Protein AF-0000000069219561 (afdb_homodimer)

Solvent-accessible surface area (backbone atoms only — not comparable to full-atom values): 21579 Å² total; per-residue (Å²): 126,46,79,62,83,64,63,60,85,69,63,13,55,80,47,65,57,76,80,41,62,76,44,89,68,19,61,52,51,43,51,46,55,61,60,39,46,59,56,27,44,49,47,54,52,51,40,43,75,38,62,53,59,65,92,72,40,39,38,33,32,30,65,45,24,65,68,34,46,64,49,60,55,43,66,86,46,90,51,44,51,41,28,22,32,42,69,91,49,77,87,30,58,66,54,23,40,51,29,66,48,52,64,34,58,43,55,70,90,48,86,71,64,63,57,64,28,58,25,32,32,41,38,31,56,57,42,65,69,60,41,57,79,75,42,71,62,65,64,38,51,50,48,50,58,41,32,36,14,54,69,12,37,44,37,38,35,33,45,45,72,51,42,51,52,51,50,52,56,42,47,74,69,58,35,43,76,64,34,74,49,75,58,96,72,30,19,39,38,28,32,32,38,45,80,79,67,80,80,125,128,46,78,62,82,66,62,59,86,70,63,13,55,82,47,64,58,78,81,39,62,75,45,90,67,20,60,53,52,42,50,45,54,60,58,40,46,59,54,27,44,50,48,54,51,51,40,43,75,39,62,53,58,64,91,73,39,39,39,32,31,29,66,46,25,63,68,33,47,66,48,60,54,42,66,88,47,92,50,46,50,43,26,23,32,40,69,90,50,78,88,30,57,63,55,23,40,52,30,68,49,55,64,34,58,43,54,68,91,47,85,73,63,61,58,65,29,58,26,31,33,41,38,31,57,57,41,65,70,61,42,57,82,76,41,70,62,66,67,40,51,50,48,51,57,41,33,37,16,55,69,14,37,43,37,39,36,32,45,44,71,49,44,52,51,52,50,54,55,42,46,74,70,57,34,43,78,63,33,76,49,74,58,96,71,30,21,41,39,28,32,33,37,46,78,80,67,79,80,127

Organism: Vicia faba (NCBI:txid3906)

Nearest PDB structures (foldseek):
  7wts-assembly1_q  TM=7.576E-01  e=7.199E-08  Homo sapiens
  4qtt-assembly2_D  TM=7.786E-01  e=1.592E-07  Saccharomyces cerevisiae S288C
  6g4w-assembly1_q  TM=7.509E-01  e=1.498E-07  Homo sapiens
  4qtt-assembly1_B  TM=7.188E-01  e=5.738E-07  Saccharomyces cerevisiae S288C
  4qtu-assembly1_B  TM=7.251E-01  e=8.798E-07  Saccharomyces cerevisiae S288C

Radius of gyration: 21.6 Å; Cα contacts (8 Å, |Δi|>4): 759; chains: 2; bounding box: 61×61×47 Å

pLDDT: mean 89.12, std 13.08, range [35.28, 98.75]

Sequence (400 aa):
RGAKWPEVWPQRLQKAPYWLNDAEGDNYQLKILQRIVFRWKNAVYELKVMGVDWPNVRNAMDMRATYGGFAAALKDLPLWVFNVVNVDAVDTLPIIYERGLVGMYHDWCESFSTYPRTYDLLHADSLFSNLKTRCKLIPVIAEVDRILRPGGHLTVRDELSVIDEVENLIKSLNWEITSKTSKNQEGLLCAKKSFWRPDSRGAKWPEVWPQRLQKAPYWLNDAEGDNYQLKILQRIVFRWKNAVYELKVMGVDWPNVRNAMDMRATYGGFAAALKDLPLWVFNVVNVDAVDTLPIIYERGLVGMYHDWCESFSTYPRTYDLLHADSLFSNLKTRCKLIPVIAEVDRILRPGGHLTVRDELSVIDEVENLIKSLNWEITSKTSKNQEGLLCAKKSFWRPDS

Secondary structure (DSSP, 8-state):
---SPPPPTTGGGGSPPHHHHTSTTHHHHHHHHHHHHHHHHHHHHHHHHHT--GGG--EEEESS-TTTHHHHHTTTSS-EEEEEEETTS---HHHHHHTT-EEEEE-TTS--SS-SS-EEEEEEES-HHHHTTTS-HHHHHHHHHHHEEEEEEEEEEEEHHHHHHHHHHHHHTT-EEEEEEEETTEEEEEEE--------/--SSPPPPTTGGGGSPPHHHHTSTTHHHHHHHHHHHHHHHHHHHHHHHHHT--GGG--EEEESS-TTTHHHHHTTTSS-EEEEEEETTS---HHHHHHTT-EEEEE-TTS--SS-SS-EEEEEEES-HHHHTTTS-HHHHHHHHHHHEEEEEEEEEEEEHHHHHHHHHHHHHTT-EEEEEEEETTEEEEEEE--------

Structure (mmCIF, N/CA/C/O backbone):
data_AF-0000000069219561-model_v1
#
loop_
_entity.id
_entity.type
_entity.pdbx_description
1 polymer Methyltransferase
#
loop_
_atom_site.group_PDB
_atom_site.id
_atom_site.type_symbol
_atom_site.label_atom_id
_atom_site.label_alt_id
_atom_site.label_comp_id
_atom_site.label_asym_id
_atom_site.label_entity_id
_atom_site.label_seq_id
_atom_site.pdbx_PDB_ins_code
_atom_site.Cartn_x
_atom_site.Cartn_y
_atom_site.Cartn_z
_atom_site.occupancy
_atom_site.B_iso_or_equiv
_atom_site.auth_seq_id
_atom_site.auth_comp_id
_atom_site.auth_asym_id
_atom_site.auth_atom_id
_atom_site.pdbx_PDB_model_num
ATOM 1 N N . ARG A 1 1 ? -20.531 -4.141 -4.906 1 75.62 1 ARG A N 1
ATOM 2 C CA . ARG A 1 1 ? -19.297 -3.373 -5.062 1 75.62 1 ARG A CA 1
ATOM 3 C C . ARG A 1 1 ? -18.203 -4.219 -5.703 1 75.62 1 ARG A C 1
ATOM 5 O O . ARG A 1 1 ? -18.062 -5.402 -5.383 1 75.62 1 ARG A O 1
ATOM 12 N N . GLY A 1 2 ? -17.609 -3.656 -6.645 1 66.44 2 GLY A N 1
ATOM 13 C CA . GLY A 1 2 ? -16.5 -4.324 -7.309 1 66.44 2 GLY A CA 1
ATOM 14 C C . GLY A 1 2 ? -16.953 -5.355 -8.328 1 66.44 2 GLY A C 1
ATOM 15 O O . GLY A 1 2 ? -16.141 -6.129 -8.836 1 66.44 2 GLY A O 1
ATOM 16 N N . ALA A 1 3 ? -18.219 -5.41 -8.602 1 71.94 3 ALA A N 1
ATOM 17 C CA . ALA A 1 3 ? -18.734 -6.41 -9.531 1 71.94 3 ALA A CA 1
ATOM 18 C C . ALA A 1 3 ? -18.469 -6.004 -10.977 1 71.94 3 ALA A C 1
ATOM 20 O O . ALA A 1 3 ? -18.328 -6.859 -11.852 1 71.94 3 ALA A O 1
ATOM 21 N N . LYS A 1 4 ? -18.469 -4.656 -11.109 1 78.94 4 LYS A N 1
ATOM 22 C CA . LYS A 1 4 ? -18.172 -4.129 -12.438 1 78.94 4 LYS A CA 1
ATOM 23 C C . LYS A 1 4 ? -16.75 -3.572 -12.492 1 78.94 4 LYS A C 1
ATOM 25 O O . LYS A 1 4 ? -16.281 -2.947 -11.539 1 78.94 4 LYS A O 1
ATOM 30 N N . TRP A 1 5 ? -16.234 -3.857 -13.68 1 80.81 5 TRP A N 1
ATOM 31 C CA . TRP A 1 5 ? -14.883 -3.334 -13.867 1 80.81 5 TRP A CA 1
ATOM 32 C C . TRP A 1 5 ? -14.898 -1.811 -13.938 1 80.81 5 TRP A C 1
ATOM 34 O O . TRP A 1 5 ? -15.773 -1.219 -14.578 1 80.81 5 TRP A O 1
ATOM 44 N N . PRO A 1 6 ? -13.922 -1.305 -13.312 1 78.81 6 PRO A N 1
ATOM 45 C CA . PRO A 1 6 ? -13.867 0.158 -13.367 1 78.81 6 PRO A CA 1
ATOM 46 C C . PRO A 1 6 ? -13.367 0.673 -14.719 1 78.81 6 PRO A C 1
ATOM 48 O O . PRO A 1 6 ? -12.891 -0.11 -15.547 1 78.81 6 PRO A O 1
ATOM 51 N N . GLU A 1 7 ? -13.516 1.97 -14.891 1 79.56 7 GLU A N 1
ATOM 52 C CA . GLU A 1 7 ? -12.945 2.629 -16.062 1 79.56 7 GLU A CA 1
ATOM 53 C C . GLU A 1 7 ? -11.422 2.492 -16.078 1 79.56 7 GLU A C 1
ATOM 55 O O . GLU A 1 7 ? -10.812 2.186 -15.055 1 79.56 7 GLU A O 1
ATOM 60 N N . VAL A 1 8 ? -10.852 2.717 -17.297 1 81.38 8 VAL A N 1
ATOM 61 C CA . VAL A 1 8 ? -9.406 2.619 -17.469 1 81.38 8 VAL A CA 1
ATOM 62 C C . VAL A 1 8 ? -8.727 3.814 -16.812 1 81.38 8 VAL A C 1
ATOM 64 O O . VAL A 1 8 ? -9.273 4.918 -16.781 1 81.38 8 VAL A O 1
ATOM 67 N N . TRP A 1 9 ? -7.555 3.688 -16.312 1 85.31 9 TRP A N 1
ATOM 68 C CA . TRP A 1 9 ? -6.754 4.762 -15.734 1 85.31 9 TRP A CA 1
ATOM 69 C C . TRP A 1 9 ? -6.254 5.711 -16.812 1 85.31 9 TRP A C 1
ATOM 71 O O . TRP A 1 9 ? -5.84 5.27 -17.891 1 85.31 9 TRP A O 1
ATOM 81 N N . PRO A 1 10 ? -6.355 6.934 -16.5 1 86.81 10 PRO A N 1
ATOM 82 C CA . PRO A 1 10 ? -6.641 7.648 -15.258 1 86.81 10 PRO A CA 1
ATOM 83 C C . PRO A 1 10 ? -8.086 8.141 -15.18 1 86.81 10 PRO A C 1
ATOM 85 O O . PRO A 1 10 ? -8.445 8.852 -14.242 1 86.81 10 PRO A O 1
ATOM 88 N N . GLN A 1 11 ? -8.852 7.68 -16.141 1 83.38 11 GLN A N 1
ATOM 89 C CA . GLN A 1 11 ? -10.219 8.188 -16.188 1 83.38 11 GLN A CA 1
ATOM 90 C C . GLN A 1 11 ? -10.977 7.852 -14.914 1 83.38 11 GLN A C 1
ATOM 92 O O . GLN A 1 11 ? -11.836 8.617 -14.484 1 83.38 11 GLN A O 1
ATOM 97 N N . ARG A 1 12 ? -10.633 6.809 -14.344 1 84.06 12 ARG A N 1
ATOM 98 C CA . ARG A 1 12 ? -11.375 6.328 -13.188 1 84.06 12 ARG A CA 1
ATOM 99 C C . ARG A 1 12 ? -11.086 7.18 -11.953 1 84.06 12 ARG A C 1
ATOM 101 O O . ARG A 1 12 ? -11.82 7.121 -10.961 1 84.06 12 ARG A O 1
ATOM 108 N N . LEU A 1 13 ? -10.102 7.961 -12.008 1 82.62 13 LEU A N 1
ATOM 109 C CA . LEU A 1 13 ? -9.695 8.742 -10.844 1 82.62 13 LEU A CA 1
ATOM 110 C C . LEU A 1 13 ? -10.758 9.781 -10.484 1 82.62 13 LEU A C 1
ATOM 112 O O . LEU A 1 13 ? -10.961 10.078 -9.305 1 82.62 13 LEU A O 1
ATOM 116 N N . GLN A 1 14 ? -11.461 10.242 -11.445 1 77.75 14 GLN A N 1
ATOM 117 C CA . GLN A 1 14 ? -12.398 11.344 -11.227 1 77.75 14 GLN A CA 1
ATOM 118 C C . GLN A 1 14 ? -13.836 10.883 -11.375 1 77.75 14 GLN A C 1
ATOM 120 O O . GLN A 1 14 ? -14.773 11.672 -11.242 1 77.75 14 GLN A O 1
ATOM 125 N N . LYS A 1 15 ? -13.961 9.586 -11.555 1 75.81 15 LYS A N 1
ATOM 126 C CA . LYS A 1 15 ? -15.305 9.062 -11.781 1 75.81 15 LYS A CA 1
ATOM 127 C C . LYS A 1 15 ? -15.875 8.43 -10.516 1 75.81 15 LYS A C 1
ATOM 129 O O . LYS A 1 15 ? -15.164 7.73 -9.789 1 75.81 15 LYS A O 1
ATOM 134 N N . ALA A 1 16 ? -17.156 8.695 -10.336 1 73.5 16 ALA A N 1
ATOM 135 C CA . ALA A 1 16 ? -17.828 8.039 -9.219 1 73.5 16 ALA A CA 1
ATOM 136 C C . ALA A 1 16 ? -18.047 6.559 -9.508 1 73.5 16 ALA A C 1
ATOM 138 O O . ALA A 1 16 ? -18.391 6.18 -10.633 1 73.5 16 ALA A O 1
ATOM 139 N N . PRO A 1 17 ? -17.859 5.828 -8.477 1 76 17 PRO A N 1
ATOM 140 C CA . PRO A 1 17 ? -18.188 4.414 -8.68 1 76 17 PRO A CA 1
ATOM 141 C C . PRO A 1 17 ? -19.625 4.188 -9.109 1 76 17 PRO A C 1
ATOM 143 O O . PRO A 1 17 ? -20.531 4.93 -8.688 1 76 17 PRO A O 1
ATOM 146 N N . TYR A 1 18 ? -19.875 3.201 -9.828 1 73.62 18 TYR A N 1
ATOM 147 C CA . TYR A 1 18 ? -21.172 2.934 -10.43 1 73.62 18 TYR A CA 1
ATOM 148 C C . TYR A 1 18 ? -22.219 2.67 -9.352 1 73.62 18 TYR A C 1
ATOM 150 O O . TYR A 1 18 ? -23.406 2.947 -9.555 1 73.62 18 TYR A O 1
ATOM 158 N N . TRP A 1 19 ? -21.828 2.135 -8.242 1 74.25 19 TRP A N 1
ATOM 159 C CA . TRP A 1 19 ? -22.781 1.731 -7.215 1 74.25 19 TRP A CA 1
ATOM 160 C C . TRP A 1 19 ? -23.172 2.918 -6.344 1 74.25 19 TRP A C 1
ATOM 162 O O . TRP A 1 19 ? -24.078 2.811 -5.512 1 74.25 19 TRP A O 1
ATOM 172 N N . LEU A 1 20 ? -22.531 3.986 -6.414 1 70.5 20 LEU A N 1
ATOM 173 C CA . LEU A 1 20 ? -22.906 5.211 -5.711 1 70.5 20 LEU A CA 1
ATOM 174 C C . LEU A 1 20 ? -24.031 5.93 -6.434 1 70.5 20 LEU A C 1
ATOM 176 O O . LEU A 1 20 ? -24.781 6.691 -5.816 1 70.5 20 LEU A O 1
ATOM 180 N N . ASN A 1 21 ? -24.25 5.879 -7.77 1 59.97 21 ASN A N 1
ATOM 181 C CA . ASN A 1 21 ? -25.25 6.582 -8.555 1 59.97 21 ASN A CA 1
ATOM 182 C C . ASN A 1 21 ? -26.672 6.164 -8.164 1 59.97 21 ASN A C 1
ATOM 184 O O . ASN A 1 21 ? -27.594 6.965 -8.242 1 59.97 21 ASN A O 1
ATOM 188 N N . ASP A 1 22 ? -26.953 4.992 -7.914 1 55.59 22 ASP A N 1
ATOM 189 C CA . ASP A 1 22 ? -28.344 4.574 -7.73 1 55.59 22 ASP A CA 1
ATOM 190 C C . ASP A 1 22 ? -28.922 5.129 -6.426 1 55.59 22 ASP A C 1
ATOM 192 O O . ASP A 1 22 ? -30.125 5.082 -6.207 1 55.59 22 ASP A O 1
ATOM 196 N N . ALA A 1 23 ? -28.156 5.273 -5.43 1 45.19 23 ALA A N 1
ATOM 197 C CA . ALA A 1 23 ? -28.844 5.695 -4.211 1 45.19 23 ALA A CA 1
ATOM 198 C C . ALA A 1 23 ? -29.016 7.211 -4.176 1 45.19 23 ALA A C 1
ATOM 200 O O . ALA A 1 23 ? -28.125 7.949 -4.625 1 45.19 23 ALA A O 1
ATOM 201 N N . GLU A 1 24 ? -30.156 7.84 -4.113 1 48.5 24 GLU A N 1
ATOM 202 C CA . GLU A 1 24 ? -30.484 9.25 -3.953 1 48.5 24 GLU A CA 1
ATOM 203 C C . GLU A 1 24 ? -29.297 10.039 -3.412 1 48.5 24 GLU A C 1
ATOM 205 O O . GLU A 1 24 ? -29.078 11.18 -3.812 1 48.5 24 GLU A O 1
ATOM 210 N N . GLY A 1 25 ? -28.484 9.648 -2.572 1 45.16 25 GLY A N 1
ATOM 211 C CA . GLY A 1 25 ? -27.328 10.117 -1.821 1 45.16 25 GLY A CA 1
ATOM 212 C C . GLY A 1 25 ? -26.062 10.148 -2.645 1 45.16 25 GLY A C 1
ATOM 213 O O . GLY A 1 25 ? -25.016 10.625 -2.174 1 45.16 25 GLY A O 1
ATOM 214 N N . ASP A 1 26 ? -25.906 9.516 -3.789 1 51.53 26 ASP A N 1
ATOM 215 C CA . ASP A 1 26 ? -24.766 9.211 -4.656 1 51.53 26 ASP A CA 1
ATOM 216 C C . ASP A 1 26 ? -24.312 10.453 -5.426 1 51.53 26 ASP A C 1
ATOM 218 O O . ASP A 1 26 ? -23.109 10.703 -5.555 1 51.53 26 ASP A O 1
ATOM 222 N N . ASN A 1 27 ? -25.406 11.258 -5.871 1 54.5 27 ASN A N 1
ATOM 223 C CA . ASN A 1 27 ? -25.062 12.57 -6.422 1 54.5 27 ASN A CA 1
ATOM 224 C C . ASN A 1 27 ? -24.281 13.414 -5.422 1 54.5 27 ASN A C 1
ATOM 226 O O . ASN A 1 27 ? -23.391 14.18 -5.809 1 54.5 27 ASN A O 1
ATOM 230 N N . TYR A 1 28 ? -24.578 13.023 -4.34 1 56.97 28 TYR A N 1
ATOM 231 C CA . TYR A 1 28 ? -23.953 13.82 -3.299 1 56.97 28 TYR A CA 1
ATOM 232 C C . TYR A 1 28 ? -22.469 13.461 -3.154 1 56.97 28 TYR A C 1
ATOM 234 O O . TYR A 1 28 ? -21.625 14.344 -3.07 1 56.97 28 TYR A O 1
ATOM 242 N N . GLN A 1 29 ? -22.156 12.109 -3.332 1 60.25 29 GLN A N 1
ATOM 243 C CA . GLN A 1 29 ? -20.766 11.727 -3.15 1 60.25 29 GLN A CA 1
ATOM 244 C C . GLN A 1 29 ? -19.922 12.141 -4.344 1 60.25 29 GLN A C 1
ATOM 246 O O . GLN A 1 29 ? -18.781 12.578 -4.18 1 60.25 29 GLN A O 1
ATOM 251 N N . LEU A 1 30 ? -20.547 12.055 -5.484 1 60.31 30 LEU A N 1
ATOM 252 C CA . LEU A 1 30 ? -19.844 12.516 -6.668 1 60.31 30 LEU A CA 1
ATOM 253 C C . LEU A 1 30 ? -19.562 14.016 -6.582 1 60.31 30 LEU A C 1
ATOM 255 O O . LEU A 1 30 ? -18.484 14.477 -6.957 1 60.31 30 LEU A O 1
ATOM 259 N N . LYS A 1 31 ? -20.609 14.664 -6.164 1 63.28 31 LYS A N 1
ATOM 260 C CA . LYS A 1 31 ? -20.453 16.109 -6.023 1 63.28 31 LYS A CA 1
ATOM 261 C C . LYS A 1 31 ? -19.391 16.453 -4.992 1 63.28 31 LYS A C 1
ATOM 263 O O . LYS A 1 31 ? -18.625 17.406 -5.172 1 63.28 31 LYS A O 1
ATOM 268 N N . ILE A 1 32 ? -19.297 15.531 -4.109 1 66.5 32 ILE A N 1
ATOM 269 C CA . ILE A 1 32 ? -18.297 15.75 -3.08 1 66.5 32 ILE A CA 1
ATOM 270 C C . ILE A 1 32 ? -16.891 15.539 -3.67 1 66.5 32 ILE A C 1
ATOM 272 O O . ILE A 1 32 ? -16 16.359 -3.459 1 66.5 32 ILE A O 1
ATOM 276 N N . LEU A 1 33 ? -16.875 14.453 -4.52 1 69.44 33 LEU A N 1
ATOM 277 C CA . LEU A 1 33 ? -15.57 14.148 -5.086 1 69.44 33 LEU A CA 1
ATOM 278 C C . LEU A 1 33 ? -15.086 15.289 -5.98 1 69.44 33 LEU A C 1
ATOM 280 O O . LEU A 1 33 ? -13.906 15.656 -5.938 1 69.44 33 LEU A O 1
ATOM 284 N N . GLN A 1 34 ? -16.031 15.812 -6.66 1 67.38 34 GLN A N 1
ATOM 285 C CA . GLN A 1 34 ? -15.664 16.875 -7.59 1 67.38 34 GLN A CA 1
ATOM 286 C C . GLN A 1 34 ? -15.328 18.156 -6.848 1 67.38 34 GLN A C 1
ATOM 288 O O . GLN A 1 34 ? -14.414 18.891 -7.234 1 67.38 34 GLN A O 1
ATOM 293 N N . ARG A 1 35 ? -16.047 18.375 -5.82 1 68.44 35 ARG A N 1
ATOM 294 C CA . ARG A 1 35 ? -15.852 19.609 -5.066 1 68.44 35 ARG A CA 1
ATOM 295 C C . ARG A 1 35 ? -14.531 19.594 -4.305 1 68.44 35 ARG A C 1
ATOM 297 O O . ARG A 1 35 ? -13.875 20.625 -4.152 1 68.44 35 ARG A O 1
ATOM 304 N N . ILE A 1 36 ? -14.172 18.344 -4.16 1 75.5 36 ILE A N 1
ATOM 305 C CA . ILE A 1 36 ? -13.039 18.281 -3.242 1 75.5 36 ILE A CA 1
ATOM 306 C C . ILE A 1 36 ? -11.734 18.281 -4.031 1 75.5 36 ILE A C 1
ATOM 308 O O . ILE A 1 36 ? -10.664 18.531 -3.479 1 75.5 36 ILE A O 1
ATOM 312 N N . VAL A 1 37 ? -11.898 18.172 -5.336 1 76.62 37 VAL A N 1
ATOM 313 C CA . VAL A 1 37 ? -10.688 18.109 -6.152 1 76.62 37 VAL A CA 1
ATOM 314 C C . VAL A 1 37 ? -9.891 19.391 -6.016 1 76.62 37 VAL A C 1
ATOM 316 O O . VAL A 1 37 ? -8.68 19.359 -5.777 1 76.62 37 VAL A O 1
ATOM 319 N N . PHE A 1 38 ? -10.562 20.531 -6.098 1 80.75 38 PHE A N 1
ATOM 320 C CA . PHE A 1 38 ? -9.883 21.828 -6.039 1 80.75 38 PHE A CA 1
ATOM 321 C C . PHE A 1 38 ? -9.297 22.062 -4.652 1 80.75 38 PHE A C 1
ATOM 323 O O . PHE A 1 38 ? -8.18 22.562 -4.523 1 80.75 38 PHE A O 1
ATOM 330 N N . ARG A 1 39 ? -10.016 21.641 -3.752 1 86 39 ARG A N 1
ATOM 331 C CA . ARG A 1 39 ? -9.539 21.812 -2.383 1 86 39 ARG A CA 1
ATOM 332 C C . ARG A 1 39 ? -8.211 21.094 -2.168 1 86 39 ARG A C 1
ATOM 334 O O . ARG A 1 39 ? -7.293 21.641 -1.56 1 86 39 ARG A O 1
ATOM 341 N N . TRP A 1 40 ? -8.078 19.969 -2.738 1 90.81 40 TRP A N 1
ATOM 342 C CA . TRP A 1 40 ? -6.875 19.172 -2.506 1 90.81 40 TRP A CA 1
ATOM 343 C C . TRP A 1 40 ? -5.715 19.688 -3.355 1 90.81 40 TRP A C 1
ATOM 345 O O . TRP A 1 40 ? -4.559 19.641 -2.934 1 90.81 40 TRP A O 1
ATOM 355 N N . LYS A 1 41 ? -6.031 20.188 -4.527 1 89 41 LYS A N 1
ATOM 356 C CA . LYS A 1 41 ? -4.977 20.828 -5.316 1 89 41 LYS A CA 1
ATOM 357 C C . LYS A 1 41 ? -4.383 22.016 -4.582 1 89 41 LYS A C 1
ATOM 359 O O . LYS A 1 41 ? -3.164 22.203 -4.559 1 89 41 LYS A O 1
ATOM 364 N N . ASN A 1 42 ? -5.242 22.734 -3.984 1 90.62 42 ASN A N 1
ATOM 365 C CA . ASN A 1 42 ? -4.785 23.875 -3.186 1 90.62 42 ASN A CA 1
ATOM 366 C C . ASN A 1 42 ? -3.984 23.406 -1.971 1 90.62 42 ASN A C 1
ATOM 368 O O . ASN A 1 42 ? -2.986 24.031 -1.61 1 90.62 42 ASN A O 1
ATOM 372 N N . ALA A 1 43 ? -4.43 22.359 -1.413 1 91.31 43 ALA A N 1
ATOM 373 C CA . ALA A 1 43 ? -3.727 21.812 -0.25 1 91.31 43 ALA A CA 1
ATOM 374 C C . ALA A 1 43 ? -2.299 21.422 -0.608 1 91.31 43 ALA A C 1
ATOM 376 O O . ALA A 1 43 ? -1.364 21.672 0.15 1 91.31 43 ALA A O 1
ATOM 377 N N . VAL A 1 44 ? -2.152 20.828 -1.782 1 94.12 44 VAL A N 1
ATOM 378 C CA . VAL A 1 44 ? -0.836 20.391 -2.232 1 94.12 44 VAL A CA 1
ATOM 379 C C . VAL A 1 44 ? 0.065 21.609 -2.453 1 94.12 44 VAL A C 1
ATOM 381 O O . VAL A 1 44 ? 1.236 21.594 -2.066 1 94.12 44 VAL A O 1
ATOM 384 N N . TYR A 1 45 ? -0.534 22.641 -2.973 1 93.31 45 TYR A N 1
ATOM 385 C CA . TYR A 1 45 ? 0.205 23.875 -3.166 1 93.31 45 TYR A CA 1
ATOM 386 C C . TYR A 1 45 ? 0.603 24.484 -1.827 1 93.31 45 TYR A C 1
ATOM 388 O O . TYR A 1 45 ? 1.742 24.922 -1.651 1 93.31 45 TYR A O 1
ATOM 396 N N . GLU A 1 46 ? -0.318 24.5 -0.926 1 93.88 46 GLU A N 1
ATOM 397 C CA . GLU A 1 46 ? -0.054 25.047 0.405 1 93.88 46 GLU A CA 1
ATOM 398 C C . GLU A 1 46 ? 1.082 24.281 1.09 1 93.88 46 GLU A C 1
ATOM 400 O O . GLU A 1 46 ? 1.928 24.891 1.75 1 93.88 46 GLU A O 1
ATOM 405 N N . LEU A 1 47 ? 1.113 23.016 0.901 1 95.88 47 LEU A N 1
ATOM 406 C CA . LEU A 1 47 ? 2.154 22.203 1.522 1 95.88 47 LEU A CA 1
ATOM 407 C C . LEU A 1 47 ? 3.523 22.531 0.941 1 95.88 47 LEU A C 1
ATOM 409 O O . LEU A 1 47 ? 4.527 22.531 1.66 1 95.88 47 LEU A O 1
ATOM 413 N N . LYS A 1 48 ? 3.523 22.828 -0.293 1 94.69 48 LYS A N 1
ATOM 414 C CA . LYS A 1 48 ? 4.77 23.266 -0.917 1 94.69 48 LYS A CA 1
ATOM 415 C C . LYS A 1 48 ? 5.277 24.562 -0.286 1 94.69 48 LYS A C 1
ATOM 417 O O . LYS A 1 48 ? 6.461 24.672 0.052 1 94.69 48 LYS A O 1
ATOM 422 N N . VAL A 1 49 ? 4.402 25.453 -0.1 1 94.81 49 VAL A N 1
ATOM 423 C CA . VAL A 1 49 ? 4.734 26.75 0.485 1 94.81 49 VAL A CA 1
ATOM 424 C C . VAL A 1 49 ? 5.199 26.562 1.927 1 94.81 49 VAL A C 1
ATOM 426 O O . VAL A 1 49 ? 6.078 27.281 2.4 1 94.81 49 VAL A O 1
ATOM 429 N N . MET A 1 50 ? 4.742 25.531 2.539 1 95.19 50 MET A N 1
ATOM 430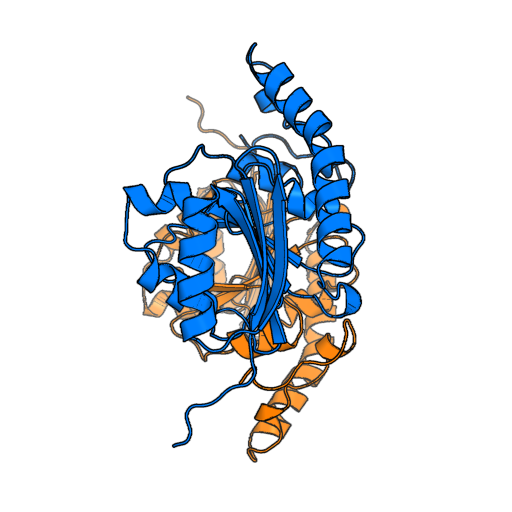 C CA . MET A 1 50 ? 5.023 25.297 3.955 1 95.19 50 MET A CA 1
ATOM 431 C C . MET A 1 50 ? 6.332 24.547 4.133 1 95.19 50 MET A C 1
ATOM 433 O O . MET A 1 50 ? 6.816 24.391 5.258 1 95.19 50 MET A O 1
ATOM 437 N N . GLY A 1 51 ? 6.824 23.984 3.018 1 93.75 51 GLY A N 1
ATOM 438 C CA . GLY A 1 51 ? 8.164 23.438 3.176 1 93.75 51 GLY A CA 1
ATOM 439 C C . GLY A 1 51 ? 8.305 22.016 2.664 1 93.75 51 GLY A C 1
ATOM 440 O O . GLY A 1 51 ? 9.391 21.438 2.695 1 93.75 51 GLY A O 1
ATOM 441 N N . VAL A 1 52 ? 7.223 21.422 2.189 1 95.81 52 VAL A N 1
ATOM 442 C CA . VAL A 1 52 ? 7.332 20.078 1.655 1 95.81 52 VAL A CA 1
ATOM 443 C C . VAL A 1 52 ? 8.094 20.094 0.333 1 95.81 52 VAL A C 1
ATOM 445 O O . VAL A 1 52 ? 7.719 20.812 -0.595 1 95.81 52 VAL A O 1
ATOM 448 N N . ASP A 1 53 ? 9.156 19.359 0.323 1 92.94 53 ASP A N 1
ATOM 449 C CA . ASP A 1 53 ? 9.984 19.266 -0.875 1 92.94 53 ASP A CA 1
ATOM 450 C C . ASP A 1 53 ? 9.531 18.109 -1.76 1 92.94 53 ASP A C 1
ATOM 452 O O . ASP A 1 53 ? 10.102 17.016 -1.706 1 92.94 53 ASP A O 1
ATOM 456 N N . TRP A 1 54 ? 8.641 18.375 -2.686 1 93.75 54 TRP A N 1
ATOM 457 C CA . TRP A 1 54 ? 7.945 17.344 -3.447 1 93.75 54 TRP A CA 1
ATOM 458 C C . TRP A 1 54 ? 8.938 16.516 -4.262 1 93.75 54 TRP A C 1
ATOM 460 O O . TRP A 1 54 ? 8.797 15.297 -4.359 1 93.75 54 TRP A O 1
ATOM 470 N N . PRO A 1 55 ? 10 17.078 -4.832 1 89.31 55 PRO A N 1
ATOM 471 C CA . PRO A 1 55 ? 10.938 16.281 -5.617 1 89.31 55 PRO A CA 1
ATOM 472 C C . PRO A 1 55 ? 11.602 15.18 -4.797 1 89.31 55 PRO A C 1
ATOM 474 O O . PRO A 1 55 ? 12.031 14.164 -5.352 1 89.31 55 PRO A O 1
ATOM 477 N N . ASN A 1 56 ? 11.539 15.352 -3.457 1 90.25 56 ASN A N 1
ATOM 478 C CA . ASN A 1 56 ? 12.211 14.383 -2.6 1 90.25 56 ASN A CA 1
ATOM 479 C C . ASN A 1 56 ? 11.211 13.414 -1.959 1 90.25 56 ASN A C 1
ATOM 481 O O . ASN A 1 56 ? 11.602 12.539 -1.191 1 90.25 56 ASN A O 1
ATOM 485 N N . VAL A 1 57 ? 9.984 13.594 -2.256 1 94.88 57 VAL A N 1
ATOM 486 C CA . VAL A 1 57 ? 8.953 12.703 -1.72 1 94.88 57 VAL A CA 1
ATOM 487 C C . VAL A 1 57 ? 8.672 11.578 -2.713 1 94.88 57 VAL A C 1
ATOM 489 O O . VAL A 1 57 ? 8.375 11.836 -3.881 1 94.88 57 VAL A O 1
ATOM 492 N N . ARG A 1 58 ? 8.852 10.375 -2.252 1 95.44 58 ARG A N 1
ATOM 493 C CA . ARG A 1 58 ? 8.523 9.211 -3.07 1 95.44 58 ARG A CA 1
ATOM 494 C C . ARG A 1 58 ? 7.426 8.375 -2.422 1 95.44 58 ARG A C 1
ATOM 496 O O . ARG A 1 58 ? 6.477 7.961 -3.09 1 95.44 58 ARG A O 1
ATOM 503 N N . ASN A 1 59 ? 7.598 8.18 -1.15 1 95.5 59 ASN A N 1
ATOM 504 C CA . ASN A 1 59 ? 6.645 7.398 -0.375 1 95.5 59 ASN A CA 1
ATOM 505 C C . ASN A 1 59 ? 5.863 8.273 0.604 1 95.5 59 ASN A C 1
ATOM 507 O O . ASN A 1 59 ? 6.387 8.656 1.651 1 95.5 59 ASN A O 1
ATOM 511 N N . ALA A 1 60 ? 4.625 8.547 0.262 1 97.81 60 ALA A N 1
ATOM 512 C CA . ALA A 1 60 ? 3.756 9.352 1.116 1 97.81 60 ALA A CA 1
ATOM 513 C C . ALA A 1 60 ? 2.617 8.508 1.688 1 97.81 60 ALA A C 1
ATOM 515 O O . ALA A 1 60 ? 2.262 7.469 1.13 1 97.81 60 ALA A O 1
ATOM 516 N N . MET A 1 61 ? 2.109 8.938 2.824 1 98.44 61 MET A N 1
ATOM 517 C CA . MET A 1 61 ? 0.928 8.312 3.416 1 98.44 61 MET A CA 1
ATOM 518 C C . MET A 1 61 ? -0.106 9.367 3.797 1 98.44 61 MET A C 1
ATOM 520 O O . MET A 1 61 ? 0.236 10.398 4.383 1 98.44 61 MET A O 1
ATOM 524 N N . ASP A 1 62 ? -1.313 9.188 3.326 1 98.5 62 ASP A N 1
ATOM 525 C CA . ASP A 1 62 ? -2.467 9.883 3.887 1 98.5 62 ASP A CA 1
ATOM 526 C C . ASP A 1 62 ? -3.064 9.102 5.055 1 98.5 62 ASP A C 1
ATOM 528 O O . ASP A 1 62 ? -3.738 8.094 4.855 1 98.5 62 ASP A O 1
ATOM 532 N N . MET A 1 63 ? -2.881 9.617 6.242 1 98.69 63 MET A N 1
ATOM 533 C CA . MET A 1 63 ? -3.189 8.867 7.453 1 98.69 63 MET A CA 1
ATOM 534 C C . MET A 1 63 ? -4.695 8.797 7.684 1 98.69 63 MET A C 1
ATOM 536 O O . MET A 1 63 ? -5.168 7.984 8.477 1 98.69 63 MET A O 1
ATOM 540 N N . ARG A 1 64 ? -5.395 9.617 7.035 1 98.19 64 ARG A N 1
ATOM 541 C CA . ARG A 1 64 ? -6.852 9.609 6.98 1 98.19 64 ARG A CA 1
ATOM 542 C C . ARG A 1 64 ? -7.348 10.023 5.598 1 98.19 64 ARG A C 1
ATOM 544 O O . ARG A 1 64 ? -7.59 11.211 5.352 1 98.19 64 ARG A O 1
ATOM 551 N N . ALA A 1 65 ? -7.586 9.094 4.754 1 96.06 65 ALA A N 1
ATOM 552 C CA . ALA A 1 65 ? -7.664 9.344 3.318 1 96.06 65 ALA A CA 1
ATOM 553 C C . ALA A 1 65 ? -9.086 9.688 2.9 1 96.06 65 ALA A C 1
ATOM 555 O O . ALA A 1 65 ? -9.305 10.289 1.844 1 96.06 65 ALA A O 1
ATOM 556 N N . THR A 1 66 ? -10.141 9.242 3.717 1 91.62 66 THR A N 1
ATOM 557 C CA . THR A 1 66 ? -11.539 9.398 3.328 1 91.62 66 THR A CA 1
ATOM 558 C C . THR A 1 66 ? -11.766 8.875 1.915 1 91.62 66 THR A C 1
ATOM 560 O O . THR A 1 66 ? -11.789 7.66 1.694 1 91.62 66 THR A O 1
ATOM 563 N N . TYR A 1 67 ? -11.781 9.797 0.876 1 89.31 67 TYR A N 1
ATOM 564 C CA . TYR A 1 67 ? -12.078 9.336 -0.476 1 89.31 67 TYR A CA 1
ATOM 565 C C . TYR A 1 67 ? -10.828 9.336 -1.34 1 89.31 67 TYR A C 1
ATOM 567 O O . TYR A 1 67 ? -10.891 9.078 -2.545 1 89.31 67 TYR A O 1
ATOM 575 N N . GLY A 1 68 ? -9.719 9.625 -0.825 1 93.44 68 GLY A N 1
ATOM 576 C CA . GLY A 1 68 ? -8.461 9.562 -1.56 1 93.44 68 GLY A CA 1
ATOM 577 C C . GLY A 1 68 ? -8.164 10.844 -2.324 1 93.44 68 GLY A C 1
ATOM 578 O O . GLY A 1 68 ? -7.422 10.82 -3.311 1 93.44 68 GLY A O 1
ATOM 579 N N . GLY A 1 69 ? -8.75 11.922 -1.901 1 91.81 69 GLY A N 1
ATOM 580 C CA . GLY A 1 69 ? -8.586 13.18 -2.607 1 91.81 69 GLY A CA 1
ATOM 581 C C . GLY A 1 69 ? -7.152 13.672 -2.623 1 91.81 69 GLY A C 1
ATOM 582 O O . GLY A 1 69 ? -6.676 14.18 -3.639 1 91.81 69 GLY A O 1
ATOM 583 N N . PHE A 1 70 ? -6.477 13.578 -1.483 1 95.38 70 PHE A N 1
ATOM 584 C CA . PHE A 1 70 ? -5.082 14 -1.385 1 95.38 70 PHE A CA 1
ATOM 585 C C . PHE A 1 70 ? -4.219 13.258 -2.402 1 95.38 70 PHE A C 1
ATOM 587 O O . PHE A 1 70 ? -3.445 13.883 -3.133 1 95.38 70 PHE A O 1
ATOM 594 N N . ALA A 1 71 ? -4.398 11.953 -2.502 1 95.5 71 ALA A N 1
ATOM 595 C CA . ALA A 1 71 ? -3.66 11.125 -3.451 1 95.5 71 ALA A CA 1
ATOM 596 C C . ALA A 1 71 ? -3.982 11.516 -4.891 1 95.5 71 ALA A C 1
ATOM 598 O O . ALA A 1 71 ? -3.084 11.625 -5.727 1 95.5 71 ALA A O 1
ATOM 599 N N . ALA A 1 72 ? -5.215 11.734 -5.133 1 92.44 72 ALA A N 1
ATOM 600 C CA . ALA A 1 72 ? -5.641 12.086 -6.48 1 92.44 72 ALA A CA 1
ATOM 601 C C . ALA A 1 72 ? -4.98 13.391 -6.938 1 92.44 72 ALA A C 1
ATOM 603 O O . ALA A 1 72 ? -4.602 13.523 -8.102 1 92.44 72 ALA A O 1
ATOM 604 N N . ALA A 1 73 ? -4.82 14.297 -6.051 1 93.5 73 ALA A N 1
ATOM 605 C CA . ALA A 1 73 ? -4.238 15.602 -6.375 1 93.5 73 ALA A CA 1
ATOM 606 C C . ALA A 1 73 ? -2.748 15.469 -6.684 1 93.5 73 ALA A C 1
ATOM 608 O O . ALA A 1 73 ? -2.158 16.359 -7.305 1 93.5 73 ALA A O 1
ATOM 609 N N . LEU A 1 74 ? -2.146 14.359 -6.266 1 94.69 74 LEU A N 1
ATOM 610 C CA . LEU A 1 74 ? -0.71 14.164 -6.426 1 94.69 74 LEU A CA 1
ATOM 611 C C . LEU A 1 74 ? -0.414 13.227 -7.59 1 94.69 74 LEU A C 1
ATOM 613 O O . LEU A 1 74 ? 0.728 12.797 -7.773 1 94.69 74 LEU A O 1
ATOM 617 N N . LYS A 1 75 ? -1.341 12.914 -8.422 1 90.5 75 LYS A N 1
ATOM 618 C CA . LYS A 1 75 ? -1.27 11.852 -9.422 1 90.5 75 LYS A CA 1
ATOM 619 C C . LYS A 1 75 ? -0.163 12.125 -10.438 1 90.5 75 LYS A C 1
ATOM 621 O O . LYS A 1 75 ? 0.4 11.195 -11.016 1 90.5 75 LYS A O 1
ATOM 626 N N . ASP A 1 76 ? 0.231 13.383 -10.625 1 91 76 ASP A N 1
ATOM 627 C CA . ASP A 1 76 ? 1.177 13.719 -11.688 1 91 76 ASP A CA 1
ATOM 628 C C . ASP A 1 76 ? 2.609 13.734 -11.156 1 91 76 ASP A C 1
ATOM 630 O O . ASP A 1 76 ? 3.559 13.914 -11.922 1 91 76 ASP A O 1
ATOM 634 N N . LEU A 1 77 ? 2.768 13.562 -9.875 1 92.19 77 LEU A N 1
ATOM 635 C CA . LEU A 1 77 ? 4.094 13.477 -9.273 1 92.19 77 LEU A CA 1
ATOM 636 C C . LEU A 1 77 ? 4.562 12.031 -9.203 1 92.19 77 LEU A C 1
ATOM 638 O O . LEU A 1 77 ? 3.748 11.109 -9.086 1 92.19 77 LEU A O 1
ATOM 642 N N . PRO A 1 78 ? 5.84 11.805 -9.328 1 90.88 78 PRO A N 1
ATOM 643 C CA . PRO A 1 78 ? 6.387 10.445 -9.297 1 90.88 78 PRO A CA 1
ATOM 644 C C . PRO A 1 78 ? 6.477 9.875 -7.887 1 90.88 78 PRO A C 1
ATOM 646 O O . PRO A 1 78 ? 7.551 9.438 -7.461 1 90.88 78 PRO A O 1
ATOM 649 N N . LEU A 1 79 ? 5.324 9.844 -7.18 1 93.44 79 LEU A N 1
ATOM 650 C CA . LEU A 1 79 ? 5.285 9.328 -5.816 1 93.44 79 LEU A CA 1
ATOM 651 C C . LEU A 1 79 ? 4.078 8.414 -5.613 1 93.44 79 LEU A C 1
ATOM 653 O O . LEU A 1 79 ? 3.166 8.398 -6.441 1 93.44 79 LEU A O 1
ATOM 657 N N . TRP A 1 80 ? 4.203 7.652 -4.504 1 91.88 80 TRP A N 1
ATOM 658 C CA . TRP A 1 80 ? 3.111 6.809 -4.031 1 91.88 80 TRP A CA 1
ATOM 659 C C . TRP A 1 80 ? 2.428 7.434 -2.82 1 91.88 80 TRP A C 1
ATOM 661 O O . TRP A 1 80 ? 3.092 7.98 -1.938 1 91.88 80 TRP A O 1
ATOM 671 N N . VAL A 1 81 ? 1.1 7.355 -2.893 1 96.56 81 VAL A N 1
ATOM 672 C CA . VAL A 1 81 ? 0.375 7.723 -1.68 1 96.56 81 VAL A CA 1
ATOM 673 C C . VAL A 1 81 ? -0.362 6.504 -1.13 1 96.56 81 VAL A C 1
ATOM 675 O O . VAL A 1 81 ? -1.211 5.926 -1.811 1 96.56 81 VAL A O 1
ATOM 678 N N . PHE A 1 82 ? 0.013 6.105 -0.029 1 97.38 82 PHE A N 1
ATOM 679 C CA . PHE A 1 82 ? -0.714 5.059 0.679 1 97.38 82 PHE A CA 1
ATOM 680 C C . PHE A 1 82 ? -1.88 5.648 1.465 1 97.38 82 PHE A C 1
ATOM 682 O O . PHE A 1 82 ? -1.681 6.477 2.354 1 97.38 82 PHE A O 1
ATOM 689 N N . ASN A 1 83 ? -3.084 5.215 1.105 1 97.44 83 ASN A N 1
ATOM 690 C CA . ASN A 1 83 ? -4.297 5.777 1.695 1 97.44 83 ASN A CA 1
ATOM 691 C C . ASN A 1 83 ? -4.801 4.922 2.855 1 97.44 83 ASN A C 1
ATOM 693 O O . ASN A 1 83 ? -5.207 3.777 2.658 1 97.44 83 ASN A O 1
ATOM 697 N N . VAL A 1 84 ? -4.852 5.535 4.023 1 98.12 84 VAL A N 1
ATOM 698 C CA . VAL A 1 84 ? -5.352 4.809 5.188 1 98.12 84 VAL A CA 1
ATOM 699 C C . VAL A 1 84 ? -6.801 5.199 5.457 1 98.12 84 VAL A C 1
ATOM 701 O O . VAL A 1 84 ? -7.117 6.383 5.598 1 98.12 84 VAL A O 1
ATOM 704 N N . VAL A 1 85 ? -7.66 4.219 5.41 1 96.94 85 VAL A N 1
ATOM 705 C CA . VAL A 1 85 ? -9.031 4.387 5.883 1 96.94 85 VAL A CA 1
ATOM 706 C C . VAL A 1 85 ? -9.141 3.9 7.324 1 96.94 85 VAL A C 1
ATOM 708 O O . VAL A 1 85 ? -8.906 2.723 7.609 1 96.94 85 VAL A O 1
ATOM 711 N N . ASN A 1 86 ? -9.5 4.812 8.188 1 96.56 86 ASN A N 1
ATOM 712 C CA . ASN A 1 86 ? -9.547 4.488 9.609 1 96.56 86 ASN A CA 1
ATOM 713 C C . ASN A 1 86 ? -10.695 3.539 9.922 1 96.56 86 ASN A C 1
ATOM 715 O O . ASN A 1 86 ? -11.797 3.691 9.391 1 96.56 86 ASN A O 1
ATOM 719 N N . VAL A 1 87 ? -10.492 2.621 10.82 1 93.81 87 VAL A N 1
ATOM 720 C CA . VAL A 1 87 ? -11.43 1.535 11.086 1 93.81 87 VAL A CA 1
ATOM 721 C C . VAL A 1 87 ? -12.695 2.092 11.742 1 93.81 87 VAL A C 1
ATOM 723 O O . VAL A 1 87 ? -13.742 1.447 11.727 1 93.81 87 VAL A O 1
ATOM 726 N N . ASP A 1 88 ? -12.625 3.27 12.352 1 92.5 88 ASP A N 1
ATOM 727 C CA . ASP A 1 88 ? -13.773 3.863 13.031 1 92.5 88 ASP A CA 1
ATOM 728 C C . ASP A 1 88 ? -14.477 4.875 12.133 1 92.5 88 ASP A C 1
ATOM 730 O O . ASP A 1 88 ? -15.344 5.625 12.594 1 92.5 88 ASP A O 1
ATOM 734 N N . ALA A 1 89 ? -14.133 4.895 10.875 1 92.31 89 ALA A N 1
ATOM 735 C CA . ALA A 1 89 ? -14.734 5.816 9.922 1 92.31 89 ALA A CA 1
ATOM 736 C C . ALA A 1 89 ? -15.602 5.066 8.914 1 92.31 89 ALA A C 1
ATOM 738 O O . ALA A 1 89 ? -15.68 3.836 8.938 1 92.31 89 ALA A O 1
ATOM 739 N N . VAL A 1 90 ? -16.25 5.875 8.125 1 90.06 90 VAL A N 1
ATOM 740 C CA . VAL A 1 90 ? -17.016 5.309 7.02 1 90.06 90 VAL A CA 1
ATOM 741 C C . VAL A 1 90 ? -16.094 4.516 6.102 1 90.06 90 VAL A C 1
ATOM 743 O O . VAL A 1 90 ? -14.969 4.949 5.82 1 90.06 90 VAL A O 1
ATOM 746 N N . ASP A 1 91 ? -16.641 3.445 5.641 1 91.88 91 ASP A N 1
ATOM 747 C CA . ASP A 1 91 ? -15.859 2.564 4.781 1 91.88 91 ASP A CA 1
ATOM 748 C C . ASP A 1 91 ? -15.758 3.127 3.367 1 91.88 91 ASP A C 1
ATOM 750 O O . ASP A 1 91 ? -16.594 2.826 2.512 1 91.88 91 ASP A O 1
ATOM 754 N N . THR A 1 92 ? -14.672 3.805 3.109 1 91.5 92 THR A N 1
ATOM 755 C CA . THR A 1 92 ? -14.5 4.449 1.812 1 91.5 92 THR A CA 1
ATOM 756 C C . THR A 1 92 ? -13.398 3.76 1.012 1 91.5 92 THR A C 1
ATOM 758 O O . THR A 1 92 ? -13.055 4.199 -0.088 1 91.5 92 THR A O 1
ATOM 761 N N . LEU A 1 93 ? -12.867 2.654 1.535 1 93.38 93 LEU A N 1
ATOM 762 C CA . LEU A 1 93 ? -11.773 1.961 0.864 1 93.38 93 LEU A CA 1
ATOM 763 C C . LEU A 1 93 ? -12.211 1.456 -0.507 1 93.38 93 LEU A C 1
ATOM 765 O O . LEU A 1 93 ? -11.445 1.524 -1.471 1 93.38 93 LEU A O 1
ATOM 769 N N . PRO A 1 94 ? -13.43 0.982 -0.669 1 89.94 94 PRO A N 1
ATOM 770 C CA . PRO A 1 94 ? -13.867 0.577 -2.008 1 89.94 94 PRO A CA 1
ATOM 771 C C . PRO A 1 94 ? -13.797 1.715 -3.021 1 89.94 94 PRO A C 1
ATOM 773 O O . PRO A 1 94 ? -13.453 1.487 -4.188 1 89.94 94 PRO A O 1
ATOM 776 N N . ILE A 1 95 ? -14.086 2.916 -2.568 1 88 95 ILE A N 1
ATOM 777 C CA . ILE A 1 95 ? -14.031 4.086 -3.438 1 88 95 ILE A CA 1
ATOM 778 C C . ILE A 1 95 ? -12.578 4.363 -3.832 1 88 95 ILE A C 1
ATOM 780 O O . ILE A 1 95 ? -12.289 4.648 -4.996 1 88 95 ILE A O 1
ATOM 784 N N . ILE A 1 96 ? -11.695 4.262 -2.918 1 91.94 96 ILE A N 1
ATOM 785 C CA . ILE A 1 96 ? -10.273 4.492 -3.156 1 91.94 96 ILE A CA 1
ATOM 786 C C . ILE A 1 96 ? -9.773 3.549 -4.246 1 91.94 96 ILE A C 1
ATOM 788 O O . ILE A 1 96 ? -9.125 3.98 -5.203 1 91.94 96 ILE A O 1
ATOM 792 N N . TYR A 1 97 ? -10.125 2.318 -4.199 1 90.75 97 TYR A N 1
ATOM 793 C CA . TYR A 1 97 ? -9.656 1.346 -5.176 1 90.75 97 TYR A CA 1
ATOM 794 C C . TYR A 1 97 ? -10.375 1.517 -6.508 1 90.75 97 TYR A C 1
ATOM 796 O O . TYR A 1 97 ? -9.781 1.32 -7.57 1 90.75 97 TYR A O 1
ATOM 804 N N . GLU A 1 98 ? -11.641 1.844 -6.441 1 88.44 98 GLU A N 1
ATOM 805 C CA . GLU A 1 98 ? -12.367 2.115 -7.68 1 88.44 98 GLU A CA 1
ATOM 806 C C . GLU A 1 98 ? -11.734 3.273 -8.445 1 88.44 98 GLU A C 1
ATOM 808 O O . GLU A 1 98 ? -11.758 3.295 -9.68 1 88.44 98 GLU A O 1
ATOM 813 N N . ARG A 1 99 ? -11.125 4.145 -7.73 1 88.69 99 ARG A N 1
ATOM 814 C CA . ARG A 1 99 ? -10.469 5.305 -8.328 1 88.69 99 ARG A CA 1
ATOM 815 C C . ARG A 1 99 ? -9.078 4.941 -8.836 1 88.69 99 ARG A C 1
ATOM 817 O O . ARG A 1 99 ? -8.398 5.777 -9.438 1 88.69 99 ARG A O 1
ATOM 824 N N . GLY A 1 100 ? -8.648 3.736 -8.57 1 90.81 100 GLY A N 1
ATOM 825 C CA . GLY A 1 100 ? -7.344 3.289 -9.031 1 90.81 100 GLY A CA 1
ATOM 826 C C . GLY A 1 100 ? -6.227 3.615 -8.062 1 90.81 100 GLY A C 1
ATOM 827 O O . GLY A 1 100 ? -5.051 3.611 -8.43 1 90.81 100 GLY A O 1
ATOM 828 N N . LEU A 1 101 ? -6.59 3.916 -6.816 1 93.56 101 LEU A N 1
ATOM 829 C CA . LEU A 1 101 ? -5.629 4.25 -5.773 1 93.56 101 LEU A CA 1
ATOM 830 C C . LEU A 1 101 ? -5.395 3.059 -4.848 1 93.56 101 LEU A C 1
ATOM 832 O O . LEU A 1 101 ? -5.984 1.992 -5.043 1 93.56 101 LEU A O 1
ATOM 836 N N . VAL A 1 102 ? -4.406 3.189 -3.949 1 93.62 102 VAL A N 1
ATOM 837 C CA . VAL A 1 102 ? -4.043 2.078 -3.076 1 93.62 102 VAL A CA 1
ATOM 838 C C . VAL A 1 102 ? -4.184 2.5 -1.615 1 93.62 102 VAL A C 1
ATOM 840 O O . VAL A 1 102 ? -3.971 3.668 -1.277 1 93.62 102 VAL A O 1
ATOM 843 N N . GLY A 1 103 ? -4.551 1.547 -0.821 1 95.56 103 GLY A N 1
ATOM 844 C CA . GLY A 1 103 ? -4.695 1.83 0.598 1 95.56 103 GLY A CA 1
ATOM 845 C C . GLY A 1 103 ? -5.09 0.612 1.411 1 95.56 103 GLY A C 1
ATOM 846 O O . GLY A 1 103 ? -5 -0.519 0.93 1 95.56 103 GLY A O 1
ATOM 847 N N . MET A 1 104 ? -5.434 0.895 2.684 1 95.94 104 MET A N 1
ATOM 848 C CA . MET A 1 104 ? -5.848 -0.171 3.592 1 95.94 104 MET A CA 1
ATOM 849 C C . MET A 1 104 ? -6.613 0.396 4.785 1 95.94 104 MET A C 1
ATOM 851 O O . MET A 1 104 ? -6.59 1.604 5.027 1 95.94 104 MET A O 1
ATOM 855 N N . TYR A 1 105 ? -7.262 -0.554 5.391 1 96.75 105 TYR A N 1
ATOM 856 C CA . TYR A 1 105 ? -7.82 -0.211 6.695 1 96.75 105 TYR A CA 1
ATOM 857 C C . TYR A 1 105 ? -6.742 -0.216 7.77 1 96.75 105 TYR A C 1
ATOM 859 O O . TYR A 1 105 ? -5.863 -1.081 7.773 1 96.75 105 TYR A O 1
ATOM 867 N N . HIS A 1 106 ? -6.883 0.754 8.695 1 97.31 106 HIS A N 1
ATOM 868 C CA . HIS A 1 106 ? -5.938 0.717 9.812 1 97.31 106 HIS A CA 1
ATOM 869 C C . HIS A 1 106 ? -6.488 1.455 11.023 1 97.31 106 HIS A C 1
ATOM 871 O O . HIS A 1 106 ? -7.191 2.459 10.883 1 97.31 106 HIS A O 1
ATOM 877 N N . ASP A 1 107 ? -6.219 0.906 12.141 1 97.56 107 ASP A N 1
ATOM 878 C CA . ASP A 1 107 ? -6.465 1.548 13.43 1 97.56 107 ASP A CA 1
ATOM 879 C C . ASP A 1 107 ? -5.195 2.207 13.969 1 97.56 107 ASP A C 1
ATOM 881 O O . ASP A 1 107 ? -4.273 1.521 14.414 1 97.56 107 ASP A O 1
ATOM 885 N N . TRP A 1 108 ? -5.152 3.48 14.062 1 97.69 108 TRP A N 1
ATOM 886 C CA . TRP A 1 108 ? -3.947 4.203 14.453 1 97.69 108 TRP A CA 1
ATOM 887 C C . TRP A 1 108 ? -3.684 4.051 15.953 1 97.69 108 TRP A C 1
ATOM 889 O O . TRP A 1 108 ? -2.619 4.43 16.438 1 97.69 108 TRP A O 1
ATOM 899 N N . CYS A 1 109 ? -4.609 3.475 16.656 1 97.38 109 CYS A N 1
ATOM 900 C CA . CYS A 1 109 ? -4.344 3.152 18.047 1 97.38 109 CYS A CA 1
ATOM 901 C C . CYS A 1 109 ? -3.43 1.938 18.172 1 97.38 109 CYS A C 1
ATOM 903 O O . CYS A 1 109 ? -3.039 1.552 19.266 1 97.38 109 CYS A O 1
ATOM 905 N N . GLU A 1 110 ? -3.098 1.381 16.969 1 96.12 110 GLU A N 1
ATOM 906 C CA . GLU A 1 110 ? -2.176 0.253 16.875 1 96.12 110 GLU A CA 1
ATOM 907 C C . GLU A 1 110 ? -0.993 0.583 15.961 1 96.12 110 GLU A C 1
ATOM 909 O O . GLU A 1 110 ? -1.044 1.54 15.188 1 96.12 110 GLU A O 1
ATOM 914 N N . SER A 1 111 ? 0.057 -0.249 16.094 1 95.31 111 SER A N 1
ATOM 915 C CA . SER A 1 111 ? 1.227 -0.057 15.242 1 95.31 111 SER A CA 1
ATOM 916 C C . SER A 1 111 ? 0.92 -0.414 13.789 1 95.31 111 SER A C 1
ATOM 918 O O . SER A 1 111 ? 0.155 -1.342 13.523 1 95.31 111 SER A O 1
ATOM 920 N N . PHE A 1 112 ? 1.508 0.302 12.945 1 95.38 112 PHE A N 1
ATOM 921 C CA . PHE A 1 112 ? 1.377 0.042 11.516 1 95.38 112 PHE A CA 1
ATOM 922 C C . PHE A 1 112 ? 2.367 -1.027 11.07 1 95.38 112 PHE A C 1
ATOM 924 O O . PHE A 1 112 ? 3.52 -1.035 11.5 1 95.38 112 PHE A O 1
ATOM 931 N N . SER A 1 113 ? 1.987 -1.93 10.141 1 91.88 113 SER A N 1
ATOM 932 C CA . SER A 1 113 ? 2.779 -3.09 9.75 1 91.88 113 SER A CA 1
ATOM 933 C C . SER A 1 113 ? 3.799 -2.727 8.68 1 91.88 113 SER A C 1
ATOM 935 O O . SER A 1 113 ? 3.844 -3.355 7.617 1 91.88 113 SER A O 1
ATOM 937 N N . THR A 1 114 ? 4.621 -1.77 9.086 1 94.31 114 THR A N 1
ATOM 938 C CA . THR A 1 114 ? 5.703 -1.397 8.18 1 94.31 114 THR A CA 1
ATOM 939 C C . THR A 1 114 ? 7.035 -1.344 8.922 1 94.31 114 THR A C 1
ATOM 941 O O . THR A 1 114 ? 7.098 -1.646 10.117 1 94.31 114 THR A O 1
ATOM 944 N N . TYR A 1 115 ? 8.07 -1.089 8.18 1 90.75 115 TYR A N 1
ATOM 945 C CA . TYR A 1 115 ? 9.406 -0.946 8.75 1 90.75 115 TYR A CA 1
ATOM 946 C C . TYR A 1 115 ? 9.656 0.49 9.195 1 90.75 115 TYR A C 1
ATOM 948 O O . TYR A 1 115 ? 9.047 1.425 8.672 1 90.75 115 TYR A O 1
ATOM 956 N N . PRO A 1 116 ? 10.523 0.72 10.203 1 93.06 116 PRO A N 1
ATOM 957 C CA . PRO A 1 116 ? 10.844 2.09 10.609 1 93.06 116 PRO A CA 1
ATOM 958 C C . PRO A 1 116 ? 11.461 2.912 9.484 1 93.06 116 PRO A C 1
ATOM 960 O O . PRO A 1 116 ? 12.18 2.369 8.641 1 93.06 116 PRO A O 1
ATOM 963 N N . ARG A 1 117 ? 11.148 4.203 9.453 1 92.81 117 ARG A N 1
ATOM 964 C CA . ARG A 1 117 ? 11.766 5.16 8.531 1 92.81 117 ARG A CA 1
ATOM 965 C C . ARG A 1 117 ? 11.438 4.812 7.086 1 92.81 117 ARG A C 1
ATOM 967 O O . ARG A 1 117 ? 12.328 4.77 6.234 1 92.81 117 ARG A O 1
ATOM 974 N N . THR A 1 118 ? 10.125 4.539 6.902 1 92.44 118 THR A N 1
ATOM 975 C CA . THR A 1 118 ? 9.609 4.07 5.617 1 92.44 118 THR A CA 1
ATOM 976 C C . THR A 1 118 ? 9.148 5.242 4.758 1 92.44 118 THR A C 1
ATOM 978 O O . THR A 1 118 ? 9.461 5.301 3.564 1 92.44 118 THR A O 1
ATOM 981 N N . TYR A 1 119 ? 8.531 6.223 5.312 1 96.19 119 TYR A N 1
ATOM 982 C CA . TYR A 1 119 ? 7.82 7.238 4.547 1 96.19 119 TYR A CA 1
ATOM 983 C C . TYR A 1 119 ? 8.578 8.555 4.547 1 96.19 119 TYR A C 1
ATOM 985 O O . TYR A 1 119 ? 9.234 8.898 5.535 1 96.19 119 TYR A O 1
ATOM 993 N N . ASP A 1 120 ? 8.359 9.281 3.445 1 96.69 120 ASP A N 1
ATOM 994 C CA . ASP A 1 120 ? 8.93 10.617 3.283 1 96.69 120 ASP A CA 1
ATOM 995 C C . ASP A 1 120 ? 7.965 11.695 3.781 1 96.69 120 ASP A C 1
ATOM 997 O O . ASP A 1 120 ? 8.391 12.781 4.18 1 96.69 120 ASP A O 1
ATOM 1001 N N . LEU A 1 121 ? 6.75 11.375 3.707 1 98 121 LEU A N 1
ATOM 1002 C CA . LEU A 1 121 ? 5.707 12.336 4.051 1 98 121 LEU A CA 1
ATOM 1003 C C . LEU A 1 121 ? 4.52 11.641 4.703 1 98 121 LEU A C 1
ATOM 1005 O O . LEU A 1 121 ? 4.027 10.625 4.191 1 98 121 LEU A O 1
ATOM 1009 N N . LEU A 1 122 ? 4.098 12.141 5.875 1 98.75 122 LEU A N 1
ATOM 1010 C CA . LEU A 1 122 ? 2.84 11.773 6.516 1 98.75 122 LEU A CA 1
ATOM 1011 C C . LEU A 1 122 ? 1.881 12.953 6.547 1 98.75 122 LEU A C 1
ATOM 1013 O O . LEU A 1 122 ? 2.244 14.047 6.996 1 98.75 122 LEU A O 1
ATOM 1017 N N . HIS A 1 123 ? 0.714 12.758 5.992 1 98.69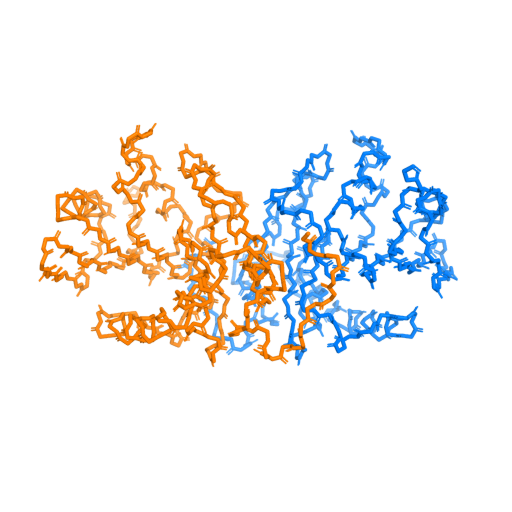 123 HIS A N 1
ATOM 1018 C CA . HIS A 1 123 ? -0.321 13.781 5.918 1 98.69 123 HIS A CA 1
ATOM 1019 C C . HIS A 1 123 ? -1.516 13.422 6.793 1 98.69 123 HIS A C 1
ATOM 1021 O O . HIS A 1 123 ? -2.094 12.344 6.652 1 98.69 123 HIS A O 1
ATOM 1027 N N . ALA A 1 124 ? -1.847 14.305 7.73 1 98.56 124 ALA A N 1
ATOM 1028 C CA . ALA A 1 124 ? -2.951 14.062 8.656 1 98.56 124 ALA A CA 1
ATOM 1029 C C . ALA A 1 124 ? -3.955 15.211 8.617 1 98.56 124 ALA A C 1
ATOM 1031 O O . ALA A 1 124 ? -3.695 16.281 9.164 1 98.56 124 ALA A O 1
ATOM 1032 N N . ASP A 1 125 ? -5.051 14.961 8.039 1 96.38 125 ASP A N 1
ATOM 1033 C CA . ASP A 1 125 ? -6.141 15.93 7.996 1 96.38 125 ASP A CA 1
ATOM 1034 C C . ASP A 1 125 ? -7.289 15.516 8.914 1 96.38 125 ASP A C 1
ATOM 1036 O O . ASP A 1 125 ? -8 14.555 8.625 1 96.38 125 ASP A O 1
ATOM 1040 N N . SER A 1 126 ? -7.512 16.234 10.016 1 96 126 SER A N 1
ATOM 1041 C CA . SER A 1 126 ? -8.562 15.984 11 1 96 126 SER A CA 1
ATOM 1042 C C . SER A 1 126 ? -8.469 14.57 11.555 1 96 126 SER A C 1
ATOM 1044 O O . SER A 1 126 ? -9.484 13.883 11.695 1 96 126 SER A O 1
ATOM 1046 N N . LEU A 1 127 ? -7.258 14.133 11.75 1 98.06 127 LEU A N 1
ATOM 1047 C CA . LEU A 1 127 ? -7.023 12.781 12.234 1 98.06 127 LEU A CA 1
ATOM 1048 C C . LEU A 1 127 ? -6.941 12.758 13.758 1 98.06 127 LEU A C 1
ATOM 1050 O O . LEU A 1 127 ? -7.66 11.992 14.406 1 98.06 127 LEU A O 1
ATOM 1054 N N . PHE A 1 128 ? -6.164 13.625 14.359 1 98.25 128 PHE A N 1
ATOM 1055 C CA . PHE A 1 128 ? -5.781 13.523 15.758 1 98.25 128 PHE A CA 1
ATOM 1056 C C . PHE A 1 128 ? -6.945 13.898 16.672 1 98.25 128 PHE A C 1
ATOM 1058 O O . PHE A 1 128 ? -7.109 13.32 17.75 1 98.25 128 PHE A O 1
ATOM 1065 N N . SER A 1 129 ? -7.738 14.836 16.266 1 97.12 129 SER A N 1
ATOM 1066 C CA . SER A 1 129 ? -8.922 15.18 17.047 1 97.12 129 SER A CA 1
ATOM 1067 C C . SER A 1 1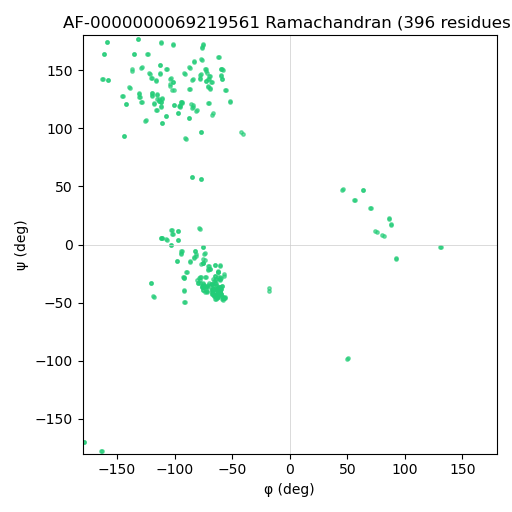29 ? -9.867 13.992 17.172 1 97.12 129 SER A C 1
ATOM 1069 O O . SER A 1 129 ? -10.477 13.781 18.219 1 97.12 129 SER A O 1
ATOM 1071 N N . ASN A 1 130 ? -9.938 13.211 16.078 1 95.56 130 ASN A N 1
ATOM 1072 C CA . ASN A 1 130 ? -10.773 12.016 16.078 1 95.56 130 ASN A CA 1
ATOM 1073 C C . ASN A 1 130 ? -10.18 10.914 16.953 1 95.56 130 ASN A C 1
ATOM 1075 O O . ASN A 1 130 ? -10.914 10.195 17.641 1 95.56 130 ASN A O 1
ATOM 1079 N N . LEU A 1 131 ? -8.914 10.789 16.984 1 96.75 131 LEU A N 1
ATOM 1080 C CA . LEU A 1 131 ? -8.242 9.719 17.703 1 96.75 131 LEU A CA 1
ATOM 1081 C C . LEU A 1 131 ? -8.289 9.961 19.219 1 96.75 131 LEU A C 1
ATOM 1083 O O . LEU A 1 131 ? -8.336 9.008 20 1 96.75 131 LEU A O 1
ATOM 1087 N N . LYS A 1 132 ? -8.359 11.172 19.594 1 95.06 132 LYS A N 1
ATOM 1088 C CA . LYS A 1 132 ? -8.312 11.531 21.016 1 95.06 132 LYS A CA 1
ATOM 1089 C C . LYS A 1 132 ? -9.492 10.938 21.766 1 95.06 132 LYS A C 1
ATOM 1091 O O . LYS A 1 132 ? -9.422 10.734 22.984 1 95.06 132 LYS A O 1
ATOM 1096 N N . THR A 1 133 ? -10.492 10.656 21.062 1 93.12 133 THR A N 1
ATOM 1097 C CA . THR A 1 133 ? -11.68 10.078 21.688 1 93.12 133 THR A CA 1
ATOM 1098 C C . THR A 1 133 ? -11.5 8.578 21.891 1 93.12 133 THR A C 1
ATOM 1100 O O . THR A 1 133 ? -12.266 7.949 22.641 1 93.12 133 THR A O 1
ATOM 1103 N N . ARG A 1 134 ? -10.477 8.047 21.328 1 95.88 134 ARG A N 1
ATOM 1104 C CA . ARG A 1 134 ? -10.352 6.598 21.312 1 95.88 134 ARG A CA 1
ATOM 1105 C C . ARG A 1 134 ? -9.07 6.152 22.016 1 95.88 134 ARG A C 1
ATOM 1107 O O . ARG A 1 134 ? -9.031 5.082 22.625 1 95.88 134 ARG A O 1
ATOM 1114 N N . CYS A 1 135 ? -8.008 6.957 21.922 1 97.5 135 CYS A N 1
ATOM 1115 C CA . CYS A 1 135 ? -6.734 6.586 22.531 1 97.5 135 CYS A CA 1
ATOM 1116 C C . CYS A 1 135 ? -5.863 7.816 22.766 1 97.5 135 CYS A C 1
ATOM 1118 O O . CYS A 1 135 ? -6.238 8.93 22.391 1 97.5 135 CYS A O 1
ATOM 1120 N N . LYS A 1 136 ? -4.688 7.555 23.453 1 97.12 136 LYS A N 1
ATOM 1121 C CA . LYS A 1 136 ? -3.754 8.641 23.75 1 97.12 136 LYS A CA 1
ATOM 1122 C C . LYS A 1 136 ? -2.943 9.008 22.516 1 97.12 136 LYS A C 1
ATOM 1124 O O . LYS A 1 136 ? -2.58 8.141 21.719 1 97.12 136 LYS A O 1
ATOM 1129 N N . LEU A 1 137 ? -2.621 10.266 22.391 1 97.44 137 LEU A N 1
ATOM 1130 C CA . LEU A 1 137 ? -1.912 10.742 21.219 1 97.44 137 LEU A CA 1
ATOM 1131 C C . LEU A 1 137 ? -0.434 10.383 21.281 1 97.44 137 LEU A C 1
ATOM 1133 O O . LEU A 1 137 ? 0.216 10.211 20.25 1 97.44 137 LEU A O 1
ATOM 1137 N N . ILE A 1 138 ? 0.098 10.25 22.453 1 97.88 138 ILE A N 1
ATOM 1138 C CA . ILE A 1 138 ? 1.533 10.039 22.609 1 97.88 138 ILE A CA 1
ATOM 1139 C C . ILE A 1 138 ? 1.955 8.773 21.875 1 97.88 138 ILE A C 1
ATOM 1141 O O . ILE A 1 138 ? 2.881 8.805 21.047 1 97.88 138 ILE A O 1
ATOM 1145 N N . PRO A 1 139 ? 1.247 7.656 22.031 1 98 139 PRO A N 1
ATOM 1146 C CA . PRO A 1 139 ? 1.643 6.473 21.266 1 98 139 PRO A CA 1
ATOM 1147 C C . PRO A 1 139 ? 1.483 6.664 19.75 1 98 139 PRO A C 1
ATOM 1149 O O . PRO A 1 139 ? 2.246 6.09 18.969 1 98 139 PRO A O 1
ATOM 1152 N N . VAL A 1 140 ? 0.539 7.395 19.359 1 98.44 140 VAL A N 1
ATOM 1153 C CA . VAL A 1 140 ? 0.33 7.648 17.938 1 98.44 140 VAL A CA 1
ATOM 1154 C C . VAL A 1 140 ? 1.501 8.453 17.375 1 98.44 140 VAL A C 1
ATOM 1156 O O . VAL A 1 140 ? 2.023 8.141 16.312 1 98.44 140 VAL A O 1
ATOM 1159 N N . ILE A 1 141 ? 1.932 9.445 18.125 1 98.44 141 ILE A N 1
ATOM 1160 C CA . ILE A 1 141 ? 3.049 10.281 17.688 1 98.44 141 ILE A CA 1
ATOM 1161 C C . ILE A 1 141 ? 4.336 9.461 17.688 1 98.44 141 ILE A C 1
ATOM 1163 O O . ILE A 1 141 ? 5.195 9.633 16.828 1 98.44 141 ILE A O 1
ATOM 1167 N N . ALA A 1 142 ? 4.426 8.562 18.609 1 97.88 142 ALA A N 1
ATOM 1168 C CA . ALA A 1 142 ? 5.566 7.648 18.609 1 97.88 142 ALA A CA 1
ATOM 1169 C C . ALA A 1 142 ? 5.586 6.801 17.344 1 97.88 142 ALA A C 1
ATOM 1171 O O . ALA A 1 142 ? 6.648 6.555 16.766 1 97.88 142 ALA A O 1
ATOM 1172 N N . GLU A 1 143 ? 4.43 6.383 16.938 1 98.31 143 GLU A N 1
ATOM 1173 C CA . GLU A 1 143 ? 4.316 5.602 15.711 1 98.31 143 GLU A CA 1
ATOM 1174 C C . GLU A 1 143 ? 4.652 6.441 14.484 1 98.31 143 GLU A C 1
ATOM 1176 O O . GLU A 1 143 ? 5.332 5.973 13.57 1 98.31 143 GLU A O 1
ATOM 1181 N N . VAL A 1 144 ? 4.188 7.664 14.492 1 98.44 144 VAL A N 1
ATOM 1182 C CA . VAL A 1 144 ? 4.527 8.602 13.43 1 98.44 144 VAL A CA 1
ATOM 1183 C C . VAL A 1 144 ? 6.043 8.773 13.352 1 98.44 144 VAL A C 1
ATOM 1185 O O . VAL A 1 144 ? 6.625 8.711 12.273 1 98.44 144 VAL A O 1
ATOM 1188 N N . ASP A 1 145 ? 6.645 8.945 14.484 1 97.62 145 ASP A N 1
ATOM 1189 C CA . ASP A 1 145 ? 8.102 9.07 14.555 1 97.62 145 ASP A CA 1
ATOM 1190 C C . ASP A 1 145 ? 8.781 7.809 14.031 1 97.62 145 ASP A C 1
ATOM 1192 O O . ASP A 1 145 ? 9.812 7.887 13.359 1 97.62 145 ASP A O 1
ATOM 1196 N N . ARG A 1 146 ? 8.219 6.707 14.32 1 96.94 146 ARG A N 1
ATOM 1197 C CA . ARG A 1 146 ? 8.812 5.434 13.922 1 96.94 146 ARG A CA 1
ATOM 1198 C C . ARG A 1 146 ? 8.789 5.273 12.406 1 96.94 146 ARG A C 1
ATOM 1200 O O . ARG A 1 146 ? 9.789 4.863 11.805 1 96.94 146 ARG A O 1
ATOM 1207 N N . ILE A 1 147 ? 7.746 5.668 11.742 1 97.06 147 ILE A N 1
ATOM 1208 C CA . ILE A 1 147 ? 7.582 5.258 10.352 1 97.06 147 ILE A CA 1
ATOM 1209 C C . ILE A 1 147 ? 8.055 6.375 9.422 1 97.06 147 ILE A C 1
ATOM 1211 O O . ILE A 1 147 ? 8.258 6.152 8.227 1 97.06 147 ILE A O 1
ATOM 1215 N N . LEU A 1 148 ? 8.242 7.559 9.977 1 97.12 148 LEU A N 1
ATOM 1216 C CA . LEU A 1 148 ? 8.75 8.672 9.172 1 97.12 148 LEU A CA 1
ATOM 1217 C C . LEU A 1 148 ? 10.273 8.672 9.148 1 97.12 148 LEU A C 1
ATOM 1219 O O . LEU A 1 148 ? 10.914 8.531 10.195 1 97.12 148 LEU A O 1
ATOM 1223 N N . ARG A 1 149 ? 10.82 8.836 7.984 1 94.56 149 ARG A N 1
ATOM 1224 C CA . ARG A 1 149 ? 12.273 8.914 7.859 1 94.56 149 ARG A CA 1
ATOM 1225 C C . ARG A 1 149 ? 12.797 10.25 8.383 1 94.56 149 ARG A C 1
ATOM 1227 O O . ARG A 1 149 ? 12.117 11.273 8.281 1 94.56 149 ARG A O 1
ATOM 1234 N N . PRO A 1 150 ? 14.078 10.203 8.891 1 94.19 150 PRO A N 1
ATOM 1235 C CA . PRO A 1 150 ? 14.703 11.5 9.156 1 94.19 150 PRO A CA 1
ATOM 1236 C C . PRO A 1 150 ? 14.727 12.406 7.918 1 94.19 150 PRO A C 1
ATOM 1238 O O . PRO A 1 150 ? 15.023 11.938 6.816 1 94.19 150 PRO A O 1
ATOM 1241 N N . GLY A 1 151 ? 14.344 13.617 8.086 1 94.31 151 GLY A N 1
ATOM 1242 C CA . GLY A 1 151 ? 14.266 14.547 6.965 1 94.31 151 GLY A CA 1
ATOM 1243 C C . GLY A 1 151 ? 12.891 14.57 6.312 1 94.31 151 GLY A C 1
ATOM 1244 O O . GLY A 1 151 ? 12.609 15.43 5.477 1 94.31 151 GLY A O 1
ATOM 1245 N N . GLY A 1 152 ? 12.078 13.531 6.727 1 96.62 152 GLY A N 1
ATOM 1246 C CA . GLY A 1 152 ? 10.719 13.5 6.219 1 96.62 152 GLY A CA 1
ATOM 1247 C C . GLY A 1 152 ? 9.812 14.523 6.871 1 96.62 152 GLY A C 1
ATOM 1248 O O . GLY A 1 152 ? 10.203 15.188 7.832 1 96.62 152 GLY A O 1
ATOM 1249 N N . HIS A 1 153 ? 8.57 14.664 6.34 1 98.06 153 HIS A N 1
ATOM 1250 C CA . HIS A 1 153 ? 7.672 15.711 6.828 1 98.06 153 HIS A CA 1
ATOM 1251 C C . HIS A 1 153 ? 6.383 15.109 7.379 1 98.06 153 HIS A C 1
ATOM 1253 O O . HIS A 1 153 ? 5.883 14.109 6.859 1 98.06 153 HIS A O 1
ATOM 1259 N N . LEU A 1 154 ? 5.895 15.734 8.445 1 98.75 154 LEU A N 1
ATOM 1260 C CA . LEU A 1 154 ? 4.527 15.555 8.922 1 98.75 154 LEU A CA 1
ATOM 1261 C C . LEU A 1 154 ? 3.707 16.828 8.703 1 98.75 154 LEU A C 1
ATOM 1263 O O . LEU A 1 154 ? 4.137 17.922 9.07 1 98.75 154 LEU A O 1
ATOM 1267 N N . THR A 1 155 ? 2.586 16.703 8.039 1 98.62 155 THR A N 1
ATOM 1268 C CA . THR A 1 155 ? 1.647 17.797 7.875 1 98.62 155 THR A CA 1
ATOM 1269 C C . THR A 1 155 ? 0.326 17.5 8.57 1 98.62 155 THR A C 1
ATOM 1271 O O . THR A 1 155 ? -0.234 16.406 8.406 1 98.62 155 THR A O 1
ATOM 1274 N N . VAL A 1 156 ? -0.131 18.453 9.414 1 98.5 156 VAL A N 1
ATOM 1275 C CA . VAL A 1 156 ? -1.332 18.234 10.219 1 98.5 156 VAL A CA 1
ATOM 1276 C C . VAL A 1 156 ? -2.295 19.406 10.031 1 98.5 156 VAL A C 1
ATOM 1278 O O . VAL A 1 156 ? -1.904 20.562 10.172 1 98.5 156 VAL A O 1
ATOM 1281 N N . ARG A 1 157 ? -3.475 19.125 9.609 1 97.06 157 ARG A N 1
ATOM 1282 C CA . ARG A 1 157 ? -4.594 20.062 9.664 1 97.06 157 ARG A CA 1
ATOM 1283 C C . ARG A 1 157 ? -5.652 19.594 10.656 1 97.06 157 ARG A C 1
ATOM 1285 O O . ARG A 1 157 ? -6.172 18.484 10.531 1 97.06 157 ARG A O 1
ATOM 1292 N N . ASP A 1 158 ? -5.914 20.375 11.68 1 98.06 158 ASP A N 1
ATOM 1293 C CA . ASP A 1 158 ? -6.801 19.969 12.766 1 98.06 158 ASP A CA 1
ATOM 1294 C C . ASP A 1 158 ? -7.258 21.156 13.594 1 98.06 158 ASP A C 1
ATOM 1296 O O . ASP A 1 158 ? -6.977 22.312 13.242 1 98.06 158 ASP A O 1
ATOM 1300 N N . GLU A 1 159 ? -7.996 20.906 14.602 1 97.38 159 GLU A N 1
ATOM 1301 C CA . GLU A 1 159 ? -8.383 21.938 15.555 1 97.38 159 GLU A CA 1
ATOM 1302 C C . GLU A 1 159 ? -7.16 22.562 16.219 1 97.38 159 GLU A C 1
ATOM 1304 O O . GLU A 1 159 ? -6.168 21.875 16.469 1 97.38 159 GLU A O 1
ATOM 1309 N N . LEU A 1 160 ? -7.293 23.812 16.594 1 96.94 160 LEU A N 1
ATOM 1310 C CA . LEU A 1 160 ? -6.16 24.562 17.125 1 96.94 160 LEU A CA 1
ATOM 1311 C C . LEU A 1 160 ? -5.602 23.891 18.375 1 96.94 160 LEU A C 1
ATOM 1313 O O . LEU A 1 160 ? -4.383 23.766 18.531 1 96.94 160 LEU A O 1
ATOM 1317 N N . SER A 1 161 ? -6.488 23.453 19.234 1 96 161 SER A N 1
ATOM 1318 C CA . SER A 1 161 ? -6.031 22.828 20.469 1 96 161 SER A CA 1
ATOM 1319 C C . SER A 1 161 ? -5.254 21.547 20.188 1 96 161 SER A C 1
ATOM 1321 O O . SER A 1 161 ? -4.273 21.25 20.875 1 96 161 SER A O 1
ATOM 1323 N N . VAL A 1 162 ? -5.676 20.844 19.188 1 97.69 162 VAL A N 1
ATOM 1324 C CA . VAL A 1 162 ? -5.02 19.594 18.797 1 97.69 162 VAL A CA 1
ATOM 1325 C C . VAL A 1 162 ? -3.672 19.906 18.156 1 97.69 162 VAL A C 1
ATOM 1327 O O . VAL A 1 162 ? -2.678 19.234 18.438 1 97.69 162 VAL A O 1
ATOM 1330 N N . ILE A 1 163 ? -3.619 20.922 17.359 1 98.19 163 ILE A N 1
ATOM 1331 C CA . ILE A 1 163 ? -2.377 21.328 16.719 1 98.19 163 ILE A CA 1
ATOM 1332 C C . ILE A 1 163 ? -1.338 21.672 17.781 1 98.19 163 ILE A C 1
ATOM 1334 O O . ILE A 1 163 ? -0.182 21.266 17.688 1 98.19 163 ILE A O 1
ATOM 1338 N N . ASP A 1 164 ? -1.785 22.359 18.766 1 97.56 164 ASP A N 1
ATOM 1339 C CA . ASP A 1 164 ? -0.881 22.75 19.844 1 97.56 164 ASP A CA 1
ATOM 1340 C C . ASP A 1 164 ? -0.338 21.516 20.562 1 97.56 164 ASP A C 1
ATOM 1342 O O . ASP A 1 164 ? 0.848 21.453 20.891 1 97.56 164 ASP A O 1
ATOM 1346 N N . GLU A 1 165 ? -1.22 20.625 20.766 1 98 165 GLU A N 1
ATOM 1347 C CA . GLU A 1 165 ? -0.814 19.391 21.453 1 98 165 GLU A CA 1
ATOM 1348 C C . GLU A 1 165 ? 0.188 18.609 20.609 1 98 165 GLU A C 1
ATOM 1350 O O . GLU A 1 165 ? 1.22 18.172 21.125 1 98 165 GLU A O 1
ATOM 1355 N N . VAL A 1 166 ? -0.099 18.453 19.344 1 98.56 166 VAL A N 1
ATOM 1356 C CA . VAL A 1 166 ? 0.787 17.734 18.438 1 98.56 166 VAL A CA 1
ATOM 1357 C C . VAL A 1 166 ? 2.129 18.453 18.344 1 98.56 166 VAL A C 1
ATOM 1359 O O . VAL A 1 166 ? 3.186 17.828 18.391 1 98.56 166 VAL A O 1
ATOM 1362 N N . GLU A 1 167 ? 2.061 19.734 18.219 1 98.44 167 GLU A N 1
ATOM 1363 C CA . GLU A 1 167 ? 3.277 20.547 18.141 1 98.44 167 GLU A CA 1
ATOM 1364 C C . GLU A 1 167 ? 4.176 20.312 19.344 1 98.44 167 GLU A C 1
ATOM 1366 O O . GLU A 1 167 ? 5.383 20.125 19.203 1 98.44 167 GLU A O 1
ATOM 1371 N N . ASN A 1 168 ? 3.596 20.312 20.484 1 98.25 168 ASN A N 1
ATOM 1372 C CA . ASN A 1 168 ? 4.355 20.109 21.719 1 98.25 168 ASN A CA 1
ATOM 1373 C C . ASN A 1 168 ? 5.016 18.734 21.734 1 98.25 168 ASN A C 1
ATOM 1375 O O . ASN A 1 168 ? 6.172 18.594 22.141 1 98.25 168 ASN A O 1
ATOM 1379 N N . LEU A 1 169 ? 4.309 17.75 21.312 1 98.12 169 LEU A N 1
ATOM 1380 C CA . LEU A 1 169 ? 4.832 16.391 21.281 1 98.12 169 LEU A CA 1
ATOM 1381 C C . LEU A 1 169 ? 5.992 16.266 20.312 1 98.12 169 LEU A C 1
ATOM 1383 O O . LEU A 1 169 ? 7.023 15.672 20.625 1 98.12 169 LEU A O 1
ATOM 1387 N N . ILE A 1 170 ? 5.867 16.859 19.156 1 97.25 170 ILE A N 1
ATOM 1388 C CA . ILE A 1 170 ? 6.906 16.688 18.141 1 97.25 170 ILE A CA 1
ATOM 1389 C C . ILE A 1 170 ? 8.125 17.531 18.5 1 97.25 170 ILE A C 1
ATOM 1391 O O . ILE A 1 170 ? 9.258 17.141 18.219 1 97.25 170 ILE A O 1
ATOM 1395 N N . LYS A 1 171 ? 7.938 18.672 19.125 1 96.81 171 LYS A N 1
ATOM 1396 C CA . LYS A 1 171 ? 9.055 19.453 19.625 1 96.81 171 LYS A CA 1
ATOM 1397 C C . LYS A 1 171 ? 9.859 18.672 20.656 1 96.81 171 LYS A C 1
ATOM 1399 O O . LYS A 1 171 ? 11.086 18.766 20.703 1 96.81 171 LYS A O 1
ATOM 1404 N N . SER A 1 172 ? 9.117 17.922 21.469 1 96.12 172 SER A N 1
ATOM 1405 C CA . SER A 1 172 ? 9.789 17.125 22.484 1 96.12 172 SER A CA 1
ATOM 1406 C C . SER A 1 172 ? 10.664 16.047 21.844 1 96.12 172 SER A C 1
ATOM 1408 O O . SER A 1 172 ? 11.555 15.5 22.484 1 96.12 172 SER A O 1
ATOM 1410 N N . LEU A 1 173 ? 10.422 15.773 20.625 1 95.69 173 LEU A N 1
ATOM 1411 C CA . LEU A 1 173 ? 11.211 14.805 19.859 1 95.69 173 LEU A CA 1
ATOM 1412 C C . LEU A 1 173 ? 12.289 15.508 19.031 1 95.69 173 LEU A C 1
ATOM 1414 O O . LEU A 1 173 ? 12.93 14.883 18.188 1 95.69 173 LEU A O 1
ATOM 1418 N N . ASN A 1 174 ? 12.391 16.781 19.188 1 95.38 174 ASN A N 1
ATOM 1419 C CA . ASN A 1 174 ? 13.406 17.625 18.562 1 95.38 174 ASN A CA 1
ATOM 1420 C C . ASN A 1 174 ? 13.18 17.75 17.062 1 95.38 174 ASN A C 1
ATOM 1422 O O . ASN A 1 174 ? 14.133 17.812 16.281 1 95.38 174 ASN A O 1
ATOM 1426 N N . TRP A 1 175 ? 11.93 17.703 16.672 1 97.38 175 TRP A N 1
ATOM 1427 C CA . TRP A 1 175 ? 11.609 17.984 15.281 1 97.38 175 TRP A CA 1
ATOM 1428 C C . TRP A 1 175 ? 11.664 19.484 15 1 97.38 175 TRP A C 1
ATOM 1430 O O . TRP A 1 175 ? 11.578 20.297 15.922 1 97.38 175 TRP A O 1
ATOM 1440 N N . GLU A 1 176 ? 11.82 19.812 13.742 1 96.62 176 GLU A N 1
ATOM 1441 C CA . GLU A 1 176 ? 11.773 21.203 13.297 1 96.62 176 GLU A CA 1
ATOM 1442 C C . GLU A 1 176 ? 10.375 21.594 12.82 1 96.62 176 GLU A C 1
ATOM 1444 O O . GLU A 1 176 ? 9.828 20.969 11.914 1 96.62 176 GLU A O 1
ATOM 1449 N N . ILE A 1 177 ? 9.867 22.609 13.445 1 97.5 177 ILE A N 1
ATOM 1450 C CA . ILE A 1 177 ? 8.617 23.156 12.93 1 97.5 177 ILE A CA 1
ATOM 1451 C C . ILE A 1 177 ? 8.914 24.094 11.75 1 97.5 177 ILE A C 1
ATOM 1453 O O . ILE A 1 177 ? 9.484 25.172 11.93 1 97.5 177 ILE A O 1
ATOM 1457 N N . THR A 1 178 ? 8.461 23.734 10.578 1 96.94 178 THR A N 1
ATOM 1458 C CA . THR A 1 178 ? 8.789 24.516 9.391 1 96.94 178 THR A CA 1
ATOM 1459 C C . THR A 1 178 ? 7.723 25.578 9.133 1 96.94 178 THR A C 1
ATOM 1461 O O . THR A 1 178 ? 8.008 26.625 8.539 1 96.94 178 THR A O 1
ATOM 1464 N N . SER A 1 179 ? 6.523 25.266 9.547 1 97.38 179 SER A N 1
ATOM 1465 C CA . SER A 1 179 ? 5.445 26.234 9.359 1 97.38 179 SER A CA 1
ATOM 1466 C C . SER A 1 179 ? 4.254 25.922 10.258 1 97.38 179 SER A C 1
ATOM 1468 O O . SER A 1 179 ? 3.986 24.75 10.547 1 97.38 179 SER A O 1
ATOM 1470 N N . LYS A 1 180 ? 3.633 26.891 10.758 1 97.12 180 LYS A N 1
ATOM 1471 C CA . LYS A 1 180 ? 2.379 26.797 11.5 1 97.12 180 LYS A CA 1
ATOM 1472 C C . LYS A 1 180 ? 1.461 27.969 11.18 1 97.12 180 LYS A C 1
ATOM 1474 O O . LYS A 1 180 ? 1.867 29.125 11.289 1 97.12 180 LYS A O 1
ATOM 1479 N N . THR A 1 181 ? 0.32 27.703 10.688 1 95.25 181 THR A N 1
ATOM 1480 C CA . THR A 1 181 ? -0.663 28.719 10.367 1 95.25 181 THR A CA 1
ATOM 1481 C C . THR A 1 181 ? -2.02 28.391 10.984 1 95.25 181 THR A C 1
ATOM 1483 O O . THR A 1 181 ? -2.256 27.25 11.391 1 95.25 181 THR A O 1
ATOM 1486 N N . SER A 1 182 ? -2.777 29.375 11.25 1 93 182 SER A N 1
ATOM 1487 C CA . SER A 1 182 ? -4.121 29.188 11.781 1 93 182 SER A CA 1
ATOM 1488 C C . SER A 1 182 ? -5.145 30.016 11.008 1 93 182 SER A C 1
ATOM 1490 O O . SER A 1 182 ? -4.852 31.141 10.586 1 93 182 SER A O 1
ATOM 1492 N N . LYS A 1 183 ? -6.234 29.297 10.609 1 87.25 183 LYS A N 1
ATOM 1493 C CA . LYS A 1 183 ? -7.375 29.969 9.984 1 87.25 183 LYS A CA 1
ATOM 1494 C C . LYS A 1 183 ? -8.695 29.391 10.492 1 87.25 183 LYS A C 1
ATOM 1496 O O . LYS A 1 183 ? -8.891 28.172 10.484 1 87.25 183 LYS A O 1
ATOM 1501 N N . ASN A 1 184 ? -9.773 30.234 10.867 1 87.25 184 ASN A N 1
ATOM 1502 C CA . ASN A 1 184 ? -11.125 29.844 11.242 1 87.25 184 ASN A CA 1
ATOM 1503 C C . ASN A 1 184 ? -11.109 28.688 12.234 1 87.25 184 ASN A C 1
ATOM 1505 O O . ASN A 1 184 ? -11.789 27.672 12.023 1 87.25 184 ASN A O 1
ATOM 1509 N N . GLN A 1 185 ? -10.359 28.688 13.25 1 89 185 GLN A N 1
ATOM 1510 C CA . GLN A 1 185 ? -10.297 27.719 14.344 1 89 185 GLN A CA 1
ATOM 1511 C C . GLN A 1 185 ? -9.617 26.422 13.898 1 89 185 GLN A C 1
ATOM 1513 O O . GLN A 1 185 ? -9.688 25.406 14.602 1 89 185 GLN A O 1
ATOM 1518 N N . GLU A 1 186 ? -9.008 26.422 12.773 1 94.19 186 GLU A N 1
ATOM 1519 C CA . GLU A 1 186 ? -8.203 25.297 12.297 1 94.19 186 GLU A CA 1
ATOM 1520 C C . GLU A 1 186 ? -6.738 25.703 12.164 1 94.19 186 GLU A C 1
ATOM 1522 O O . GLU A 1 186 ? -6.426 26.844 11.859 1 94.19 186 GLU A O 1
ATOM 1527 N N . GLY A 1 187 ? -5.91 24.781 12.523 1 96.5 187 GLY A N 1
ATOM 1528 C CA . GLY A 1 187 ? -4.48 24.984 12.352 1 96.5 187 GLY A CA 1
ATOM 1529 C C . GLY A 1 187 ? -3.865 24.062 11.328 1 96.5 187 GLY A C 1
ATOM 1530 O O . GLY A 1 187 ? -4.383 22.969 11.094 1 96.5 187 GLY A O 1
ATOM 1531 N N . LEU A 1 188 ? -2.885 24.578 10.672 1 96.81 188 LEU A N 1
ATOM 1532 C CA . LEU A 1 188 ? -2.037 23.797 9.789 1 96.81 188 LEU A CA 1
ATOM 1533 C C . LEU A 1 188 ? -0.591 23.797 10.266 1 96.81 188 LEU A C 1
ATOM 1535 O O . LEU A 1 188 ? -0.008 24.859 10.484 1 96.81 188 LEU A O 1
ATOM 1539 N N . LEU A 1 189 ? -0.104 22.609 10.523 1 98.25 189 LEU A N 1
ATOM 1540 C CA . LEU A 1 189 ? 1.245 22.438 11.047 1 98.25 189 LEU A CA 1
ATOM 1541 C C . LEU A 1 189 ? 2.096 21.609 10.086 1 98.25 189 LEU A C 1
ATOM 1543 O O . LEU A 1 189 ? 1.63 20.609 9.547 1 98.25 189 LEU A O 1
ATOM 1547 N N . CYS A 1 190 ? 3.227 22.062 9.734 1 98.44 190 CYS A N 1
ATOM 1548 C CA . CYS A 1 190 ? 4.23 21.312 8.992 1 98.44 190 CYS A CA 1
ATOM 1549 C C . CYS A 1 190 ? 5.52 21.188 9.789 1 98.44 190 CYS A C 1
ATOM 1551 O O . CYS A 1 190 ? 6.027 22.172 10.32 1 98.44 190 CYS A O 1
ATOM 1553 N N . ALA A 1 191 ? 6.016 20 9.891 1 98.31 191 ALA A N 1
ATOM 1554 C CA . ALA A 1 191 ? 7.234 19.734 10.656 1 98.31 191 ALA A CA 1
ATOM 1555 C C . ALA A 1 191 ? 8.156 18.781 9.898 1 98.31 191 ALA A C 1
ATOM 1557 O O . ALA A 1 191 ? 7.691 17.953 9.109 1 98.31 191 ALA A O 1
ATOM 1558 N N . LYS A 1 192 ? 9.414 18.906 10.117 1 97.31 192 LYS A N 1
ATOM 1559 C CA . LYS A 1 192 ? 10.445 18.062 9.539 1 97.31 192 LYS A CA 1
ATOM 1560 C C . LYS A 1 192 ? 11.164 17.25 10.625 1 97.31 192 LYS A C 1
ATOM 1562 O O . LYS A 1 192 ? 11.641 17.828 11.609 1 97.31 192 LYS A O 1
ATOM 1567 N N . LYS A 1 193 ? 11.18 15.953 10.438 1 96.38 193 LYS A N 1
ATOM 1568 C CA . LYS A 1 193 ? 11.859 15.086 11.406 1 96.38 193 LYS A CA 1
ATOM 1569 C C . LYS A 1 193 ? 13.367 15.273 11.352 1 96.38 193 LYS A C 1
ATOM 1571 O O . LYS A 1 193 ? 13.961 15.273 10.266 1 96.38 193 LYS A O 1
ATOM 1576 N N . SER A 1 194 ? 13.945 15.383 12.477 1 89.56 194 SER A N 1
ATOM 1577 C CA . SER A 1 194 ? 15.383 15.617 12.57 1 89.56 194 SER A CA 1
ATOM 1578 C C . SER A 1 194 ? 16.156 14.312 12.453 1 89.56 194 SER A C 1
ATOM 1580 O O . SER A 1 194 ? 15.602 13.234 12.617 1 89.56 194 SER A O 1
ATOM 1582 N N . PHE A 1 195 ? 17.406 14.367 12.086 1 78.75 195 PHE A N 1
ATOM 1583 C CA . PHE A 1 195 ? 18.344 13.25 12.117 1 78.75 195 PHE A CA 1
ATOM 1584 C C . PHE A 1 195 ? 18.859 13.023 13.531 1 78.75 195 PHE A C 1
ATOM 1586 O O . PHE A 1 195 ? 19.734 12.172 13.75 1 78.75 195 PHE A O 1
ATOM 1593 N N . TRP A 1 196 ? 18.344 13.508 14.5 1 63.56 196 TRP A N 1
ATOM 1594 C CA . TRP A 1 196 ? 18.828 13.586 15.875 1 63.56 196 TRP A CA 1
ATOM 1595 C C . TRP A 1 196 ? 18.891 12.203 16.516 1 63.56 196 TRP A C 1
ATOM 1597 O O . TRP A 1 196 ? 17.953 11.414 16.375 1 63.56 196 TRP A O 1
ATOM 1607 N N . ARG A 1 197 ? 20.094 11.648 16.812 1 59.38 197 ARG A N 1
ATOM 1608 C CA . ARG A 1 197 ? 20.25 10.461 17.641 1 59.38 197 ARG A CA 1
ATOM 1609 C C . ARG A 1 197 ? 20.656 10.836 19.062 1 59.38 197 ARG A C 1
ATOM 1611 O O . ARG A 1 197 ? 21.391 11.805 19.281 1 59.38 197 ARG A O 1
ATOM 1618 N N . PRO A 1 198 ? 19.922 10.188 20.125 1 47.59 198 PRO A N 1
ATOM 1619 C CA . PRO A 1 198 ? 20.391 10.516 21.469 1 47.59 198 PRO A CA 1
ATOM 1620 C C . PRO A 1 198 ? 21.891 10.305 21.641 1 47.59 198 PRO A C 1
ATOM 1622 O O . PRO A 1 198 ? 22.484 9.438 21 1 47.59 198 PRO A O 1
ATOM 1625 N N . ASP A 1 199 ? 22.5 11.289 22.016 1 40.84 199 ASP A N 1
ATOM 1626 C CA . ASP A 1 199 ? 23.875 11.07 22.453 1 40.84 199 ASP A CA 1
ATOM 1627 C C . ASP A 1 199 ? 23.984 9.805 23.297 1 40.84 199 ASP A C 1
ATOM 1629 O O . ASP A 1 199 ? 23.219 9.609 24.25 1 40.84 199 ASP A O 1
ATOM 1633 N N . SER A 1 200 ? 24.406 8.617 22.594 1 35.28 200 SER A N 1
ATOM 1634 C CA . SER A 1 200 ? 24.797 7.539 23.5 1 35.28 200 SER A CA 1
ATOM 1635 C C . SER A 1 200 ? 25.609 8.078 24.688 1 35.28 200 SER A C 1
ATOM 1637 O O . SER A 1 200 ? 26.375 9.031 24.531 1 35.28 200 SER A O 1
ATOM 1639 N N . ARG B 1 1 ? 19.516 1.518 8.961 1 76.69 1 ARG B N 1
ATOM 1640 C CA . ARG B 1 1 ? 18.609 1.473 7.816 1 76.69 1 ARG B CA 1
ATOM 1641 C C . ARG B 1 1 ? 17.703 2.699 7.785 1 76.69 1 ARG B C 1
ATOM 1643 O O . ARG B 1 1 ? 17.203 3.129 8.82 1 76.69 1 ARG B O 1
ATOM 1650 N N . GLY B 1 2 ? 17.672 3.299 6.68 1 66.69 2 GLY B N 1
ATOM 1651 C CA . GLY B 1 2 ? 16.797 4.441 6.488 1 66.69 2 GLY B CA 1
ATOM 1652 C C . GLY B 1 2 ? 17.375 5.738 7.027 1 66.69 2 GLY B C 1
ATOM 1653 O O . GLY B 1 2 ? 16.688 6.758 7.078 1 66.69 2 GLY B O 1
ATOM 1654 N N . ALA B 1 3 ? 18.625 5.684 7.445 1 73.62 3 ALA B N 1
ATOM 1655 C CA . ALA B 1 3 ? 19.25 6.871 8.023 1 73.62 3 ALA B CA 1
ATOM 1656 C C . ALA B 1 3 ? 19.672 7.855 6.938 1 73.62 3 ALA B C 1
ATOM 1658 O O . ALA B 1 3 ? 19.688 9.07 7.168 1 73.62 3 ALA B O 1
ATOM 1659 N N . LYS B 1 4 ? 20.047 7.227 5.816 1 79.75 4 LYS B N 1
ATOM 1660 C CA . LYS B 1 4 ? 20.406 8.055 4.668 1 79.75 4 LYS B CA 1
ATOM 1661 C C . LYS B 1 4 ? 19.281 8.086 3.633 1 79.75 4 LYS B C 1
ATOM 1663 O O . LYS B 1 4 ? 18.625 7.074 3.393 1 79.75 4 LYS B O 1
ATOM 1668 N N . TRP B 1 5 ? 19.219 9.297 3.098 1 80.94 5 TRP B N 1
ATOM 1669 C CA . TRP B 1 5 ? 18.203 9.445 2.057 1 80.94 5 TRP B CA 1
ATOM 1670 C C . TRP B 1 5 ? 18.578 8.625 0.823 1 80.94 5 TRP B C 1
ATOM 1672 O O . TRP B 1 5 ? 19.734 8.602 0.413 1 80.94 5 TRP B O 1
ATOM 1682 N N . PRO B 1 6 ? 17.562 8.047 0.32 1 78.75 6 PRO B N 1
ATOM 1683 C CA . PRO B 1 6 ? 17.859 7.27 -0.889 1 78.75 6 PRO B CA 1
ATOM 1684 C C . PRO B 1 6 ? 18.062 8.148 -2.119 1 78.75 6 PRO B C 1
ATOM 1686 O O . PRO B 1 6 ? 17.797 9.352 -2.07 1 78.75 6 PRO B O 1
ATOM 1689 N N . GLU B 1 7 ? 18.531 7.5 -3.172 1 79.56 7 GLU B N 1
ATOM 1690 C CA . GLU B 1 7 ? 18.641 8.172 -4.465 1 79.56 7 GLU B CA 1
ATOM 1691 C C . GLU B 1 7 ? 17.266 8.602 -4.973 1 79.56 7 GLU B C 1
ATOM 1693 O O . GLU B 1 7 ? 16.234 8.102 -4.508 1 79.56 7 GLU B O 1
ATOM 1698 N N . VAL B 1 8 ? 17.297 9.562 -5.934 1 81.25 8 VAL B N 1
ATOM 1699 C CA . VAL B 1 8 ? 16.062 10.078 -6.512 1 81.25 8 VAL B CA 1
ATOM 1700 C C . VAL B 1 8 ? 15.438 9.023 -7.422 1 81.25 8 VAL B C 1
ATOM 1702 O O . VAL B 1 8 ? 16.156 8.258 -8.078 1 81.25 8 VAL B O 1
ATOM 1705 N N . TRP B 1 9 ? 14.164 8.953 -7.539 1 85.44 9 TRP B N 1
ATOM 1706 C CA . TRP B 1 9 ? 13.438 8.055 -8.43 1 85.44 9 TRP B CA 1
ATOM 1707 C C . TRP B 1 9 ? 13.609 8.484 -9.891 1 85.44 9 TRP B C 1
ATOM 1709 O O . TRP B 1 9 ? 13.578 9.68 -10.195 1 85.44 9 TRP B O 1
ATOM 1719 N N . PRO B 1 10 ? 13.852 7.531 -10.688 1 87.06 10 PRO B N 1
ATOM 1720 C CA . PRO B 1 10 ? 13.773 6.07 -10.578 1 87.06 10 PRO B CA 1
ATOM 1721 C C . PRO B 1 10 ? 15.133 5.418 -10.367 1 87.06 10 PRO B C 1
ATOM 1723 O O . PRO B 1 10 ? 15.242 4.191 -10.367 1 87.06 10 PRO B O 1
ATOM 1726 N N . GLN B 1 11 ? 16.094 6.281 -10.133 1 83.31 11 GLN B N 1
ATOM 1727 C CA . GLN B 1 11 ? 17.438 5.746 -10.031 1 83.31 11 GLN B CA 1
ATOM 1728 C C . GLN B 1 11 ? 17.562 4.746 -8.891 1 83.31 11 GLN B C 1
ATOM 1730 O O . GLN B 1 11 ? 18.328 3.779 -8.977 1 83.31 11 GLN B O 1
ATOM 1735 N N . ARG B 1 12 ? 16.797 4.938 -7.934 1 84.06 12 ARG B N 1
ATOM 1736 C CA . ARG B 1 12 ? 16.922 4.121 -6.73 1 84.06 12 ARG B CA 1
ATOM 1737 C C . ARG B 1 12 ? 16.344 2.725 -6.957 1 84.06 12 ARG B C 1
ATOM 1739 O O . ARG B 1 12 ? 16.594 1.811 -6.168 1 84.06 12 ARG B O 1
ATOM 1746 N N . LEU B 1 13 ? 15.656 2.541 -7.984 1 82.81 13 LEU B N 1
ATOM 1747 C CA . LEU B 1 13 ? 14.984 1.27 -8.234 1 82.81 13 LEU B CA 1
ATOM 1748 C C . LEU B 1 13 ? 16 0.154 -8.453 1 82.81 13 LEU B C 1
ATOM 1750 O O . LEU B 1 13 ? 15.766 -0.99 -8.062 1 82.81 13 LEU B O 1
ATOM 1754 N N . GLN B 1 14 ? 17.109 0.484 -9 1 78.19 14 GLN B N 1
ATOM 1755 C CA . GLN B 1 14 ? 18.078 -0.53 -9.398 1 78.19 14 GLN B CA 1
ATOM 1756 C C . GLN B 1 14 ? 19.328 -0.459 -8.539 1 78.19 14 GLN B C 1
ATOM 1758 O O . GLN B 1 14 ? 20.281 -1.22 -8.75 1 78.19 14 GLN B O 1
ATOM 1763 N N . LYS B 1 15 ? 19.25 0.396 -7.547 1 76.12 15 LYS B N 1
ATOM 1764 C CA . LYS B 1 15 ? 20.422 0.583 -6.715 1 76.12 15 LYS B CA 1
ATOM 1765 C C . LYS B 1 15 ? 20.297 -0.176 -5.398 1 76.12 15 LYS B C 1
ATOM 1767 O O . LYS B 1 15 ? 19.234 -0.19 -4.785 1 76.12 15 LYS B O 1
ATOM 1772 N N . ALA B 1 16 ? 21.422 -0.749 -5.016 1 74 16 ALA B N 1
ATOM 1773 C CA . ALA B 1 16 ? 21.438 -1.399 -3.707 1 74 16 ALA B CA 1
ATOM 1774 C C . ALA B 1 16 ? 21.438 -0.369 -2.58 1 74 16 ALA B C 1
ATOM 1776 O O . ALA B 1 16 ? 22.109 0.662 -2.668 1 74 16 ALA B O 1
ATOM 1777 N N . PRO B 1 17 ? 20.703 -0.721 -1.592 1 76.31 17 PRO B N 1
ATOM 1778 C CA . PRO B 1 17 ? 20.766 0.186 -0.443 1 76.31 17 PRO B CA 1
ATOM 1779 C C . PRO B 1 17 ? 22.172 0.33 0.119 1 76.31 17 PRO B C 1
ATOM 1781 O O . PRO B 1 17 ? 22.953 -0.621 0.077 1 76.31 17 PRO B O 1
ATOM 1784 N N . TYR B 1 18 ? 22.469 1.418 0.675 1 73.88 18 TYR B N 1
ATOM 1785 C CA . TYR B 1 18 ? 23.797 1.758 1.132 1 73.88 18 TYR B CA 1
ATOM 1786 C C . TYR B 1 18 ? 24.25 0.823 2.248 1 73.88 18 TYR B C 1
ATOM 1788 O O . TYR B 1 18 ? 25.453 0.568 2.408 1 73.88 18 TYR B O 1
ATOM 1796 N N . TRP B 1 19 ? 23.359 0.316 3.029 1 75 19 TRP B N 1
ATOM 1797 C CA . TRP B 1 19 ? 23.719 -0.48 4.199 1 75 19 TRP B CA 1
ATOM 1798 C C . TRP B 1 19 ? 23.984 -1.93 3.807 1 75 19 TRP B C 1
ATOM 1800 O O . TRP B 1 19 ? 24.453 -2.723 4.629 1 75 19 TRP B O 1
ATOM 1810 N N . LEU B 1 20 ? 23.688 -2.32 2.668 1 70.94 20 LEU B N 1
ATOM 1811 C CA . LEU B 1 20 ? 24 -3.652 2.164 1 70.94 20 LEU B CA 1
ATOM 1812 C C . LEU B 1 20 ? 25.453 -3.727 1.701 1 70.94 20 LEU B C 1
ATOM 1814 O O . LEU B 1 20 ? 26.031 -4.809 1.66 1 70.94 20 LEU B O 1
ATOM 1818 N N . ASN B 1 21 ? 26.156 -2.688 1.195 1 60.31 21 ASN B N 1
ATOM 1819 C CA . ASN B 1 21 ? 27.516 -2.674 0.661 1 60.31 21 ASN B CA 1
ATOM 1820 C C . ASN B 1 21 ? 28.531 -3.057 1.725 1 60.31 21 ASN B C 1
ATOM 1822 O O . ASN B 1 21 ? 29.578 -3.645 1.411 1 60.31 21 ASN B O 1
ATOM 1826 N N . ASP B 1 22 ? 28.438 -2.686 2.879 1 56.06 22 ASP B N 1
ATOM 1827 C CA . ASP B 1 22 ? 29.531 -2.895 3.824 1 56.06 22 ASP B CA 1
ATOM 1828 C C . ASP B 1 22 ? 29.672 -4.371 4.195 1 56.06 22 ASP B C 1
ATOM 1830 O O . ASP B 1 22 ? 30.672 -4.781 4.77 1 56.06 22 ASP B O 1
ATOM 1834 N N . ALA B 1 23 ? 28.641 -5.098 4.285 1 45.47 23 ALA B N 1
ATOM 1835 C CA . ALA B 1 23 ? 28.875 -6.449 4.789 1 45.47 23 ALA B CA 1
ATOM 1836 C C . ALA B 1 23 ? 29.281 -7.391 3.658 1 45.47 23 ALA B C 1
ATOM 1838 O O . ALA B 1 23 ? 28.797 -7.262 2.529 1 45.47 23 ALA B O 1
ATOM 1839 N N . GLU B 1 24 ? 30.406 -8.055 3.611 1 48.62 24 GLU B N 1
ATOM 1840 C CA . GLU B 1 24 ? 30.906 -9.07 2.684 1 48.62 24 GLU B CA 1
ATOM 1841 C C . GLU B 1 24 ? 29.766 -9.68 1.873 1 48.62 24 GLU B C 1
ATOM 1843 O O . GLU B 1 24 ? 29.938 -9.969 0.686 1 48.62 24 GLU B O 1
ATOM 1848 N N . GLY B 1 25 ? 28.656 -9.969 2.289 1 45.31 25 GLY B N 1
ATOM 1849 C CA . GLY B 1 25 ? 27.422 -10.578 1.834 1 45.31 25 GLY B CA 1
ATOM 1850 C C . GLY B 1 25 ? 26.594 -9.664 0.94 1 45.31 25 GLY B C 1
ATOM 1851 O O . GLY B 1 25 ? 25.594 -10.094 0.364 1 45.31 25 GLY B O 1
ATOM 1852 N N . ASP B 1 26 ? 26.797 -8.359 0.867 1 51.59 26 ASP B N 1
ATOM 1853 C CA . ASP B 1 26 ? 26.062 -7.25 0.272 1 51.59 26 ASP B CA 1
ATOM 1854 C C . ASP B 1 26 ? 26.234 -7.23 -1.245 1 51.59 26 ASP B C 1
ATOM 1856 O O . ASP B 1 26 ? 25.266 -6.996 -1.979 1 51.59 26 ASP B O 1
ATOM 1860 N N . ASN B 1 27 ? 27.547 -7.566 -1.676 1 54.41 27 ASN B N 1
ATOM 1861 C CA . ASN B 1 27 ? 27.75 -7.789 -3.104 1 54.41 27 ASN B CA 1
ATOM 1862 C C . ASN B 1 27 ? 26.828 -8.883 -3.635 1 54.41 27 ASN B C 1
ATOM 1864 O O . ASN B 1 27 ? 26.359 -8.812 -4.773 1 54.41 27 ASN B O 1
ATOM 1868 N N . TYR B 1 28 ? 26.594 -9.609 -2.713 1 56.69 28 TYR B N 1
ATOM 1869 C CA . TYR B 1 28 ? 25.781 -10.742 -3.131 1 56.69 28 TYR B CA 1
ATOM 1870 C C . TYR B 1 28 ? 24.344 -10.32 -3.357 1 56.69 28 TYR B C 1
ATOM 1872 O O . TYR B 1 28 ? 23.719 -10.695 -4.359 1 56.69 28 TYR B O 1
ATOM 1880 N N . GLN B 1 29 ? 23.859 -9.359 -2.504 1 60.22 29 GLN B N 1
ATOM 1881 C CA . GLN B 1 29 ? 22.453 -8.969 -2.656 1 60.22 29 GLN B CA 1
ATOM 1882 C C . GLN B 1 29 ? 22.266 -8.062 -3.871 1 60.22 29 GLN B C 1
ATOM 1884 O O . GLN B 1 29 ? 21.281 -8.18 -4.59 1 60.22 29 GLN B O 1
ATOM 1889 N N . LEU B 1 30 ? 23.266 -7.234 -4.066 1 59.81 30 LEU B N 1
ATOM 1890 C CA . LEU B 1 30 ? 23.203 -6.395 -5.258 1 59.81 30 LEU B CA 1
ATOM 1891 C C . LEU B 1 30 ? 23.234 -7.242 -6.523 1 59.81 30 LEU B C 1
ATOM 1893 O O . LEU B 1 30 ? 22.516 -6.957 -7.48 1 59.81 30 LEU B O 1
ATOM 1897 N N . LYS B 1 31 ? 24.141 -8.195 -6.457 1 62.66 31 LYS B N 1
ATOM 1898 C CA . LYS B 1 31 ? 24.25 -9.078 -7.609 1 62.66 31 LYS B CA 1
ATOM 1899 C C . LYS B 1 31 ? 22.938 -9.844 -7.84 1 62.66 31 LYS B C 1
ATOM 1901 O O . LYS B 1 31 ? 22.547 -10.062 -8.984 1 62.66 31 LYS B O 1
ATOM 1906 N N . ILE B 1 32 ? 22.328 -10.016 -6.742 1 66.69 32 ILE B N 1
ATOM 1907 C CA . ILE B 1 32 ? 21.047 -10.727 -6.84 1 66.69 32 ILE B CA 1
ATOM 1908 C C . ILE B 1 32 ? 20 -9.82 -7.484 1 66.69 32 ILE B C 1
ATOM 1910 O O . ILE B 1 32 ? 19.281 -10.242 -8.398 1 66.69 32 ILE B O 1
ATOM 1914 N N . LEU B 1 33 ? 20.109 -8.531 -7.02 1 69.75 33 LEU B N 1
ATOM 1915 C CA . LEU B 1 33 ? 19.094 -7.613 -7.547 1 69.75 33 LEU B CA 1
ATOM 1916 C C . LEU B 1 33 ? 19.266 -7.434 -9.055 1 69.75 33 LEU B C 1
ATOM 1918 O O . LEU B 1 33 ? 18.281 -7.406 -9.789 1 69.75 33 LEU B O 1
ATOM 1922 N N . GLN B 1 34 ? 20.5 -7.383 -9.414 1 67.19 34 GLN B N 1
ATOM 1923 C CA . GLN B 1 34 ? 20.766 -7.164 -10.828 1 67.19 34 GLN B CA 1
ATOM 1924 C C . GLN B 1 34 ? 20.453 -8.414 -11.648 1 67.19 34 GLN B C 1
ATOM 1926 O O . GLN B 1 34 ? 19.953 -8.305 -12.773 1 67.19 34 GLN B O 1
ATOM 1931 N N . ARG B 1 35 ? 20.734 -9.508 -11.07 1 68.12 35 ARG B N 1
ATOM 1932 C CA . ARG B 1 35 ? 20.516 -10.766 -11.789 1 68.12 35 ARG B CA 1
ATOM 1933 C C . ARG B 1 35 ? 19.031 -11.062 -11.938 1 68.12 35 ARG B C 1
ATOM 1935 O O . ARG B 1 35 ? 18.609 -11.625 -12.953 1 68.12 35 ARG B O 1
ATOM 1942 N N . ILE B 1 36 ? 18.391 -10.398 -11.031 1 75.12 36 ILE B N 1
ATOM 1943 C CA . ILE B 1 36 ? 17 -10.844 -11 1 75.12 36 ILE B CA 1
ATOM 1944 C C . ILE B 1 36 ? 16.156 -9.922 -11.875 1 75.12 36 ILE B C 1
ATOM 1946 O O . ILE B 1 36 ? 15.031 -10.273 -12.25 1 75.12 36 ILE B O 1
ATOM 1950 N N . VAL B 1 37 ? 16.797 -8.867 -12.328 1 76.69 37 VAL B N 1
ATOM 1951 C CA . VAL B 1 37 ? 16.031 -7.918 -13.125 1 76.69 37 VAL B CA 1
ATOM 1952 C C . VAL B 1 37 ? 15.555 -8.586 -14.414 1 76.69 37 VAL B C 1
ATOM 1954 O O . VAL B 1 37 ? 14.375 -8.508 -14.766 1 76.69 37 VAL B O 1
ATOM 1957 N N . PHE B 1 38 ? 16.438 -9.312 -15.078 1 80.31 38 PHE B N 1
ATOM 1958 C CA . PHE B 1 38 ? 16.094 -9.945 -16.344 1 80.31 38 PHE B CA 1
ATOM 1959 C C . PHE B 1 38 ? 15.062 -11.055 -16.141 1 80.31 38 PHE B C 1
ATOM 1961 O O . PHE B 1 38 ? 14.133 -11.203 -16.922 1 80.31 38 PHE B O 1
ATOM 1968 N N . ARG B 1 39 ? 15.266 -11.688 -15.102 1 86 39 ARG B N 1
ATOM 1969 C CA . ARG B 1 39 ? 14.336 -12.773 -14.805 1 86 39 ARG B CA 1
ATOM 1970 C C . ARG B 1 39 ? 12.906 -12.258 -14.656 1 86 39 ARG B C 1
ATOM 1972 O O . ARG B 1 39 ? 11.969 -12.852 -15.195 1 86 39 ARG B O 1
ATOM 1979 N N . TRP B 1 40 ? 12.766 -11.141 -14.086 1 90.75 40 TRP B N 1
ATOM 1980 C CA . TRP B 1 40 ? 11.43 -10.617 -13.828 1 90.75 40 TRP B CA 1
ATOM 1981 C C . TRP B 1 40 ? 10.844 -9.984 -15.078 1 90.75 40 TRP B C 1
ATOM 1983 O O . TRP B 1 40 ? 9.633 -10.039 -15.312 1 90.75 40 TRP B O 1
ATOM 1993 N N . LYS B 1 41 ? 11.703 -9.391 -15.891 1 88.75 41 LYS B N 1
ATOM 1994 C CA . LYS B 1 41 ? 11.211 -8.891 -17.172 1 88.75 41 LYS B CA 1
ATOM 1995 C C . LYS B 1 41 ? 10.648 -10.023 -18.031 1 88.75 41 LYS B C 1
ATOM 1997 O O . LYS B 1 41 ? 9.594 -9.875 -18.641 1 88.75 41 LYS B O 1
ATOM 2002 N N . ASN B 1 42 ? 11.32 -11.094 -17.984 1 90.62 42 ASN B N 1
ATOM 2003 C CA . ASN B 1 42 ? 10.844 -12.266 -18.703 1 90.62 42 ASN B CA 1
ATOM 2004 C C . ASN B 1 42 ? 9.547 -12.805 -18.094 1 90.62 42 ASN B C 1
ATOM 2006 O O . ASN B 1 42 ? 8.648 -13.227 -18.828 1 90.62 42 ASN B O 1
ATOM 2010 N N . ALA B 1 43 ? 9.492 -12.766 -16.828 1 91.19 43 ALA B N 1
ATOM 2011 C CA . ALA B 1 43 ? 8.297 -13.234 -16.141 1 91.19 43 ALA B CA 1
ATOM 2012 C C . ALA B 1 43 ? 7.074 -12.414 -16.547 1 91.19 43 ALA B C 1
ATOM 2014 O O . ALA B 1 43 ? 5.996 -12.961 -16.781 1 91.19 43 ALA B O 1
ATOM 2015 N N . VAL B 1 44 ? 7.277 -11.109 -16.688 1 94 44 VAL B N 1
ATOM 2016 C CA . VAL B 1 44 ? 6.184 -10.219 -17.062 1 94 44 VAL B CA 1
ATOM 2017 C C . VAL B 1 44 ? 5.727 -10.531 -18.484 1 94 44 VAL B C 1
ATOM 2019 O O . VAL B 1 44 ? 4.527 -10.586 -18.75 1 94 44 VAL B O 1
ATOM 2022 N N . TYR B 1 45 ? 6.691 -10.828 -19.312 1 93.31 45 TYR B N 1
ATOM 2023 C CA . TYR B 1 45 ? 6.371 -11.219 -20.672 1 93.31 45 TYR B CA 1
ATOM 2024 C C . TYR B 1 45 ? 5.617 -12.539 -20.703 1 93.31 45 TYR B C 1
ATOM 2026 O O . TYR B 1 45 ? 4.625 -12.68 -21.422 1 93.31 45 TYR B O 1
ATOM 2034 N N . GLU B 1 46 ? 6.078 -13.469 -19.938 1 93.88 46 GLU B N 1
ATOM 2035 C CA . GLU B 1 46 ? 5.438 -14.781 -19.859 1 93.88 46 GLU B CA 1
ATOM 2036 C C . GLU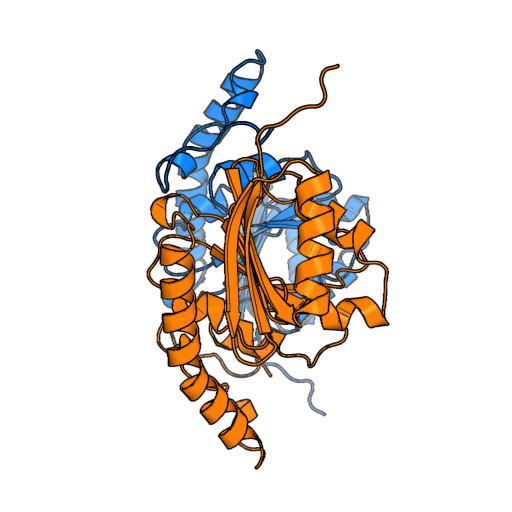 B 1 46 ? 3.988 -14.656 -19.391 1 93.88 46 GLU B C 1
ATOM 2038 O O . GLU B 1 46 ? 3.104 -15.344 -19.906 1 93.88 46 GLU B O 1
ATOM 2043 N N . LEU B 1 47 ? 3.766 -13.758 -18.469 1 95.81 47 LEU B N 1
ATOM 2044 C CA . LEU B 1 47 ? 2.416 -13.578 -17.953 1 95.81 47 LEU B CA 1
ATOM 2045 C C . LEU B 1 47 ? 1.493 -13.008 -19.016 1 95.81 47 LEU B C 1
ATOM 2047 O O . LEU B 1 47 ? 0.313 -13.359 -19.078 1 95.81 47 LEU B O 1
ATOM 2051 N N . LYS B 1 48 ? 2.045 -12.195 -19.828 1 94.69 48 LYS B N 1
ATOM 2052 C CA . LYS B 1 48 ? 1.271 -11.672 -20.953 1 94.69 48 LYS B CA 1
ATOM 2053 C C . LYS B 1 48 ? 0.845 -12.797 -21.891 1 94.69 48 LYS B C 1
ATOM 2055 O O . LYS B 1 48 ? -0.319 -12.875 -22.297 1 94.69 48 LYS B O 1
ATOM 2060 N N . VAL B 1 49 ? 1.741 -13.648 -22.172 1 94.75 49 VAL B N 1
ATOM 2061 C CA . VAL B 1 49 ? 1.492 -14.773 -23.062 1 94.75 49 VAL B CA 1
ATOM 2062 C C . VAL B 1 49 ? 0.467 -15.719 -22.438 1 94.75 49 VAL B C 1
ATOM 2064 O O . VAL B 1 49 ? -0.351 -16.312 -23.141 1 94.75 49 VAL B O 1
ATOM 2067 N N . MET B 1 50 ? 0.421 -15.719 -21.156 1 95.19 50 MET B N 1
ATOM 2068 C CA . MET B 1 50 ? -0.434 -16.656 -20.422 1 95.19 50 MET B CA 1
ATOM 2069 C C . MET B 1 50 ? -1.84 -16.094 -20.266 1 95.19 50 MET B C 1
ATOM 2071 O O . MET B 1 50 ? -2.746 -16.797 -19.812 1 95.19 50 MET B O 1
ATOM 2075 N N . GLY B 1 51 ? -1.97 -14.773 -20.516 1 93.81 51 GLY B N 1
ATOM 2076 C CA . GLY B 1 51 ? -3.348 -14.312 -20.547 1 93.81 51 GLY B CA 1
ATOM 2077 C C . GLY B 1 51 ? -3.574 -13.07 -19.703 1 93.81 51 GLY B C 1
ATOM 2078 O O . GLY B 1 51 ? -4.684 -12.539 -19.656 1 93.81 51 GLY B O 1
ATOM 2079 N N . VAL B 1 52 ? -2.549 -12.586 -19.016 1 95.81 52 VAL B N 1
ATOM 2080 C CA . VAL B 1 52 ? -2.725 -11.375 -18.234 1 95.81 52 VAL B CA 1
ATOM 2081 C C . VAL B 1 52 ? -2.881 -10.172 -19.156 1 95.81 52 VAL B C 1
ATOM 2083 O O . VAL B 1 52 ? -2.023 -9.922 -20.016 1 95.81 52 VAL B O 1
ATOM 2086 N N . ASP B 1 53 ? -3.984 -9.508 -19 1 92.88 53 ASP B N 1
ATOM 2087 C CA . ASP B 1 53 ? -4.273 -8.32 -19.797 1 92.88 53 ASP B CA 1
ATOM 2088 C C . ASP B 1 53 ? -3.766 -7.059 -19.109 1 92.88 53 ASP B C 1
ATOM 2090 O O . ASP B 1 53 ? -4.531 -6.363 -18.438 1 92.88 53 ASP B O 1
ATOM 2094 N N . TRP B 1 54 ? -2.535 -6.68 -19.406 1 93.75 54 TRP B N 1
ATOM 2095 C CA . TRP B 1 54 ? -1.838 -5.637 -18.656 1 93.75 54 TRP B CA 1
ATOM 2096 C C . TRP B 1 54 ? -2.576 -4.309 -18.766 1 93.75 54 TRP B C 1
ATOM 2098 O O . TRP B 1 54 ? -2.68 -3.568 -17.781 1 93.75 54 TRP B O 1
ATOM 2108 N N . PRO B 1 55 ? -3.18 -3.938 -19.906 1 89.25 55 PRO B N 1
ATOM 2109 C CA . PRO B 1 55 ? -3.881 -2.654 -19.984 1 89.25 55 PRO B CA 1
ATOM 2110 C C . PRO B 1 55 ? -5.035 -2.543 -19 1 89.25 55 PRO B C 1
ATOM 2112 O O . PRO B 1 55 ? -5.414 -1.435 -18.609 1 89.25 55 PRO B O 1
ATOM 2115 N N . ASN B 1 56 ? -5.473 -3.715 -18.5 1 90.19 56 ASN B N 1
ATOM 2116 C CA . ASN B 1 56 ? -6.621 -3.705 -17.594 1 90.19 56 ASN B CA 1
ATOM 2117 C C . ASN B 1 56 ? -6.191 -3.885 -16.141 1 90.19 56 ASN B C 1
ATOM 2119 O O . ASN B 1 56 ? -7.031 -3.896 -15.234 1 90.19 56 ASN B O 1
ATOM 2123 N N . VAL B 1 57 ? -4.945 -4.023 -15.93 1 94.81 57 VAL B N 1
ATOM 2124 C CA . VAL B 1 57 ? -4.434 -4.168 -14.57 1 94.81 57 VAL B CA 1
ATOM 2125 C C . VAL B 1 57 ? -4.035 -2.803 -14.023 1 94.81 57 VAL B C 1
ATOM 2127 O O . VAL B 1 57 ? -3.244 -2.084 -14.633 1 94.81 57 VAL B O 1
ATOM 2130 N N . ARG B 1 58 ? -4.625 -2.449 -12.914 1 95.31 58 ARG B N 1
ATOM 2131 C CA . ARG B 1 58 ? -4.262 -1.21 -12.234 1 95.31 58 ARG B CA 1
ATOM 2132 C C . ARG B 1 58 ? -3.717 -1.493 -10.836 1 95.31 58 ARG B C 1
ATOM 2134 O O . ARG B 1 58 ? -2.699 -0.925 -10.438 1 95.31 58 ARG B O 1
ATOM 2141 N N . ASN B 1 59 ? -4.414 -2.367 -10.172 1 95.38 59 ASN B N 1
ATOM 2142 C CA . ASN B 1 59 ? -4.035 -2.75 -8.82 1 95.38 59 ASN B CA 1
ATOM 2143 C C . ASN B 1 59 ? -3.533 -4.188 -8.758 1 95.38 59 ASN B C 1
ATOM 2145 O O . ASN B 1 59 ? -4.324 -5.129 -8.812 1 95.38 59 ASN B O 1
ATOM 2149 N N . ALA B 1 60 ? -2.23 -4.332 -8.633 1 97.75 60 ALA B N 1
ATOM 2150 C CA . ALA B 1 60 ? -1.616 -5.656 -8.539 1 97.75 60 ALA B CA 1
ATOM 2151 C C . ALA B 1 60 ? -1.008 -5.883 -7.16 1 97.75 60 ALA B C 1
ATOM 2153 O O . ALA B 1 60 ? -0.693 -4.93 -6.449 1 97.75 60 ALA B O 1
ATOM 2154 N N . MET B 1 61 ? -0.91 -7.145 -6.773 1 98.44 61 MET B N 1
ATOM 2155 C CA . MET B 1 61 ? -0.224 -7.52 -5.539 1 98.44 61 MET B CA 1
ATOM 2156 C C . MET B 1 61 ? 0.775 -8.648 -5.797 1 98.44 61 MET B C 1
ATOM 2158 O O . MET B 1 61 ? 0.457 -9.617 -6.477 1 98.44 61 MET B O 1
ATOM 2162 N N . ASP B 1 62 ? 1.997 -8.422 -5.391 1 98.5 62 ASP B N 1
ATOM 2163 C CA . ASP B 1 62 ? 2.953 -9.516 -5.234 1 98.5 62 ASP B CA 1
ATOM 2164 C C . ASP B 1 62 ? 2.861 -10.133 -3.842 1 98.5 62 ASP B C 1
ATOM 2166 O O . ASP B 1 62 ? 3.328 -9.547 -2.863 1 98.5 62 ASP B O 1
ATOM 2170 N N . MET B 1 63 ? 2.34 -11.328 -3.773 1 98.75 63 MET B N 1
ATOM 2171 C CA . MET B 1 63 ? 1.977 -11.938 -2.496 1 98.75 63 MET B CA 1
ATOM 2172 C C . MET B 1 63 ? 3.217 -12.406 -1.745 1 98.75 63 MET B C 1
ATOM 2174 O O . MET B 1 63 ? 3.15 -12.695 -0.548 1 98.75 63 MET B O 1
ATOM 2178 N N . ARG B 1 64 ? 4.281 -12.508 -2.408 1 98.19 64 ARG B N 1
ATOM 2179 C CA . ARG B 1 64 ? 5.605 -12.773 -1.855 1 98.19 64 ARG B CA 1
ATOM 2180 C C . ARG B 1 64 ? 6.684 -12.016 -2.621 1 98.19 64 ARG B C 1
ATOM 2182 O O . ARG B 1 64 ? 7.266 -12.547 -3.572 1 98.19 64 ARG B O 1
ATOM 2189 N N . ALA B 1 65 ? 7.016 -10.875 -2.174 1 96.06 65 ALA B N 1
ATOM 2190 C CA . ALA B 1 65 ? 7.707 -9.883 -3 1 96.06 65 ALA B CA 1
ATOM 2191 C C . ALA B 1 65 ? 9.219 -10.055 -2.902 1 96.06 65 ALA B C 1
ATOM 2193 O O . ALA B 1 65 ? 9.961 -9.594 -3.773 1 96.06 65 ALA B O 1
ATOM 2194 N N . THR B 1 66 ? 9.734 -10.688 -1.761 1 91.69 66 THR B N 1
ATOM 2195 C CA . THR B 1 66 ? 11.164 -10.766 -1.51 1 91.69 66 THR B CA 1
ATOM 2196 C C . THR B 1 66 ? 11.812 -9.391 -1.653 1 91.69 66 THR B C 1
ATOM 2198 O O . THR B 1 66 ? 11.648 -8.523 -0.788 1 91.69 66 THR B O 1
ATOM 2201 N N . TYR B 1 67 ? 12.445 -9.078 -2.842 1 89.38 67 TYR B N 1
ATOM 2202 C CA . TYR B 1 67 ? 13.148 -7.812 -2.982 1 89.38 67 TYR B CA 1
ATOM 2203 C C . TYR B 1 67 ? 12.367 -6.852 -3.875 1 89.38 67 TYR B C 1
ATOM 2205 O O . TYR B 1 67 ? 12.852 -5.762 -4.195 1 89.38 67 TYR B O 1
ATOM 2213 N N . GLY B 1 68 ? 11.234 -7.184 -4.316 1 93.5 68 GLY B N 1
ATOM 2214 C CA . GLY B 1 68 ? 10.398 -6.297 -5.102 1 93.5 68 GLY B CA 1
ATOM 2215 C C . GLY B 1 68 ? 10.703 -6.34 -6.586 1 93.5 68 GLY B C 1
ATOM 2216 O O . GLY B 1 68 ? 10.43 -5.383 -7.312 1 93.5 68 GLY B O 1
ATOM 2217 N N . GLY B 1 69 ? 11.305 -7.43 -7.016 1 91.81 69 GLY B N 1
ATOM 2218 C CA . GLY B 1 69 ? 11.711 -7.543 -8.406 1 91.81 69 GLY B CA 1
ATOM 2219 C C . GLY B 1 69 ? 10.539 -7.504 -9.375 1 91.81 69 GLY B C 1
ATOM 2220 O O . GLY B 1 69 ? 10.625 -6.883 -10.438 1 91.81 69 GLY B O 1
ATOM 2221 N N . PHE B 1 70 ? 9.453 -8.195 -9.07 1 95.25 70 PHE B N 1
ATOM 2222 C CA . PHE B 1 70 ? 8.266 -8.211 -9.906 1 95.25 70 PHE B CA 1
ATOM 2223 C C . PHE B 1 70 ? 7.734 -6.797 -10.117 1 95.25 70 PHE B C 1
ATOM 2225 O O . PHE B 1 70 ? 7.465 -6.391 -11.25 1 95.25 70 PHE B O 1
ATOM 2232 N N . ALA B 1 71 ? 7.645 -6.02 -9.047 1 95.5 71 ALA B N 1
ATOM 2233 C CA . ALA B 1 71 ? 7.184 -4.637 -9.109 1 95.5 71 ALA B CA 1
ATOM 2234 C C . ALA B 1 71 ? 8.125 -3.781 -9.945 1 95.5 71 ALA B C 1
ATOM 2236 O O . ALA B 1 71 ? 7.68 -2.977 -10.766 1 95.5 71 ALA B O 1
ATOM 2237 N N . ALA B 1 72 ? 9.383 -3.979 -9.758 1 92.56 72 ALA B N 1
ATOM 2238 C CA . ALA B 1 72 ? 10.375 -3.195 -10.492 1 92.56 72 ALA B CA 1
ATOM 2239 C C . ALA B 1 72 ? 10.25 -3.422 -11.992 1 92.56 72 ALA B C 1
ATOM 2241 O O . ALA B 1 72 ? 10.398 -2.486 -12.781 1 92.56 72 ALA B O 1
ATOM 2242 N N . ALA B 1 73 ? 9.945 -4.602 -12.367 1 93.56 73 ALA B N 1
ATOM 2243 C CA . ALA B 1 73 ? 9.836 -4.949 -13.781 1 93.56 73 ALA B CA 1
ATOM 2244 C C . ALA B 1 73 ? 8.602 -4.305 -14.406 1 93.56 73 ALA B C 1
ATOM 2246 O O . ALA B 1 73 ? 8.516 -4.184 -15.633 1 93.56 73 ALA B O 1
ATOM 2247 N N . LEU B 1 74 ? 7.656 -3.881 -13.586 1 94.62 74 LEU B N 1
ATOM 2248 C CA . LEU B 1 74 ? 6.395 -3.334 -14.07 1 94.62 74 LEU B CA 1
ATOM 2249 C C . LEU B 1 74 ? 6.387 -1.812 -13.969 1 94.62 74 LEU B C 1
ATOM 2251 O O . LEU B 1 74 ? 5.348 -1.178 -14.164 1 94.62 74 LEU B O 1
ATOM 2255 N N . LYS B 1 75 ? 7.484 -1.173 -13.727 1 90.5 75 LYS B N 1
ATOM 2256 C CA . LYS B 1 75 ? 7.582 0.238 -13.367 1 90.5 75 LYS B CA 1
ATOM 2257 C C . LYS B 1 75 ? 7.055 1.13 -14.484 1 90.5 75 LYS B C 1
ATOM 2259 O O . LYS B 1 75 ? 6.578 2.238 -14.227 1 90.5 75 LYS B O 1
ATOM 2264 N N . ASP B 1 76 ? 7.035 0.652 -15.734 1 91 76 ASP B N 1
ATOM 2265 C CA . ASP B 1 76 ? 6.68 1.51 -16.859 1 91 76 ASP B CA 1
ATOM 2266 C C . ASP B 1 76 ? 5.195 1.39 -17.188 1 91 76 ASP B C 1
ATOM 2268 O O . ASP B 1 76 ? 4.688 2.107 -18.062 1 91 76 ASP B O 1
ATOM 2272 N N . LEU B 1 77 ? 4.504 0.506 -16.547 1 92.19 77 LEU B N 1
ATOM 2273 C CA . LEU B 1 77 ? 3.064 0.358 -16.719 1 92.19 77 LEU B CA 1
ATOM 2274 C C . LEU B 1 77 ? 2.303 1.217 -15.719 1 92.19 77 LEU B C 1
ATOM 2276 O O . LEU B 1 77 ? 2.787 1.464 -14.609 1 92.19 77 LEU B O 1
ATOM 2280 N N . PRO B 1 78 ? 1.162 1.72 -16.109 1 91 78 PRO B N 1
ATOM 2281 C CA . PRO B 1 78 ? 0.37 2.586 -15.227 1 91 78 PRO B CA 1
ATOM 2282 C C . PRO B 1 78 ? -0.39 1.808 -14.156 1 91 78 PRO B C 1
ATOM 2284 O O . PRO B 1 78 ? -1.609 1.948 -14.039 1 91 78 PRO B O 1
ATOM 2287 N N . LEU B 1 79 ? 0.363 1.005 -13.352 1 93.38 79 LEU B N 1
ATOM 2288 C CA . LEU B 1 79 ? -0.25 0.202 -12.297 1 93.38 79 LEU B CA 1
ATOM 2289 C C . LEU B 1 79 ? 0.556 0.293 -11.008 1 93.38 79 LEU B C 1
ATOM 2291 O O . LEU B 1 79 ? 1.695 0.765 -11.016 1 93.38 79 LEU B O 1
ATOM 2295 N N . TRP B 1 80 ? -0.157 -0.133 -9.938 1 91.75 80 TRP B N 1
ATOM 2296 C CA . TRP B 1 80 ? 0.464 -0.271 -8.617 1 91.75 80 TRP B CA 1
ATOM 2297 C C . TRP B 1 80 ? 0.73 -1.736 -8.297 1 91.75 80 TRP B C 1
ATOM 2299 O O . TRP B 1 80 ? -0.093 -2.605 -8.594 1 91.75 80 TRP B O 1
ATOM 2309 N N . VAL B 1 81 ? 1.911 -1.913 -7.734 1 96.44 81 VAL B N 1
ATOM 2310 C CA . VAL B 1 81 ? 2.158 -3.242 -7.188 1 96.44 81 VAL B CA 1
ATOM 2311 C C . VAL B 1 81 ? 2.332 -3.152 -5.672 1 96.44 81 VAL B C 1
ATOM 2313 O O . VAL B 1 81 ? 3.23 -2.463 -5.184 1 96.44 81 VAL B O 1
ATOM 2316 N N . PHE B 1 82 ? 1.464 -3.736 -4.988 1 97.38 82 PHE B N 1
ATOM 2317 C CA . PHE B 1 82 ? 1.606 -3.867 -3.543 1 97.38 82 PHE B CA 1
ATOM 2318 C C . PHE B 1 82 ? 2.463 -5.078 -3.191 1 97.38 82 PHE B C 1
ATOM 2320 O O . PHE B 1 82 ? 2.115 -6.211 -3.529 1 97.38 82 PHE B O 1
ATOM 2327 N N . ASN B 1 83 ? 3.594 -4.793 -2.547 1 97.38 83 ASN B N 1
ATOM 2328 C CA . ASN B 1 83 ? 4.562 -5.844 -2.248 1 97.38 83 ASN B CA 1
ATOM 2329 C C . ASN B 1 83 ? 4.371 -6.395 -0.838 1 97.38 83 ASN B C 1
ATOM 2331 O O . ASN B 1 83 ? 4.559 -5.68 0.146 1 97.38 83 ASN B O 1
ATOM 2335 N N . VAL B 1 84 ? 4.094 -7.691 -0.756 1 98.12 84 VAL B N 1
ATOM 2336 C CA . VAL B 1 84 ? 3.924 -8.312 0.552 1 98.12 84 VAL B CA 1
ATOM 2337 C C . VAL B 1 84 ? 5.199 -9.062 0.937 1 98.12 84 VAL B C 1
ATOM 2339 O O . VAL B 1 84 ? 5.68 -9.906 0.182 1 98.12 84 VAL B O 1
ATOM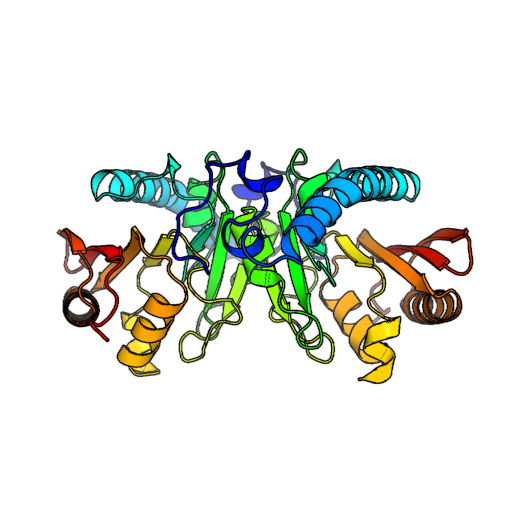 2342 N N . VAL B 1 85 ? 5.766 -8.648 2.035 1 97 85 VAL B N 1
ATOM 2343 C CA . VAL B 1 85 ? 6.84 -9.414 2.656 1 97 85 VAL B CA 1
ATOM 2344 C C . VAL B 1 85 ? 6.266 -10.312 3.748 1 97 85 VAL B C 1
ATOM 2346 O O . VAL B 1 85 ? 5.688 -9.828 4.723 1 97 85 VAL B O 1
ATOM 2349 N N . ASN B 1 86 ? 6.457 -11.586 3.553 1 96.62 86 ASN B N 1
ATOM 2350 C CA . ASN B 1 86 ? 5.867 -12.547 4.48 1 96.62 86 ASN B CA 1
ATOM 2351 C C . ASN B 1 86 ? 6.562 -12.516 5.836 1 96.62 86 ASN B C 1
ATOM 2353 O O . ASN B 1 86 ? 7.789 -12.414 5.91 1 96.62 86 ASN B O 1
ATOM 2357 N N . VAL B 1 87 ? 5.824 -12.672 6.895 1 94 87 VAL B N 1
ATOM 2358 C CA . VAL B 1 87 ? 6.32 -12.477 8.25 1 94 87 VAL B CA 1
ATOM 2359 C C . VAL B 1 87 ? 7.305 -13.586 8.609 1 94 87 VAL B C 1
ATOM 2361 O O . VAL B 1 87 ? 8.109 -13.43 9.531 1 94 87 VAL B O 1
ATOM 2364 N N . ASP B 1 88 ? 7.254 -14.711 7.93 1 92.5 88 ASP B N 1
ATOM 2365 C CA . ASP B 1 88 ? 8.133 -15.836 8.219 1 92.5 88 ASP B CA 1
ATOM 2366 C C . ASP B 1 88 ? 9.344 -15.844 7.285 1 92.5 88 ASP B C 1
ATOM 2368 O O . ASP B 1 88 ? 10.094 -16.828 7.238 1 92.5 88 ASP B O 1
ATOM 2372 N N . ALA B 1 89 ? 9.539 -14.781 6.57 1 92.31 89 ALA B N 1
ATOM 2373 C CA . ALA B 1 89 ? 10.664 -14.664 5.641 1 92.31 89 ALA B CA 1
ATOM 2374 C C . ALA B 1 89 ? 11.672 -13.625 6.121 1 92.31 89 ALA B C 1
ATOM 2376 O O . ALA B 1 89 ? 11.461 -12.977 7.145 1 92.31 89 ALA B O 1
ATOM 2377 N N . VAL B 1 90 ? 12.742 -13.602 5.383 1 90.12 90 VAL B N 1
ATOM 2378 C CA . VAL B 1 90 ? 13.734 -12.57 5.633 1 90.12 90 VAL B CA 1
ATOM 2379 C C . VAL B 1 90 ? 13.102 -11.188 5.473 1 90.12 90 VAL B C 1
ATOM 2381 O O . VAL B 1 90 ? 12.305 -10.969 4.555 1 90.12 90 VAL B O 1
ATOM 2384 N N . ASP B 1 91 ? 13.539 -10.344 6.328 1 92 91 ASP B N 1
ATOM 2385 C CA . ASP B 1 91 ? 12.984 -8.992 6.324 1 92 91 ASP B CA 1
ATOM 2386 C C . ASP B 1 91 ? 13.578 -8.164 5.184 1 92 91 ASP B C 1
ATOM 2388 O O .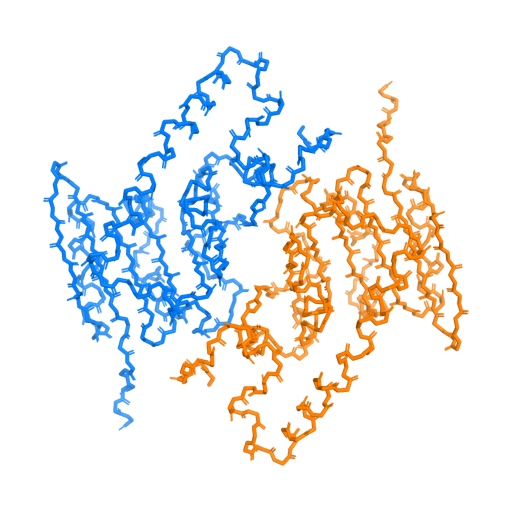 ASP B 1 91 ? 14.594 -7.492 5.359 1 92 91 ASP B O 1
ATOM 2392 N N . THR B 1 92 ? 12.859 -8.102 4.094 1 91.69 92 THR B N 1
ATOM 2393 C CA . THR B 1 92 ? 13.344 -7.391 2.916 1 91.69 92 THR B CA 1
ATOM 2394 C C . THR B 1 92 ? 12.523 -6.129 2.664 1 91.69 92 THR B C 1
ATOM 2396 O O . THR B 1 92 ? 12.75 -5.426 1.676 1 91.69 92 THR B O 1
ATOM 2399 N N . LEU B 1 93 ? 11.617 -5.809 3.574 1 93.56 93 LEU B N 1
ATOM 2400 C CA . LEU B 1 93 ? 10.75 -4.648 3.387 1 93.56 93 LEU B CA 1
ATOM 2401 C C . LEU B 1 93 ? 11.57 -3.363 3.33 1 93.56 93 LEU B C 1
ATOM 2403 O O . LEU B 1 93 ? 11.281 -2.473 2.527 1 93.56 93 LEU B O 1
ATOM 2407 N N . PRO B 1 94 ? 12.625 -3.23 4.117 1 90.25 94 PRO B N 1
ATOM 2408 C CA . PRO B 1 94 ? 13.453 -2.027 3.996 1 90.25 94 PRO B CA 1
ATOM 2409 C C . PRO B 1 94 ? 14.031 -1.849 2.594 1 90.25 94 PRO B C 1
ATOM 2411 O O . PRO B 1 94 ? 14.133 -0.72 2.107 1 90.25 94 PRO B O 1
ATOM 2414 N N . ILE B 1 95 ? 14.367 -2.943 1.962 1 88.31 95 ILE B N 1
ATOM 2415 C CA . ILE B 1 95 ? 14.914 -2.9 0.609 1 88.31 95 ILE B CA 1
ATOM 2416 C C . ILE B 1 95 ? 13.836 -2.432 -0.366 1 88.31 95 ILE B C 1
ATOM 2418 O O . ILE B 1 95 ? 14.102 -1.603 -1.24 1 88.31 95 ILE B O 1
ATOM 2422 N N . ILE B 1 96 ? 12.656 -2.91 -0.224 1 92.06 96 ILE B N 1
ATOM 2423 C CA . ILE B 1 96 ? 11.531 -2.547 -1.078 1 92.06 96 ILE B CA 1
ATOM 2424 C C . ILE B 1 96 ? 11.312 -1.036 -1.027 1 92.06 96 ILE B C 1
ATOM 2426 O O . ILE B 1 96 ? 11.211 -0.382 -2.068 1 92.06 96 ILE B O 1
ATOM 2430 N N . TYR B 1 97 ? 11.344 -0.45 0.127 1 91 97 TYR B N 1
ATOM 2431 C CA . TYR B 1 97 ? 11.102 0.981 0.262 1 91 97 TYR B CA 1
ATOM 2432 C C . TYR B 1 97 ? 12.312 1.786 -0.201 1 91 97 TYR B C 1
ATOM 2434 O O . TYR B 1 97 ? 12.164 2.873 -0.765 1 91 97 TYR B O 1
ATOM 2442 N N . GLU B 1 98 ? 13.484 1.272 0.062 1 88.56 98 GLU B N 1
ATOM 2443 C CA . GLU B 1 98 ? 14.68 1.947 -0.434 1 88.56 98 GLU B CA 1
ATOM 2444 C C . GLU B 1 98 ? 14.672 2.039 -1.957 1 88.56 98 GLU B C 1
ATOM 2446 O O . GLU B 1 98 ? 15.18 3.004 -2.529 1 88.56 98 GLU B O 1
ATOM 2451 N N . ARG B 1 99 ? 14.031 1.107 -2.566 1 88.94 99 ARG B N 1
ATOM 2452 C CA . ARG B 1 99 ? 13.93 1.07 -4.02 1 88.94 99 ARG B CA 1
ATOM 2453 C C . ARG B 1 99 ? 12.812 1.983 -4.516 1 88.94 99 ARG B C 1
ATOM 2455 O O . ARG B 1 99 ? 12.625 2.141 -5.723 1 88.94 99 ARG B O 1
ATOM 2462 N N . GLY B 1 100 ? 12.062 2.545 -3.605 1 91 100 GLY B N 1
ATOM 2463 C CA . GLY B 1 100 ? 10.984 3.447 -3.975 1 91 100 GLY B CA 1
ATOM 2464 C C . GLY B 1 100 ? 9.672 2.734 -4.23 1 91 100 GLY B C 1
ATOM 2465 O O . GLY B 1 100 ? 8.766 3.289 -4.859 1 91 100 GLY B O 1
ATOM 2466 N N . LEU B 1 101 ? 9.578 1.498 -3.758 1 93.69 101 LEU B N 1
ATOM 2467 C CA . LEU B 1 101 ? 8.375 0.689 -3.924 1 93.69 101 LEU B CA 1
ATOM 2468 C C . LEU B 1 101 ? 7.543 0.68 -2.643 1 93.69 101 LEU B C 1
ATOM 2470 O O . LEU B 1 101 ? 7.906 1.324 -1.657 1 93.69 101 LEU B O 1
ATOM 2474 N N . VAL B 1 102 ? 6.34 0.105 -2.717 1 93.62 102 VAL B N 1
ATOM 2475 C CA . VAL B 1 102 ? 5.438 0.116 -1.572 1 93.62 102 VAL B CA 1
ATOM 2476 C C . VAL B 1 102 ? 5.066 -1.315 -1.189 1 93.62 102 VAL B C 1
ATOM 2478 O O . VAL B 1 102 ? 5 -2.195 -2.049 1 93.62 102 VAL B O 1
ATOM 2481 N N . GLY B 1 103 ? 4.871 -1.492 0.072 1 95.56 103 GLY B N 1
ATOM 2482 C CA . GLY B 1 103 ? 4.496 -2.814 0.55 1 95.56 103 GLY B CA 1
ATOM 2483 C C . GLY B 1 103 ? 4.266 -2.863 2.049 1 95.56 103 GLY B C 1
ATOM 2484 O O . GLY B 1 103 ? 4.117 -1.823 2.693 1 95.56 103 GLY B O 1
ATOM 2485 N N . MET B 1 104 ? 4.133 -4.121 2.541 1 96 104 MET B N 1
ATOM 2486 C CA . MET B 1 104 ? 3.916 -4.332 3.971 1 96 104 MET B CA 1
ATOM 2487 C C . MET B 1 104 ? 4.258 -5.766 4.363 1 96 104 MET B C 1
ATOM 2489 O O . MET B 1 104 ? 4.41 -6.629 3.502 1 96 104 MET B O 1
ATOM 2493 N N . TYR B 1 105 ? 4.391 -5.844 5.66 1 96.75 105 TYR B N 1
ATOM 2494 C CA . TYR B 1 105 ? 4.453 -7.195 6.203 1 96.75 105 TYR B CA 1
ATOM 2495 C C . TYR B 1 105 ? 3.062 -7.82 6.27 1 96.75 105 TYR B C 1
ATOM 2497 O O . TYR B 1 105 ? 2.09 -7.145 6.613 1 96.75 105 TYR B O 1
ATOM 2505 N N . HIS B 1 106 ? 3.027 -9.141 5.984 1 97.31 106 HIS B N 1
ATOM 2506 C CA . HIS B 1 106 ? 1.739 -9.805 6.152 1 97.31 106 HIS B CA 1
ATOM 2507 C C . HIS B 1 106 ? 1.913 -11.305 6.336 1 97.31 106 HIS B C 1
ATOM 2509 O O . HIS B 1 106 ? 2.811 -11.906 5.746 1 97.31 106 HIS B O 1
ATOM 2515 N N . ASP B 1 107 ? 1.118 -11.828 7.18 1 97.62 107 ASP B N 1
ATOM 2516 C CA . ASP B 1 107 ? 0.968 -13.273 7.352 1 97.62 107 ASP B CA 1
ATOM 2517 C C . ASP B 1 107 ? -0.237 -13.797 6.574 1 97.62 107 ASP B C 1
ATOM 2519 O O . ASP B 1 107 ? -1.383 -13.57 6.965 1 97.62 107 ASP B O 1
ATOM 2523 N N . TRP B 1 108 ? -0.044 -14.578 5.578 1 97.62 108 TRP B N 1
ATOM 2524 C CA . TRP B 1 108 ? -1.125 -15.031 4.715 1 97.62 108 TRP B CA 1
ATOM 2525 C C . TRP B 1 108 ? -1.979 -16.078 5.418 1 97.62 108 TRP B C 1
ATOM 2527 O O . TRP B 1 108 ? -3.045 -16.453 4.922 1 97.62 108 TRP B O 1
ATOM 2537 N N . CYS B 1 109 ? -1.555 -16.516 6.57 1 97.38 109 CYS B N 1
ATOM 2538 C CA . CYS B 1 109 ? -2.412 -17.391 7.363 1 97.38 109 CYS B CA 1
ATOM 2539 C C . CYS B 1 109 ? -3.535 -16.594 8.023 1 97.38 109 CYS B C 1
ATOM 2541 O O . CYS B 1 109 ? -4.406 -17.172 8.68 1 97.38 109 CYS B O 1
ATOM 2543 N N . GLU B 1 110 ? -3.484 -15.266 7.781 1 96.12 110 GLU B N 1
ATOM 2544 C CA . GLU B 1 110 ? -4.512 -14.352 8.273 1 96.12 110 GLU B CA 1
ATOM 2545 C C . GLU B 1 110 ? -5.141 -13.555 7.129 1 96.12 110 GLU B C 1
ATOM 2547 O O . GLU B 1 110 ? -4.578 -13.492 6.031 1 96.12 110 GLU B O 1
ATOM 2552 N N . SER B 1 111 ? -6.297 -12.961 7.43 1 95.19 111 SER B N 1
ATOM 2553 C CA . SER B 1 111 ? -6.961 -12.133 6.426 1 95.19 111 SER B CA 1
ATOM 2554 C C . SER B 1 111 ? -6.191 -10.844 6.168 1 95.19 111 SER B C 1
ATOM 2556 O O . SER B 1 111 ? -5.59 -10.281 7.082 1 95.19 111 SER B O 1
ATOM 2558 N N . PHE B 1 112 ? -6.242 -10.445 4.969 1 95.44 112 PHE B N 1
ATOM 2559 C CA . PHE B 1 112 ? -5.617 -9.188 4.57 1 95.44 112 PHE B CA 1
ATOM 2560 C C . PHE B 1 112 ? -6.551 -8.016 4.828 1 95.44 112 PHE B C 1
ATOM 2562 O O . PHE B 1 112 ? -7.758 -8.109 4.578 1 95.44 112 PHE B O 1
ATOM 2569 N N . SER B 1 113 ? -6.047 -6.852 5.281 1 91.94 113 SER B N 1
ATOM 2570 C CA . SER B 1 113 ? -6.852 -5.715 5.715 1 91.94 113 SER B CA 1
ATOM 2571 C C . SER B 1 113 ? -7.258 -4.844 4.535 1 91.94 113 SER B C 1
ATOM 2573 O O . SER B 1 113 ? -7.023 -3.633 4.535 1 91.94 113 SER B O 1
ATOM 2575 N N . THR B 1 114 ? -7.953 -5.535 3.627 1 94.25 114 THR B N 1
ATOM 2576 C CA . THR B 1 114 ? -8.477 -4.789 2.49 1 94.25 114 THR B CA 1
ATOM 2577 C C . THR B 1 114 ? -9.945 -5.117 2.254 1 94.25 114 THR B C 1
ATOM 2579 O O . THR B 1 114 ? -10.547 -5.879 3.014 1 94.25 114 THR B O 1
ATOM 2582 N N . TYR B 1 115 ? -10.508 -4.434 1.293 1 90.62 115 TYR B N 1
ATOM 2583 C CA . TYR B 1 115 ? -11.891 -4.672 0.903 1 90.62 115 TYR B CA 1
ATOM 2584 C C . TYR B 1 115 ? -11.984 -5.789 -0.129 1 90.62 115 TYR B C 1
ATOM 2586 O O . TYR B 1 115 ? -11.031 -6.039 -0.869 1 90.62 115 TYR B O 1
ATOM 2594 N N . PRO B 1 116 ? -13.117 -6.543 -0.187 1 92.88 116 PRO B N 1
ATOM 2595 C CA . PRO B 1 116 ? -13.266 -7.574 -1.215 1 92.88 116 PRO B CA 1
ATOM 2596 C C . PRO B 1 116 ? -13.195 -7.008 -2.633 1 92.88 116 PRO B C 1
ATOM 2598 O O . PRO B 1 116 ? -13.625 -5.875 -2.869 1 92.88 116 PRO B O 1
ATOM 2601 N N . ARG B 1 117 ? -12.633 -7.777 -3.553 1 92.69 117 ARG B N 1
ATOM 2602 C CA . ARG B 1 117 ? -12.609 -7.453 -4.977 1 92.69 117 ARG B CA 1
ATOM 2603 C C . ARG B 1 117 ? -11.812 -6.176 -5.234 1 92.69 117 ARG B C 1
ATOM 2605 O O . ARG B 1 117 ? -12.281 -5.281 -5.938 1 92.69 117 ARG B O 1
ATOM 2612 N N . THR B 1 118 ? -10.633 -6.168 -4.578 1 92.44 118 THR B N 1
ATOM 2613 C CA . THR B 1 118 ? -9.766 -4.992 -4.586 1 92.44 118 THR B CA 1
ATOM 2614 C C . THR B 1 118 ? -8.758 -5.07 -5.73 1 92.44 118 THR B C 1
ATOM 2616 O O . THR B 1 118 ? -8.555 -4.09 -6.449 1 92.44 118 THR B O 1
ATOM 2619 N N . TYR B 1 119 ? -8.227 -6.203 -6.02 1 96.12 119 TYR B N 1
ATOM 2620 C CA . TYR B 1 119 ? -7.066 -6.32 -6.895 1 96.12 119 TYR B CA 1
ATOM 2621 C C . TYR B 1 119 ? -7.461 -6.906 -8.25 1 96.12 119 TYR B C 1
ATOM 2623 O O . TYR B 1 119 ? -8.359 -7.742 -8.328 1 96.12 119 TYR B O 1
ATOM 2631 N N . ASP B 1 120 ? -6.668 -6.477 -9.227 1 96.56 120 ASP B N 1
ATOM 2632 C CA . ASP B 1 120 ? -6.828 -6.977 -10.586 1 96.56 120 ASP B CA 1
ATOM 2633 C C . ASP B 1 120 ? -5.93 -8.188 -10.844 1 96.56 120 ASP B C 1
ATOM 2635 O O . ASP B 1 120 ? -6.23 -9.023 -11.695 1 96.56 120 ASP B O 1
ATOM 2639 N N . LEU B 1 121 ? -4.879 -8.211 -10.156 1 98 121 LEU B N 1
ATOM 2640 C CA . LEU B 1 121 ? -3.875 -9.25 -10.352 1 98 121 LEU B CA 1
ATOM 2641 C C . LEU B 1 121 ? -3.223 -9.633 -9.023 1 98 121 LEU B C 1
ATOM 2643 O O . LEU B 1 121 ? -2.801 -8.766 -8.258 1 98 121 LEU B O 1
ATOM 2647 N N . LEU B 1 122 ? -3.201 -10.953 -8.719 1 98.75 122 LEU B N 1
ATOM 2648 C CA . LEU B 1 122 ? -2.412 -11.523 -7.629 1 98.75 122 LEU B CA 1
ATOM 2649 C C . LEU B 1 122 ? -1.311 -12.43 -8.18 1 98.75 122 LEU B C 1
ATOM 2651 O O . LEU B 1 122 ? -1.577 -13.32 -8.984 1 98.75 122 LEU B O 1
ATOM 2655 N N . HIS B 1 123 ? -0.097 -12.117 -7.816 1 98.69 123 HIS B N 1
ATOM 2656 C CA . HIS B 1 123 ? 1.08 -12.859 -8.258 1 98.69 123 HIS B CA 1
ATOM 2657 C C . HIS B 1 123 ? 1.722 -13.617 -7.098 1 98.69 123 HIS B C 1
ATOM 2659 O O . HIS B 1 123 ? 2.057 -13.023 -6.074 1 98.69 123 HIS B O 1
ATOM 2665 N N . ALA B 1 124 ? 1.844 -14.945 -7.234 1 98.56 124 ALA B N 1
ATOM 2666 C CA . ALA B 1 124 ? 2.414 -15.781 -6.18 1 98.56 124 ALA B CA 1
ATOM 2667 C C . ALA B 1 124 ? 3.57 -16.625 -6.715 1 98.56 124 ALA B C 1
ATOM 2669 O O . ALA B 1 124 ? 3.355 -17.609 -7.434 1 98.56 124 ALA B O 1
ATOM 2670 N N . ASP B 1 125 ? 4.723 -16.25 -6.352 1 96.38 125 ASP B N 1
ATOM 2671 C CA . ASP B 1 125 ? 5.922 -17 -6.719 1 96.38 125 ASP B CA 1
ATOM 2672 C C . ASP B 1 125 ? 6.496 -17.734 -5.52 1 96.38 125 ASP B C 1
ATOM 2674 O O . ASP B 1 125 ? 7.051 -17.125 -4.605 1 96.38 125 ASP B O 1
ATOM 2678 N N . SER B 1 126 ? 6.41 -19.078 -5.504 1 96 126 SER B N 1
ATOM 2679 C CA . SER B 1 126 ? 6.906 -19.953 -4.441 1 96 126 SER B CA 1
ATOM 2680 C C . SER B 1 126 ? 6.297 -19.562 -3.094 1 96 126 SER B C 1
ATOM 2682 O O . SER B 1 126 ? 7.004 -19.516 -2.084 1 96 126 SER B O 1
ATOM 2684 N N . LEU B 1 127 ? 5.055 -19.203 -3.133 1 98.06 127 LEU B N 1
ATOM 2685 C CA . LEU B 1 127 ? 4.359 -18.781 -1.924 1 98.06 127 LEU B CA 1
ATOM 2686 C C . LEU B 1 127 ? 3.684 -19.969 -1.237 1 98.06 127 LEU B C 1
ATOM 2688 O O . LEU B 1 127 ? 3.904 -20.203 -0.048 1 98.06 127 LEU B O 1
ATOM 2692 N N . PHE B 1 128 ? 2.949 -20.766 -1.947 1 98.25 128 PHE B N 1
ATOM 2693 C CA . PHE B 1 128 ? 2.029 -21.75 -1.378 1 98.25 128 PHE B CA 1
ATOM 2694 C C . PHE B 1 128 ? 2.789 -22.938 -0.799 1 98.25 128 PHE B C 1
ATOM 2696 O O . PHE B 1 128 ? 2.389 -23.5 0.221 1 98.25 128 PHE B O 1
ATOM 2703 N N . SER B 1 129 ? 3.852 -23.312 -1.42 1 97.12 129 SER B N 1
ATOM 2704 C CA . SER B 1 129 ? 4.676 -24.375 -0.872 1 97.12 129 SER B CA 1
ATOM 2705 C C . SER B 1 129 ? 5.211 -24.016 0.51 1 97.12 129 SER B C 1
ATOM 2707 O O . SER B 1 129 ? 5.277 -24.859 1.4 1 97.12 129 SER B O 1
ATOM 2709 N N . ASN B 1 130 ? 5.543 -22.719 0.658 1 95.5 130 ASN B N 1
ATOM 2710 C CA . ASN B 1 130 ? 6.027 -22.219 1.942 1 95.5 130 ASN B CA 1
ATOM 2711 C C . ASN B 1 130 ? 4.91 -22.172 2.98 1 95.5 130 ASN B C 1
ATOM 2713 O O . ASN B 1 130 ? 5.137 -22.469 4.156 1 95.5 130 ASN B O 1
ATOM 2717 N N . LEU B 1 131 ? 3.744 -21.844 2.594 1 96.81 131 LEU B N 1
ATOM 2718 C CA . LEU B 1 131 ? 2.621 -21.672 3.508 1 96.81 131 LEU B CA 1
ATOM 2719 C C . LEU B 1 131 ? 2.123 -23.016 4.027 1 96.81 131 LEU B C 1
ATOM 2721 O O . LEU B 1 131 ? 1.645 -23.109 5.16 1 96.81 131 LEU B O 1
ATOM 2725 N N . LYS B 1 132 ? 2.291 -24.016 3.271 1 95.06 132 LYS B N 1
ATOM 2726 C CA . LYS B 1 132 ? 1.768 -25.344 3.615 1 95.06 132 LYS B CA 1
ATOM 2727 C C . LYS B 1 132 ? 2.396 -25.859 4.906 1 95.06 132 LYS B C 1
ATOM 2729 O O . LYS B 1 132 ? 1.811 -26.703 5.594 1 95.06 132 LYS B O 1
ATOM 2734 N N . THR B 1 133 ? 3.52 -25.359 5.199 1 93.06 133 THR B N 1
ATOM 2735 C CA . THR B 1 133 ? 4.203 -25.797 6.418 1 93.06 133 THR B CA 1
ATOM 2736 C C . THR B 1 133 ? 3.645 -25.062 7.637 1 93.06 133 THR B C 1
ATOM 2738 O O . THR B 1 133 ? 3.9 -25.469 8.773 1 93.06 133 THR B O 1
ATOM 2741 N N . ARG B 1 134 ? 2.838 -24.109 7.387 1 95.81 134 ARG B N 1
ATOM 2742 C CA . ARG B 1 134 ? 2.416 -23.234 8.484 1 95.81 134 ARG B CA 1
ATOM 2743 C C . ARG B 1 134 ? 0.901 -23.266 8.656 1 95.81 134 ARG B C 1
ATOM 2745 O O . ARG B 1 134 ? 0.395 -23.141 9.773 1 95.81 134 ARG B O 1
ATOM 2752 N N . CYS B 1 135 ? 0.151 -23.422 7.547 1 97.44 135 CYS B N 1
ATOM 2753 C CA . CYS B 1 135 ? -1.306 -23.422 7.621 1 97.44 135 CYS B CA 1
ATOM 2754 C C . CYS B 1 135 ? -1.912 -24.109 6.406 1 97.44 135 CYS B C 1
ATOM 2756 O O . CYS B 1 135 ? -1.19 -24.531 5.5 1 97.44 135 CYS B O 1
ATOM 2758 N N . LYS B 1 136 ? -3.289 -24.266 6.465 1 97.06 136 LYS B N 1
ATOM 2759 C CA . LYS B 1 136 ? -4.008 -24.906 5.367 1 97.06 136 LYS B CA 1
ATOM 2760 C C . LYS B 1 136 ? -4.164 -23.953 4.184 1 97.06 136 LYS B C 1
ATOM 2762 O O . LYS B 1 136 ? -4.363 -22.75 4.367 1 97.06 136 LYS B O 1
ATOM 2767 N N . LEU B 1 137 ? -4.141 -24.5 3.01 1 97.38 137 LEU B N 1
ATOM 2768 C CA . LEU B 1 137 ? -4.203 -23.672 1.803 1 97.38 137 LEU B CA 1
ATOM 2769 C C . LEU B 1 137 ? -5.629 -23.203 1.538 1 97.38 137 LEU B C 1
ATOM 2771 O O . LEU B 1 137 ? -5.836 -22.141 0.941 1 97.38 137 LEU B O 1
ATOM 2775 N N . ILE B 1 138 ? -6.594 -23.953 1.958 1 97.88 138 ILE B N 1
ATOM 2776 C CA . ILE B 1 138 ? -7.984 -23.656 1.631 1 97.88 138 ILE B CA 1
ATOM 2777 C C . ILE B 1 138 ? -8.336 -22.25 2.131 1 97.88 138 ILE B C 1
ATOM 2779 O O . ILE B 1 138 ? -8.836 -21.422 1.367 1 97.88 138 ILE B O 1
ATOM 2783 N N . PRO B 1 139 ? -8.016 -21.891 3.375 1 98 139 PRO B N 1
ATOM 2784 C CA . PRO B 1 139 ? -8.32 -20.531 3.814 1 98 139 PRO B CA 1
ATOM 2785 C C . PRO B 1 139 ? -7.539 -19.469 3.039 1 98 139 PRO B C 1
ATOM 2787 O O . PRO B 1 139 ? -8.039 -18.359 2.836 1 98 139 PRO B O 1
ATOM 2790 N N . VAL B 1 140 ? -6.379 -19.781 2.652 1 98.44 140 VAL B N 1
ATOM 2791 C CA . VAL B 1 140 ? -5.578 -18.844 1.883 1 98.44 140 VAL B CA 1
ATOM 2792 C C . VAL B 1 140 ? -6.227 -18.594 0.522 1 98.44 140 VAL B C 1
ATOM 2794 O O . VAL B 1 140 ? -6.336 -17.453 0.076 1 98.44 140 VAL B O 1
ATOM 2797 N N . ILE B 1 141 ? -6.684 -19.641 -0.101 1 98.44 141 ILE B N 1
ATOM 2798 C CA . ILE B 1 141 ? -7.332 -19.531 -1.404 1 98.44 141 ILE B CA 1
ATOM 2799 C C . ILE B 1 141 ? -8.656 -18.797 -1.262 1 98.44 141 ILE B C 1
ATOM 2801 O O . ILE B 1 141 ? -9.039 -18.016 -2.141 1 98.44 141 ILE B O 1
ATOM 2805 N N . ALA B 1 142 ? -9.297 -19 -0.171 1 97.88 142 ALA B N 1
ATOM 2806 C CA . ALA B 1 142 ? -10.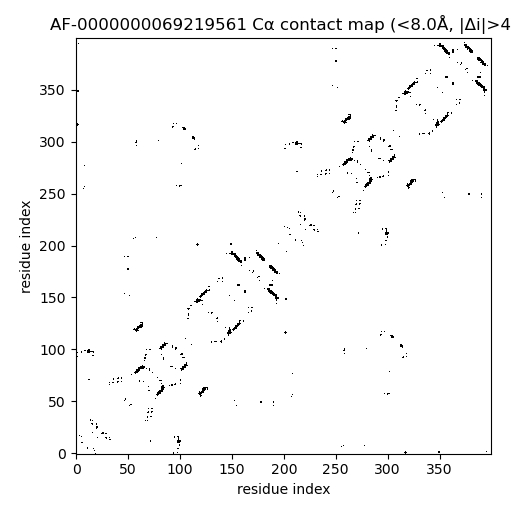516 -18.234 0.109 1 97.88 142 ALA B CA 1
ATOM 2807 C C . ALA B 1 142 ? -10.211 -16.75 0.199 1 97.88 142 ALA B C 1
ATOM 2809 O O . ALA B 1 142 ? -10.984 -15.922 -0.288 1 97.88 142 ALA B O 1
ATOM 2810 N N . GLU B 1 143 ? -9.109 -16.438 0.809 1 98.31 143 GLU B N 1
ATOM 2811 C CA . GLU B 1 143 ? -8.695 -15.047 0.917 1 98.31 143 GLU B CA 1
ATOM 2812 C C . GLU B 1 143 ? -8.328 -14.469 -0.448 1 98.31 143 GLU B C 1
ATOM 2814 O O . GLU B 1 143 ? -8.672 -13.328 -0.762 1 98.31 143 GLU B O 1
ATOM 2819 N N . VAL B 1 144 ? -7.652 -15.266 -1.237 1 98.44 144 VAL B N 1
ATOM 2820 C CA . VAL B 1 144 ? -7.332 -14.875 -2.605 1 98.44 144 VAL B CA 1
ATOM 2821 C C . VAL B 1 144 ? -8.617 -14.578 -3.373 1 98.44 144 VAL B C 1
ATOM 2823 O O . VAL B 1 144 ? -8.719 -13.555 -4.051 1 98.44 144 VAL B O 1
ATOM 2826 N N . ASP B 1 145 ? -9.562 -15.445 -3.238 1 97.56 145 ASP B N 1
ATOM 2827 C CA . ASP B 1 145 ? -10.859 -15.25 -3.883 1 97.56 145 ASP B CA 1
ATOM 2828 C C . ASP B 1 145 ? -11.539 -13.977 -3.383 1 97.56 145 ASP B C 1
ATOM 2830 O O . ASP B 1 145 ? -12.164 -13.258 -4.16 1 97.56 145 ASP B O 1
ATOM 2834 N N . ARG B 1 146 ? -11.391 -13.703 -2.15 1 96.94 146 ARG B N 1
ATOM 2835 C CA . ARG B 1 146 ? -12.039 -12.539 -1.552 1 96.94 146 ARG B CA 1
ATOM 2836 C C . ARG B 1 146 ? -11.445 -11.25 -2.105 1 96.94 146 ARG B C 1
ATOM 2838 O O . ARG B 1 146 ? -12.188 -10.32 -2.443 1 96.94 146 ARG B O 1
ATOM 2845 N N . ILE B 1 147 ? -10.172 -11.172 -2.316 1 97 147 ILE B N 1
ATOM 2846 C CA . ILE B 1 147 ? -9.555 -9.867 -2.557 1 97 147 ILE B CA 1
ATOM 2847 C C . ILE B 1 147 ? -9.375 -9.656 -4.059 1 97 147 ILE B C 1
ATOM 2849 O O . ILE B 1 147 ? -9.125 -8.531 -4.508 1 97 147 ILE B O 1
ATOM 2853 N N . LEU B 1 148 ? -9.516 -10.719 -4.82 1 97.06 148 LEU B N 1
ATOM 2854 C CA . LEU B 1 148 ? -9.414 -10.594 -6.27 1 97.06 148 LEU B CA 1
ATOM 2855 C C . LEU B 1 148 ? -10.758 -10.25 -6.887 1 97.06 148 LEU B C 1
ATOM 2857 O O . LEU B 1 148 ? -11.781 -10.859 -6.547 1 97.06 148 LEU B O 1
ATOM 2861 N N . ARG B 1 149 ? -10.758 -9.297 -7.777 1 94.31 149 ARG B N 1
ATOM 2862 C CA . ARG B 1 149 ? -11.984 -8.93 -8.477 1 94.31 149 ARG B CA 1
ATOM 2863 C C . ARG B 1 149 ? -12.375 -9.984 -9.5 1 94.31 149 ARG B C 1
ATOM 2865 O O . ARG B 1 149 ? -11.508 -10.625 -10.102 1 94.31 149 ARG B O 1
ATOM 2872 N N . PRO B 1 150 ? -13.727 -10.078 -9.742 1 93.94 150 PRO B N 1
ATOM 2873 C CA . PRO B 1 150 ? -14.102 -10.883 -10.898 1 93.94 150 PRO B CA 1
ATOM 2874 C C . PRO B 1 150 ? -13.445 -10.406 -12.195 1 93.94 150 PRO B C 1
ATOM 2876 O O . PRO B 1 150 ? -13.367 -9.195 -12.445 1 93.94 150 PRO B O 1
ATOM 2879 N N . GLY B 1 151 ? -12.906 -11.305 -12.922 1 94.25 151 GLY B N 1
ATOM 2880 C CA . GLY B 1 151 ? -12.188 -10.961 -14.141 1 94.25 151 GLY B CA 1
ATOM 2881 C C . GLY B 1 151 ? -10.703 -10.75 -13.914 1 94.25 151 GLY B C 1
ATOM 2882 O O . GLY B 1 151 ? -9.938 -10.641 -14.875 1 94.25 151 GLY B O 1
ATOM 2883 N N . GLY B 1 152 ? -10.375 -10.68 -12.578 1 96.56 152 GLY B N 1
ATOM 2884 C CA . GLY B 1 152 ? -8.961 -10.555 -12.242 1 96.56 152 GLY B CA 1
ATOM 2885 C C . GLY B 1 152 ? -8.195 -11.852 -12.406 1 96.56 152 GLY B C 1
ATOM 2886 O O . GLY B 1 152 ? -8.781 -12.906 -12.648 1 96.56 152 GLY B O 1
ATOM 2887 N N . HIS B 1 153 ? -6.844 -11.773 -12.281 1 98.06 153 HIS B N 1
ATOM 2888 C CA . HIS B 1 153 ? -6.008 -12.945 -12.531 1 98.06 153 HIS B CA 1
ATOM 2889 C C . HIS B 1 153 ? -5.207 -13.328 -11.297 1 98.06 153 HIS B C 1
ATOM 2891 O O . HIS B 1 153 ? -4.77 -12.453 -10.539 1 98.06 153 HIS B O 1
ATOM 2897 N N . LEU B 1 154 ? -5.051 -14.641 -11.117 1 98.75 154 LEU B N 1
ATOM 2898 C CA . LEU B 1 154 ? -4.059 -15.219 -10.211 1 98.75 154 LEU B CA 1
ATOM 2899 C C . LEU B 1 154 ? -2.965 -15.938 -11 1 98.75 154 LEU B C 1
ATOM 2901 O O . LEU B 1 154 ? -3.258 -16.75 -11.875 1 98.75 154 LEU B O 1
ATOM 2905 N N . THR B 1 155 ? -1.736 -15.57 -10.758 1 98.62 155 THR B N 1
ATOM 2906 C CA . THR B 1 155 ? -0.597 -16.266 -11.336 1 98.62 155 THR B CA 1
ATOM 2907 C C . THR B 1 155 ? 0.24 -16.938 -10.25 1 98.62 155 THR B C 1
ATOM 2909 O O . THR B 1 155 ? 0.566 -16.312 -9.242 1 98.62 155 THR B O 1
ATOM 2912 N N . VAL B 1 156 ? 0.537 -18.25 -10.445 1 98.5 156 VAL B N 1
ATOM 2913 C CA . VAL B 1 156 ? 1.246 -19.031 -9.43 1 98.5 156 VAL B CA 1
ATOM 2914 C C . VAL B 1 156 ? 2.432 -19.75 -10.07 1 98.5 156 VAL B C 1
ATOM 2916 O O . VAL B 1 156 ? 2.277 -20.438 -11.086 1 98.5 156 VAL B O 1
ATOM 2919 N N . ARG B 1 157 ? 3.598 -19.516 -9.578 1 97.06 157 ARG B N 1
ATOM 2920 C CA . ARG B 1 157 ? 4.773 -20.328 -9.852 1 97.06 157 ARG B CA 1
ATOM 2921 C C . ARG B 1 157 ? 5.223 -21.078 -8.602 1 97.06 157 ARG B C 1
ATOM 2923 O O . ARG B 1 157 ? 5.496 -20.469 -7.57 1 97.06 157 ARG B O 1
ATOM 2930 N N . ASP B 1 158 ? 5.223 -22.406 -8.656 1 98.06 158 ASP B N 1
ATOM 2931 C CA . ASP B 1 158 ? 5.496 -23.219 -7.477 1 98.06 158 ASP B CA 1
ATOM 2932 C C . ASP B 1 158 ? 5.832 -24.656 -7.871 1 98.06 158 ASP B C 1
ATOM 2934 O O . ASP B 1 158 ? 5.977 -24.953 -9.055 1 98.06 158 ASP B O 1
ATOM 2938 N N . GLU B 1 159 ? 6.039 -25.453 -6.914 1 97.38 159 GLU B N 1
ATOM 2939 C CA . GLU B 1 159 ? 6.234 -26.891 -7.148 1 97.38 159 GLU B CA 1
ATOM 2940 C C . GLU B 1 159 ? 5.012 -27.5 -7.82 1 97.38 159 GLU B C 1
ATOM 2942 O O . GLU B 1 159 ? 3.877 -27.109 -7.555 1 97.38 159 GLU B O 1
ATOM 2947 N N . LEU B 1 160 ? 5.246 -28.547 -8.594 1 96.88 160 LEU B N 1
ATOM 2948 C CA . LEU B 1 160 ? 4.188 -29.141 -9.398 1 96.88 160 LEU B CA 1
ATOM 2949 C C . LEU B 1 160 ? 3.049 -29.641 -8.516 1 96.88 160 LEU B C 1
ATOM 2951 O O . LEU B 1 160 ? 1.876 -29.438 -8.836 1 96.88 160 LEU B O 1
ATOM 2955 N N . SER B 1 161 ? 3.416 -30.266 -7.418 1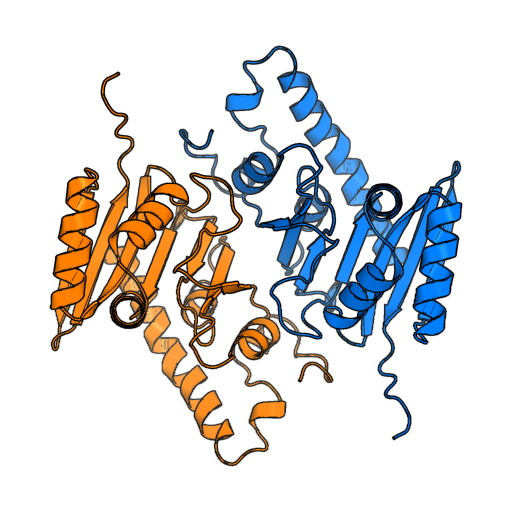 96 161 SER B N 1
ATOM 2956 C CA . SER B 1 161 ? 2.385 -30.797 -6.539 1 96 161 SER B CA 1
ATOM 2957 C C . SER B 1 161 ? 1.523 -29.688 -5.949 1 96 161 SER B C 1
ATOM 2959 O O . SER B 1 161 ? 0.313 -29.859 -5.785 1 96 161 SER B O 1
ATOM 2961 N N . VAL B 1 162 ? 2.141 -28.594 -5.691 1 97.62 162 VAL B N 1
ATOM 2962 C CA . VAL B 1 162 ? 1.434 -27.438 -5.125 1 97.62 162 VAL B CA 1
ATOM 2963 C C . VAL B 1 162 ? 0.551 -26.797 -6.195 1 97.62 162 VAL B C 1
ATOM 2965 O O . VAL B 1 162 ? -0.592 -26.422 -5.922 1 97.62 162 VAL B O 1
ATOM 2968 N N . ILE B 1 163 ? 1.037 -26.719 -7.387 1 98.19 163 ILE B N 1
ATOM 2969 C CA . ILE B 1 163 ? 0.273 -26.172 -8.5 1 98.19 163 ILE B CA 1
ATOM 2970 C C . ILE B 1 163 ? -1.002 -26.984 -8.703 1 98.19 163 ILE B C 1
ATOM 2972 O O . ILE B 1 163 ? -2.088 -26.422 -8.867 1 98.19 163 ILE B O 1
ATOM 2976 N N . ASP B 1 164 ? -0.836 -28.266 -8.617 1 97.56 164 ASP B N 1
ATOM 2977 C CA . ASP B 1 164 ? -1.987 -29.141 -8.789 1 97.56 164 ASP B CA 1
ATOM 2978 C C . ASP B 1 164 ? -3.025 -28.906 -7.695 1 97.56 164 ASP B C 1
ATOM 2980 O O . ASP B 1 164 ? -4.227 -28.875 -7.969 1 97.56 164 ASP B O 1
ATOM 2984 N N . GLU B 1 165 ? -2.521 -28.766 -6.551 1 98 165 GLU B N 1
ATOM 2985 C CA . GLU B 1 165 ? -3.418 -28.516 -5.422 1 98 165 GLU B CA 1
ATOM 2986 C C . GLU B 1 165 ? -4.152 -27.188 -5.574 1 98 165 GLU B C 1
ATOM 2988 O O . GLU B 1 165 ? -5.371 -27.125 -5.402 1 98 165 GLU B O 1
ATOM 2993 N N . VAL B 1 166 ? -3.422 -26.156 -5.91 1 98.5 166 VAL B N 1
ATOM 2994 C CA . VAL B 1 166 ? -4.012 -24.828 -6.098 1 98.5 166 VAL B CA 1
ATOM 2995 C C . VAL B 1 166 ? -5.012 -24.875 -7.25 1 98.5 166 VAL B C 1
ATOM 2997 O O . VAL B 1 166 ? -6.113 -24.328 -7.141 1 98.5 166 VAL B O 1
ATOM 3000 N N . GLU B 1 167 ? -4.625 -25.5 -8.305 1 98.44 167 GLU B N 1
ATOM 3001 C CA . GLU B 1 167 ? -5.504 -25.625 -9.469 1 98.44 167 GLU B CA 1
ATOM 3002 C C . GLU B 1 167 ? -6.832 -26.281 -9.086 1 98.44 167 GLU B C 1
ATOM 3004 O O . GLU B 1 167 ? -7.898 -25.797 -9.484 1 98.44 167 GLU B O 1
ATOM 3009 N N . ASN B 1 168 ? -6.77 -27.312 -8.336 1 98.31 168 ASN B N 1
ATOM 3010 C CA . ASN B 1 168 ? -7.98 -28.016 -7.91 1 98.31 168 ASN B CA 1
ATOM 3011 C C . ASN B 1 168 ? -8.875 -27.109 -7.066 1 98.31 168 ASN B C 1
ATOM 3013 O O . ASN B 1 168 ? -10.094 -27.109 -7.23 1 98.31 168 ASN B O 1
ATOM 3017 N N . LEU B 1 169 ? -8.289 -26.359 -6.203 1 98.12 169 LEU B N 1
ATOM 3018 C CA . LEU B 1 169 ? -9.039 -25.469 -5.332 1 98.12 169 LEU B CA 1
ATOM 3019 C C . LEU B 1 169 ? -9.711 -24.359 -6.141 1 98.12 169 LEU B C 1
ATOM 3021 O O . LEU B 1 169 ? -10.891 -24.062 -5.934 1 98.12 169 LEU B O 1
ATOM 3025 N N . ILE B 1 170 ? -9.023 -23.797 -7.09 1 97.25 170 ILE B N 1
ATOM 3026 C CA . ILE B 1 170 ? -9.578 -22.672 -7.824 1 97.25 170 ILE B CA 1
ATOM 3027 C C . ILE B 1 170 ? -10.633 -23.172 -8.812 1 97.25 170 ILE B C 1
ATOM 3029 O O . ILE B 1 170 ? -11.617 -22.469 -9.086 1 97.25 170 ILE B O 1
ATOM 3033 N N . LYS B 1 171 ? -10.453 -24.359 -9.375 1 96.88 171 LYS B N 1
ATOM 3034 C CA . LYS B 1 171 ? -11.477 -24.953 -10.219 1 96.88 171 LYS B CA 1
ATOM 3035 C C . LYS B 1 171 ? -12.773 -25.172 -9.43 1 96.88 171 LYS B C 1
ATOM 3037 O O . LYS B 1 171 ? -13.867 -24.984 -9.977 1 96.88 171 LYS B O 1
ATOM 3042 N N . SER B 1 172 ? -12.594 -25.547 -8.18 1 96.12 172 SER B N 1
ATOM 3043 C CA . SER B 1 172 ? -13.766 -25.75 -7.34 1 96.12 172 SER B CA 1
ATOM 3044 C C . SER B 1 172 ? -14.523 -24.438 -7.117 1 96.12 172 SER B C 1
ATOM 3046 O O . SER B 1 172 ? -15.695 -24.453 -6.738 1 96.12 172 SER B O 1
ATOM 3048 N N . LEU B 1 173 ? -13.898 -23.359 -7.363 1 95.69 173 LEU B N 1
ATOM 3049 C CA . LEU B 1 173 ? -14.516 -22.047 -7.25 1 95.69 173 LEU B CA 1
ATOM 3050 C C . LEU B 1 173 ? -15 -21.547 -8.609 1 95.69 173 LEU B C 1
ATOM 3052 O O . LEU B 1 173 ? -15.359 -20.375 -8.758 1 95.69 173 LEU B O 1
ATOM 3056 N N . ASN B 1 174 ? -14.867 -22.375 -9.609 1 95.44 174 ASN B N 1
ATOM 3057 C CA . ASN B 1 174 ? -15.352 -22.125 -10.969 1 95.44 174 ASN B CA 1
ATOM 3058 C C . ASN B 1 174 ? -14.523 -21.047 -11.664 1 95.44 174 ASN B C 1
ATOM 3060 O O . ASN B 1 174 ? -15.062 -20.25 -12.445 1 95.44 174 ASN B O 1
ATOM 3064 N N . TRP B 1 175 ? -13.266 -21 -11.297 1 97.38 175 TRP B N 1
ATOM 3065 C CA . TRP B 1 175 ? -12.367 -20.109 -12.031 1 97.38 175 TRP B CA 1
ATOM 3066 C C . TRP B 1 175 ? -11.984 -20.719 -13.375 1 97.38 175 TRP B C 1
ATOM 3068 O O . TRP B 1 175 ? -12.086 -21.922 -13.57 1 97.38 175 TRP B O 1
ATOM 3078 N N . GLU B 1 176 ? -11.547 -19.859 -14.281 1 96.62 176 GLU B N 1
ATOM 3079 C CA . GLU B 1 176 ? -11.031 -20.297 -15.578 1 96.62 176 GLU B CA 1
ATOM 3080 C C . GLU B 1 176 ? -9.516 -20.438 -15.547 1 96.62 176 GLU B C 1
ATOM 3082 O O . GLU B 1 176 ? -8.805 -19.484 -15.25 1 96.62 176 GLU B O 1
ATOM 3087 N N . ILE B 1 177 ? -9.086 -21.641 -15.867 1 97.5 177 ILE B N 1
ATOM 3088 C CA . ILE B 1 177 ? -7.645 -21.797 -16.047 1 97.5 177 ILE B CA 1
ATOM 3089 C C . ILE B 1 177 ? -7.242 -21.312 -17.438 1 97.5 177 ILE B C 1
ATOM 3091 O O . ILE B 1 177 ? -7.586 -21.953 -18.438 1 97.5 177 ILE B O 1
ATOM 3095 N N . THR B 1 178 ? -6.453 -20.281 -17.516 1 96.94 178 THR B N 1
ATOM 3096 C CA . THR B 1 178 ? -6.105 -19.703 -18.812 1 96.94 178 THR B CA 1
ATOM 3097 C C . THR B 1 178 ? -4.824 -20.328 -19.359 1 96.94 178 THR B C 1
ATOM 3099 O O . THR B 1 178 ? -4.621 -20.391 -20.562 1 96.94 178 THR B O 1
ATOM 3102 N N . SER B 1 179 ? -3.996 -20.75 -18.453 1 97.44 179 SER B N 1
ATOM 3103 C CA . SER B 1 179 ? -2.752 -21.375 -18.875 1 97.44 179 SER B CA 1
ATOM 3104 C C . SER B 1 179 ? -2.111 -22.172 -17.75 1 97.44 179 SER B C 1
ATOM 3106 O O . SER B 1 179 ? -2.24 -21.797 -16.578 1 97.44 179 SER B O 1
ATOM 3108 N N . LYS B 1 180 ? -1.537 -23.266 -18.031 1 97.06 180 LYS B N 1
ATOM 3109 C CA . LYS B 1 180 ? -0.732 -24.078 -17.125 1 97.06 180 LYS B CA 1
ATOM 3110 C C . LYS B 1 180 ? 0.467 -24.688 -17.859 1 97.06 180 LYS B C 1
ATOM 3112 O O . LYS B 1 180 ? 0.309 -25.328 -18.891 1 97.06 180 LYS B O 1
ATOM 3117 N N . THR B 1 181 ? 1.62 -24.391 -17.406 1 95.19 181 THR B N 1
ATOM 3118 C CA . THR B 1 181 ? 2.846 -24.922 -17.984 1 95.19 181 THR B CA 1
ATOM 3119 C C . THR B 1 181 ? 3.74 -25.516 -16.906 1 95.19 181 THR B C 1
ATOM 3121 O O . THR B 1 181 ? 3.549 -25.25 -15.711 1 95.19 181 THR B O 1
ATOM 3124 N N . SER B 1 182 ? 4.527 -26.469 -17.266 1 92.81 182 SER B N 1
ATOM 3125 C CA . SER B 1 182 ? 5.477 -27.078 -16.344 1 92.81 182 SER B CA 1
ATOM 3126 C C . SER B 1 182 ? 6.871 -27.156 -16.953 1 92.81 182 SER B C 1
ATOM 3128 O O . SER B 1 182 ? 7.02 -27.375 -18.156 1 92.81 182 SER B O 1
ATOM 3130 N N . LYS B 1 183 ? 7.855 -26.656 -16.125 1 87.19 183 LYS B N 1
ATOM 3131 C CA . LYS B 1 183 ? 9.266 -26.781 -16.5 1 87.19 183 LYS B CA 1
ATOM 3132 C C . LYS B 1 183 ? 10.117 -27.141 -15.289 1 87.19 183 LYS B C 1
ATOM 3134 O O . LYS B 1 183 ? 10.047 -26.5 -14.242 1 87.19 183 LYS B O 1
ATOM 3139 N N . ASN B 1 184 ? 11.109 -28.156 -15.375 1 87 184 ASN B N 1
ATOM 3140 C CA . ASN B 1 184 ? 12.078 -28.531 -14.352 1 87 184 ASN B CA 1
ATOM 3141 C C . ASN B 1 184 ? 11.43 -28.656 -12.977 1 87 184 ASN B C 1
ATOM 3143 O O . ASN B 1 184 ? 11.906 -28.078 -12.008 1 87 184 ASN B O 1
ATOM 3147 N N . GLN B 1 185 ? 10.344 -29.297 -12.805 1 88.81 185 GLN B N 1
ATOM 3148 C CA . GLN B 1 185 ? 9.656 -29.625 -11.555 1 88.81 185 GLN B CA 1
ATOM 3149 C C . GLN B 1 185 ? 8.945 -28.391 -10.992 1 88.81 185 GLN B C 1
ATOM 3151 O O . GLN B 1 185 ? 8.508 -28.391 -9.844 1 88.81 185 GLN B O 1
ATOM 3156 N N . GLU B 1 186 ? 8.852 -27.359 -11.742 1 94.06 186 GLU B N 1
ATOM 3157 C CA . GLU B 1 186 ? 8.078 -26.172 -11.383 1 94.06 186 GLU B CA 1
ATOM 3158 C C . GLU B 1 186 ? 6.914 -25.953 -12.344 1 94.06 186 GLU B C 1
ATOM 3160 O O . GLU B 1 186 ? 7.004 -26.297 -13.531 1 94.06 186 GLU B O 1
ATOM 3165 N N . GLY B 1 187 ? 5.832 -25.562 -11.789 1 96.5 187 GLY B N 1
ATOM 3166 C CA . GLY B 1 187 ? 4.672 -25.219 -12.594 1 96.5 187 GLY B CA 1
ATOM 3167 C C . GLY B 1 187 ? 4.32 -23.75 -12.555 1 96.5 187 GLY B C 1
ATOM 3168 O O . GLY B 1 187 ? 4.641 -23.047 -11.586 1 96.5 187 GLY B O 1
ATOM 3169 N N . LEU B 1 188 ? 3.811 -23.312 -13.656 1 96.81 188 LEU B N 1
ATOM 3170 C CA . LEU B 1 188 ? 3.236 -21.969 -13.773 1 96.81 188 LEU B CA 1
ATOM 3171 C C . LEU B 1 188 ? 1.755 -22.047 -14.125 1 96.81 188 LEU B C 1
ATOM 3173 O O . LEU B 1 188 ? 1.375 -22.703 -15.102 1 96.81 188 LEU B O 1
ATOM 3177 N N . LEU B 1 189 ? 0.971 -21.469 -13.258 1 98.31 189 LEU B N 1
ATOM 3178 C CA . LEU B 1 189 ? -0.48 -21.484 -13.406 1 98.31 189 LEU B CA 1
ATOM 3179 C C . LEU B 1 189 ? -1.038 -20.078 -13.523 1 98.31 189 LEU B C 1
ATOM 3181 O O . LEU B 1 189 ? -0.623 -19.172 -12.789 1 98.31 189 LEU B O 1
ATOM 3185 N N . CYS B 1 190 ? -1.815 -19.797 -14.5 1 98.38 190 CYS B N 1
ATOM 3186 C CA . CYS B 1 190 ? -2.578 -18.562 -14.633 1 98.38 190 CYS B CA 1
ATOM 3187 C C . CYS B 1 190 ? -4.074 -18.859 -14.68 1 98.38 190 CYS B C 1
ATOM 3189 O O . CYS B 1 190 ? -4.523 -19.719 -15.43 1 98.38 190 CYS B O 1
ATOM 3191 N N . ALA B 1 191 ? -4.809 -18.156 -13.883 1 98.38 191 ALA B N 1
ATOM 3192 C CA . ALA B 1 191 ? -6.254 -18.344 -13.805 1 98.38 191 ALA B CA 1
ATOM 3193 C C . ALA B 1 191 ? -6.98 -17.016 -13.75 1 98.38 191 ALA B C 1
ATOM 3195 O O . ALA B 1 191 ? -6.434 -16.016 -13.273 1 98.38 191 ALA B O 1
ATOM 3196 N N . LYS B 1 192 ? -8.156 -16.984 -14.266 1 97.25 192 LYS B N 1
ATOM 3197 C CA . LYS B 1 192 ? -9.039 -15.82 -14.258 1 97.25 192 LYS B CA 1
ATOM 3198 C C . LYS B 1 192 ? -10.281 -16.078 -13.406 1 97.25 192 LYS B C 1
ATOM 3200 O O . LYS B 1 192 ? -10.969 -17.078 -13.602 1 97.25 192 LYS B O 1
ATOM 3205 N N . LYS B 1 193 ? -10.508 -15.195 -12.461 1 96.31 193 LYS B N 1
ATOM 3206 C CA . LYS B 1 193 ? -11.68 -15.328 -11.602 1 96.31 193 LYS B CA 1
ATOM 3207 C C . LYS B 1 193 ? -12.969 -15.062 -12.375 1 96.31 193 LYS B C 1
ATOM 3209 O O . LYS B 1 193 ? -13.07 -14.062 -13.094 1 96.31 193 LYS B O 1
ATOM 3214 N N . SER B 1 194 ? -13.906 -15.898 -12.18 1 89.5 194 SER B N 1
ATOM 3215 C CA . SER B 1 194 ? -15.172 -15.789 -12.898 1 89.5 194 SER B CA 1
ATOM 3216 C C . SER B 1 194 ? -16.109 -14.797 -12.219 1 89.5 194 SER B C 1
ATOM 3218 O O . SER B 1 194 ? -15.898 -14.43 -11.062 1 89.5 194 SER B O 1
ATOM 3220 N N . PHE B 1 195 ? -17.047 -14.25 -12.922 1 78.75 195 PHE B N 1
ATOM 3221 C CA . PHE B 1 195 ? -18.125 -13.438 -12.391 1 78.75 195 PHE B CA 1
ATOM 3222 C C . PHE B 1 195 ? -19.203 -14.32 -11.773 1 78.75 195 PHE B C 1
ATOM 3224 O O . PHE B 1 195 ? -20.25 -13.82 -11.328 1 78.75 195 PHE B O 1
ATOM 3231 N N . TRP B 1 196 ? -19.031 -15.492 -11.539 1 63.12 196 TRP B N 1
ATOM 3232 C CA . TRP B 1 196 ? -20 -16.516 -11.172 1 63.12 196 TRP B CA 1
ATOM 3233 C C . TRP B 1 196 ? -20.594 -16.234 -9.789 1 63.12 196 TRP B C 1
ATOM 3235 O O . TRP B 1 196 ? -19.875 -15.891 -8.859 1 63.12 196 TRP B O 1
ATOM 3245 N N . ARG B 1 197 ? -21.906 -15.914 -9.672 1 59.38 197 ARG B N 1
ATOM 3246 C CA . ARG B 1 197 ? -22.625 -15.859 -8.406 1 59.38 197 ARG B CA 1
ATOM 3247 C C . ARG B 1 197 ? -23.484 -17.109 -8.219 1 59.38 197 ARG B C 1
ATOM 3249 O O . ARG B 1 197 ? -24.047 -17.641 -9.188 1 59.38 197 ARG B O 1
ATOM 3256 N N . PRO B 1 198 ? -23.391 -17.734 -6.945 1 47.31 198 PRO B N 1
ATOM 3257 C CA . PRO B 1 198 ? -24.281 -18.875 -6.773 1 47.31 198 PRO B CA 1
ATOM 3258 C C . PRO B 1 198 ? -25.734 -18.562 -7.113 1 47.31 198 PRO B C 1
ATOM 3260 O O . PRO B 1 198 ? -26.172 -17.422 -6.938 1 47.31 198 PRO B O 1
ATOM 3263 N N . ASP B 1 199 ? -26.25 -19.266 -7.992 1 41.28 199 ASP B N 1
ATOM 3264 C CA . ASP B 1 199 ? -27.688 -19.188 -8.164 1 41.28 199 ASP B CA 1
ATOM 3265 C C . ASP B 1 199 ? -28.406 -19.109 -6.812 1 41.28 199 ASP B C 1
ATOM 3267 O O . ASP B 1 199 ? -28.141 -19.938 -5.93 1 41.28 199 ASP B O 1
ATOM 3271 N N . SER B 1 200 ? -28.719 -17.797 -6.352 1 35.31 200 SER B N 1
ATOM 3272 C CA . SER B 1 200 ? -29.672 -17.828 -5.242 1 35.31 200 SER B CA 1
ATOM 3273 C C . SER B 1 200 ? -30.781 -18.844 -5.492 1 35.31 200 SER B C 1
ATOM 3275 O O . SER B 1 200 ? -31.203 -19.031 -6.629 1 35.31 200 SER B O 1
#

Foldseek 3Di:
DPPDAADDPQVQQLDQDPVLVPDPCSVVVSVVSVVCLVVLLVVVVVVVVLPDDLLPFAEEEEQDCQQNNNVSSCVPGNHAYEYEHEPPDPPNVVNCVSNVHHYYYDHLLDADPDAFQAGQEYEEEQNQVVCVVPDDCLVSVVNVNGRHHQFGKYKYKHFPVRVVVSVVNVVVQVWAWRDWDDDPRIIITMIGHHPDDPDD/DPPDAADDPQVQQLDQDPVLPPDPCSVVVSVVSVVCLVVLLVVVVVVVVLPDDLLPFAEEEEQDCQQNNNVSSCVVGNHAYEYEHEPPDDPNQVNCVSNVHHYYYDHLLDADPDAFQAGQEYEEEQNQVVCVVPDDCLVSVVNVNGRHHQFGKYKYKHFPVRVVVSVVNVVVQVWAWSDWDDDPRIIITMIGHHPDDPPD

InterPro domains:
  IPR004159 Putative S-adenosyl-L-methionine-dependent methyltransferase [PF03141] (3-193)
  IPR004159 Putative S-adenosyl-L-methionine-dependent methyltransferase [PTHR10108] (2-197)
  IPR029063 S-adenosyl-L-methionine-dependent methyltransferase superfamily [SSF53335] (54-175)